Protein 6ZFW (pdb70)

Secondary structure (DSSP, 8-state):
--S-HHHHHHHHHHHHHHHHHHHSHHHHTS-HHHHHHHHHHTT--HHHHHHHHHHTT----HHHHHHHH-/---HHHHHHHHHHHHHHHHHHHSHHHHTS-HHHHHHHHHHTT--HHHHHHHHHHTT----HHHHHHHT-/--TTHHHHHHHHHHHHHHHHHHHSHHHHTS-HHHHHHHHHHTT--HHHHHHHHHHTT----HHHHHHH-/---HHHHHHHHHHHHHHHHHHHSHHHHTS-HHHHHHHHHHTT--HHHHHHHHHHTT----HHHHHHHH-/--HHHHHHHHHHHHHHHHHHH-HHHHTS-HHHHHHHHHHTT--HHHHHHHHHHTT----HHHHHHHH-

Solvent-accessible surface area: 19763 Å² total; per-residue (Å²): 109,119,52,70,44,23,94,26,21,43,63,92,105,74,5,27,58,1,4,72,43,0,12,18,38,158,18,24,87,32,63,8,53,79,7,0,81,90,5,75,85,128,51,10,63,24,98,2,0,17,62,0,2,65,117,7,42,16,26,13,32,67,83,45,0,105,151,45,17,158,155,103,57,212,94,92,49,71,113,44,131,89,68,4,10,19,0,21,82,5,0,8,41,86,156,4,66,151,58,54,34,4,24,15,0,19,13,0,61,53,53,47,5,64,23,94,16,0,26,59,0,2,70,39,0,24,40,84,28,69,62,88,69,0,107,138,36,14,108,119,48,180,33,162,93,112,93,66,112,90,183,152,86,6,52,68,2,22,118,48,0,111,45,86,182,24,23,70,45,50,16,50,100,6,0,89,92,4,97,88,127,53,11,68,23,100,4,0,14,53,0,2,88,132,14,40,10,55,20,36,68,81,21,0,122,149,49,48,166,87,60,210,92,96,48,47,101,54,143,113,71,4,63,69,2,25,135,49,0,92,39,84,184,23,58,61,53,44,21,50,77,10,2,116,87,3,101,83,123,48,11,46,5,58,2,0,7,55,0,2,62,130,9,46,15,43,5,25,0,29,82,0,33,143,71,15,116,155,62,207,96,98,76,65,114,57,105,91,62,8,6,49,2,22,61,48,0,10,40,80,182,24,92,151,56,82,37,39,80,20,0,114,87,3,86,84,124,50,8,62,41,122,3,0,21,50,0,5,41,43,0,30,44,126,67,30,79,109,81,0,117,66,43,27,149

InterPro domains:
  IPR006785 Peroxisome membrane anchor protein Pex14p, N-terminal [PF04695] (27-69)
  IPR025655 Peroxisomal membrane protein 14 [PTHR23058] (18-305)
  IPR036388 Winged helix-like DNA-binding domain superfamily [G3DSA:1.10.10.10] (17-85)

Organism: Trypanosoma cruzi (strain CL Brener) (NCBI:txid353153)

B-factor: mean 29.64, std 11.57, range [13.21, 96.48]

Nearest PDB structures (foldseek):
  6zfw-assembly1_A  TM=9.048E-01  e=4.783E-09  Trypanosoma cruzi
  6s6r-assembly1_A  TM=9.047E-01  e=5.022E-06  Trypanosoma brucei brucei
  5oml-assembly1_A  TM=9.289E-01  e=1.345E-05  Trypanosoma brucei brucei
  5l8a-assembly1_A  TM=9.239E-01  e=1.264E-05  Trypanosoma brucei brucei
  5mmc-assembly1_A  TM=8.974E-01  e=1.430E-05  Trypanosoma brucei brucei

Structure (mmCIF, N/CA/C/O backbone):
data_6ZFW
#
_entry.id   6ZFW
#
_cell.length_a   35.688
_cell.length_b   117.382
_cell.length_c   51.301
_cell.angle_alpha   90.000
_cell.angle_beta   109.235
_cell.angle_gamma   90.000
#
_symmetry.space_group_name_H-M   'P 1 21 1'
#
loop_
_entity.id
_entity.type
_entity.pdbx_description
1 polymer Peroxin-14
2 non-polymer BETA-MERCAPTOETHANOL
3 non-polymer GLYCEROL
4 non-polymer 'ACETATE ION'
5 water water
#
loop_
_atom_site.group_PDB
_atom_site.id
_atom_site.type_symbol
_atom_site.label_atom_id
_atom_site.label_alt_id
_atom_site.label_comp_id
_atom_site.label_asym_id
_atom_site.label_entity_id
_atom_site.label_seq_id
_atom_site.pdbx_PDB_ins_code
_atom_site.Cartn_x
_atom_site.Cartn_y
_atom_site.Cartn_z
_atom_site.occupancy
_atom_site.B_iso_or_equiv
_atom_site.auth_seq_id
_atom_site.auth_comp_id
_atom_site.auth_asym_id
_atom_site.auth_atom_id
_atom_site.pdbx_PDB_model_num
ATOM 1 N N . GLY A 1 1 ? -26.69669 9.64004 33.57588 1.000 63.30584 -3 GLY A N 1
ATOM 2 C CA . GLY A 1 1 ? -27.53886 8.47556 33.36364 1.000 65.89208 -3 GLY A CA 1
ATOM 3 C C . GLY A 1 1 ? -28.60177 8.30995 34.43478 1.000 70.72507 -3 GLY A C 1
ATOM 4 O O . GLY A 1 1 ? -29.00808 9.28069 35.06378 1.000 64.05443 -3 GLY A O 1
ATOM 5 N N . ALA A 1 2 ? -29.05273 7.07059 34.64480 1.000 80.77987 -2 ALA A N 1
ATOM 6 C CA . ALA A 1 2 ? -30.04787 6.77409 35.67049 1.000 68.70238 -2 ALA A CA 1
ATOM 7 C C . ALA A 1 2 ? -29.44577 6.54318 37.05191 1.000 72.06662 -2 ALA A C 1
ATOM 8 O O . ALA A 1 2 ? -30.15768 6.68689 38.05437 1.000 67.29246 -2 ALA A O 1
ATOM 10 N N . MET A 1 3 ? -28.16861 6.17850 37.13848 1.000 65.02376 -1 MET A N 1
ATOM 11 C CA . MET A 1 3 ? -27.55106 5.89346 38.42387 1.000 52.13180 -1 MET A CA 1
ATOM 12 C C . MET A 1 3 ? -26.47532 6.92964 38.73141 1.000 46.84855 -1 MET A C 1
ATOM 13 O O . MET A 1 3 ? -26.00717 7.66758 37.85577 1.000 45.87999 -1 MET A O 1
ATOM 18 N N . ALA A 1 4 ? -26.07695 6.96858 40.00027 1.000 31.10424 0 ALA A N 1
ATOM 19 C CA . ALA A 1 4 ? -25.00753 7.86707 40.41925 1.000 28.34800 0 ALA A CA 1
ATOM 20 C C . ALA A 1 4 ? -23.66925 7.30908 39.93997 1.000 25.85182 0 ALA A C 1
ATOM 21 O O . ALA A 1 4 ? -23.56307 6.14055 39.56461 1.000 25.98601 0 ALA A O 1
ATOM 23 N N . TRP A 1 5 ? -22.65321 8.17569 39.92416 1.000 25.06970 1 TRP A N 1
ATOM 24 C CA . TRP A 1 5 ? -21.37781 7.78921 39.32260 1.000 21.39445 1 TRP A CA 1
ATOM 25 C C . TRP A 1 5 ? -20.69260 6.61676 40.02581 1.000 24.55375 1 TRP A C 1
ATOM 26 O O . TRP A 1 5 ? -20.09957 5.76739 39.32381 1.000 21.44977 1 TRP A O 1
ATOM 37 N N . PRO A 1 6 ? -20.68072 6.51131 41.35612 1.000 24.28892 2 PRO A N 1
ATOM 38 C CA . PRO A 1 6 ? -20.03280 5.32495 41.96486 1.000 24.42051 2 PRO A CA 1
ATOM 39 C C . PRO A 1 6 ? -20.62886 4.01727 41.46837 1.000 24.12070 2 PRO A C 1
ATOM 40 O O . PRO A 1 6 ? -19.90836 3.11683 41.02268 1.000 22.52297 2 PRO A O 1
ATOM 44 N N . GLU A 1 7 ? -21.95545 3.91637 41.46398 1.000 24.39534 3 GLU A N 1
ATOM 45 C CA . GLU A 1 7 ? -22.58487 2.68762 41.00442 1.000 23.18748 3 GLU A CA 1
ATOM 46 C C . GLU A 1 7 ? -22.38326 2.49583 39.50252 1.000 23.01854 3 GLU A C 1
ATOM 47 O O . GLU A 1 7 ? -22.17988 1.36402 39.03805 1.000 24.04467 3 GLU A O 1
ATOM 53 N N . GLU A 1 8 ? -22.43521 3.58548 38.73182 1.000 23.49464 4 GLU A N 1
ATOM 54 C CA . GLU A 1 8 ? -22.20003 3.48494 37.29118 1.000 21.16725 4 GLU A CA 1
ATOM 55 C C . GLU A 1 8 ? -20.80609 2.95743 37.00574 1.000 22.32333 4 GLU A C 1
ATOM 56 O O . GLU A 1 8 ? -20.62727 2.09157 36.13437 1.000 23.04424 4 GLU A O 1
ATOM 62 N N . SER A 1 9 ? -19.80113 3.49551 37.70315 1.000 21.02588 5 SER A N 1
ATOM 63 C CA . SER A 1 9 ? -18.42420 3.06959 37.46437 1.000 20.17995 5 SER A CA 1
ATOM 64 C C . SER A 1 9 ? -18.24561 1.57786 37.74188 1.000 24.33817 5 SER A C 1
ATOM 65 O O . SER A 1 9 ? -17.49395 0.89049 37.03239 1.000 22.59453 5 SER A O 1
ATOM 68 N N . GLU A 1 10 ? -18.90828 1.06043 38.77878 1.000 20.33224 6 GLU A N 1
ATOM 69 C CA A GLU A 1 10 ? -18.78868 -0.36121 39.08183 0.350 19.93915 6 GLU A CA 1
ATOM 70 C CA B GLU A 1 10 ? -18.79401 -0.36164 39.08508 0.650 19.76665 6 GLU A CA 1
ATOM 71 C C . GLU A 1 10 ? -19.47008 -1.20619 38.01477 1.000 23.73072 6 GLU A C 1
ATOM 72 O O . GLU A 1 10 ? -18.92972 -2.23042 37.57792 1.000 22.08830 6 GLU A O 1
ATOM 83 N N . LYS A 1 11 ? -20.66597 -0.80447 37.59479 1.000 19.74013 7 LYS A N 1
ATOM 84 C CA . LYS A 1 11 ? -21.34066 -1.54951 36.55139 1.000 20.26605 7 LYS A CA 1
ATOM 85 C C . LYS A 1 11 ? -20.52012 -1.53422 35.27482 1.000 22.66519 7 LYS A C 1
ATOM 86 O O . LYS A 1 11 ? -20.33592 -2.57632 34.61522 1.000 20.79451 7 LYS A O 1
ATOM 92 N N . ARG A 1 12 ? -20.03656 -0.34383 34.88680 1.000 23.17315 8 ARG A N 1
ATOM 93 C CA A ARG A 1 12 ? -19.28714 -0.25102 33.64072 0.564 25.55750 8 ARG A CA 1
ATOM 94 C CA B ARG A 1 12 ? -19.26301 -0.22616 33.65194 0.436 25.57085 8 ARG A CA 1
ATOM 95 C C . ARG A 1 12 ? -18.05176 -1.14849 33.67234 1.000 25.80481 8 ARG A C 1
ATOM 96 O O . ARG A 1 12 ? -17.72023 -1.78726 32.66227 1.000 23.24167 8 ARG A O 1
ATOM 111 N N . LYS A 1 13 ? -17.38070 -1.24441 34.82108 1.000 21.49652 9 LYS A N 1
ATOM 112 C CA . LYS A 1 13 ? -16.21708 -2.12283 34.93025 1.000 2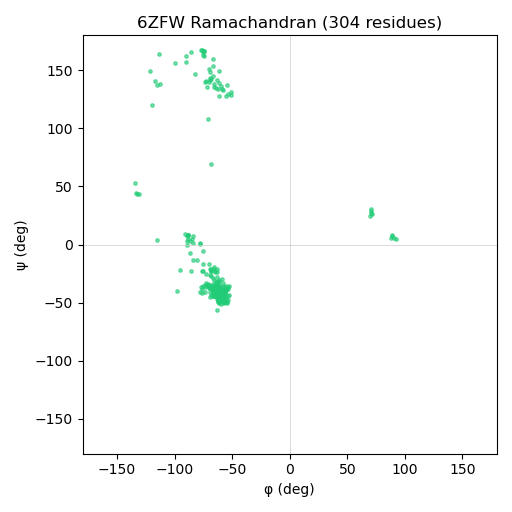0.54707 9 LYS A CA 1
ATOM 113 C C . LYS A 1 13 ? -16.60592 -3.59892 34.80898 1.000 21.72891 9 LYS A C 1
ATOM 114 O O . LYS A 1 13 ? -15.89914 -4.37949 34.15496 1.000 21.44642 9 LYS A O 1
ATOM 120 N N . ARG A 1 14 ? -17.73439 -4.01156 35.42347 1.000 19.65118 10 ARG A N 1
ATOM 121 C CA . ARG A 1 14 ? -18.16598 -5.39687 35.29718 1.000 19.22377 10 ARG A CA 1
ATOM 122 C C . ARG A 1 14 ? -18.44148 -5.71388 33.84430 1.000 18.88589 10 ARG A C 1
ATOM 123 O O . ARG A 1 14 ? -17.99107 -6.73615 33.32283 1.000 17.83293 10 ARG A O 1
ATOM 131 N N . VAL A 1 15 ? -19.23375 -4.85270 33.18212 1.000 16.79447 11 VAL A N 1
ATOM 132 C CA . VAL A 1 15 ? -19.59389 -5.08997 31.78684 1.000 17.76621 11 VAL A CA 1
ATOM 133 C C . VAL A 1 15 ? -18.34593 -5.12067 30.90429 1.000 17.66980 11 VAL A C 1
ATOM 134 O O . VAL A 1 15 ? -18.17705 -6.03333 30.08201 1.000 16.93668 11 VAL A O 1
ATOM 138 N N . SER A 1 16 ? -17.43540 -4.13673 31.07094 1.000 17.94264 12 SER A N 1
ATOM 139 C CA A SER A 1 16 ? -16.23689 -4.11355 30.22995 0.649 18.49876 12 SER A CA 1
ATOM 140 C CA B SER A 1 16 ? -16.24065 -4.11228 30.22784 0.351 18.51892 12 SER A CA 1
ATOM 141 C C . SER A 1 16 ? -15.35562 -5.33621 30.47389 1.000 16.88879 12 SER A C 1
ATOM 142 O O . SER A 1 16 ? -14.81039 -5.91764 29.52301 1.000 16.43761 12 SER A O 1
ATOM 147 N N . SER A 1 17 ? -15.21615 -5.76568 31.73123 1.000 16.46759 13 SER A N 1
ATOM 148 C CA . SER A 1 17 ? -14.46593 -7.00168 32.00228 1.000 16.18975 13 SER A CA 1
ATOM 149 C C . SER A 1 17 ? -15.09536 -8.18356 31.27305 1.000 14.62087 13 SER A C 1
ATOM 150 O O . SER A 1 17 ? -14.40512 -9.06784 30.77176 1.000 15.92115 13 SER A O 1
ATOM 153 N N . ALA A 1 18 ? -16.43948 -8.23331 31.25986 1.000 13.50766 14 ALA A N 1
ATOM 154 C CA . ALA A 1 18 ? -17.13503 -9.32929 30.58764 1.000 16.96720 14 ALA A CA 1
ATOM 155 C C . ALA A 1 18 ? -16.95699 -9.26530 29.06259 1.000 14.40550 14 ALA A C 1
ATOM 156 O O . ALA A 1 18 ? -16.81398 -10.30004 28.41493 1.000 15.07322 14 ALA A O 1
ATOM 158 N N . VAL A 1 19 ? -16.94143 -8.06595 28.49051 1.000 14.19723 15 VAL A N 1
ATOM 159 C CA . VAL A 1 19 ? -16.70217 -7.92716 27.05777 1.000 15.81908 15 VAL A CA 1
ATOM 160 C C . VAL A 1 19 ? -15.32948 -8.46261 26.70781 1.000 14.96670 15 VAL A C 1
ATOM 161 O O . VAL A 1 19 ? -15.15653 -9.20936 25.73275 1.000 15.64222 15 VAL A O 1
ATOM 165 N N . GLN A 1 20 ? -14.31921 -8.04420 27.47846 1.000 14.49572 16 GLN A N 1
ATOM 166 C CA A GLN A 1 20 ? -12.96704 -8.52430 27.23746 0.624 16.85967 16 GLN A CA 1
ATOM 167 C CA B GLN A 1 20 ? -12.96089 -8.51992 27.24925 0.376 16.85055 16 GLN A CA 1
ATOM 168 C C . GLN A 1 20 ? -12.90266 -10.04750 27.29953 1.000 18.45780 16 GLN A C 1
ATOM 169 O O . GLN A 1 20 ? -12.27329 -10.68645 26.45067 1.000 17.13885 16 GLN A O 1
ATOM 180 N N . PHE A 1 21 ? -13.59205 -10.63583 28.27154 1.000 14.25717 17 PHE A N 1
ATOM 181 C CA . PHE A 1 21 ? -13.67097 -12.06190 28.42811 1.000 15.43167 17 PHE A CA 1
ATOM 182 C C . PHE A 1 21 ? -14.26593 -12.70830 27.19628 1.000 16.07593 17 PHE A C 1
ATOM 183 O O . PHE A 1 21 ? -13.71623 -13.66173 26.65093 1.000 15.55135 17 PHE A O 1
ATOM 191 N N . LEU A 1 22 ? -15.41716 -12.20083 26.74933 1.000 13.95974 18 LEU A N 1
ATOM 192 C CA . LEU A 1 22 ? -16.11739 -12.86608 25.67120 1.000 16.85452 18 LEU A CA 1
ATOM 193 C C . LEU A 1 22 ? -15.38456 -12.79016 24.34549 1.000 15.98124 18 LEU A C 1
ATOM 194 O O . LEU A 1 22 ? -15.61405 -13.63779 23.46890 1.000 15.79437 18 LEU A O 1
ATOM 199 N N . HIS A 1 23 ? -14.49828 -11.80642 24.17654 1.000 15.34227 19 HIS A N 1
ATOM 200 C CA . HIS A 1 23 ? -13.73669 -11.70962 22.92718 1.000 15.26134 19 HIS A CA 1
ATOM 201 C C . HIS A 1 23 ? -12.60714 -12.75282 22.81737 1.000 16.56099 19 HIS A C 1
ATOM 202 O O . HIS A 1 23 ? -12.19464 -13.05489 21.69265 1.000 17.42998 19 HIS A O 1
ATOM 209 N N . ASP A 1 24 ? -12.13132 -13.28916 23.93773 1.000 15.34075 20 ASP A N 1
ATOM 210 C CA . ASP A 1 24 ? -10.89494 -14.07942 23.94463 1.000 16.95949 20 ASP A CA 1
ATOM 211 C C . ASP A 1 24 ? -11.14618 -15.43142 23.27583 1.000 21.08505 20 ASP A C 1
ATOM 212 O O . ASP A 1 24 ? -12.15223 -16.08926 23.53322 1.000 19.49644 20 ASP A O 1
ATOM 217 N N . SER A 1 25 ? -10.22726 -15.86323 22.41911 1.000 18.51182 21 SER A N 1
ATOM 218 C CA . SER A 1 25 ? -10.45489 -17.09828 21.67830 1.000 20.59169 21 SER A CA 1
ATOM 219 C C . SER A 1 25 ? -10.69161 -18.28742 22.61023 1.000 21.94919 21 SER A C 1
ATOM 220 O O . SER A 1 25 ? -11.44126 -19.20810 22.24961 1.000 22.28494 21 SER A O 1
ATOM 223 N N . ARG A 1 26 ? -10.05764 -18.30585 23.79050 1.000 19.37299 22 ARG A N 1
ATOM 224 C CA . ARG A 1 26 ? -10.24169 -19.41591 24.72305 1.000 20.55218 22 ARG A CA 1
ATOM 225 C C . ARG A 1 26 ? -11.65689 -19.48101 25.26443 1.000 23.38181 22 ARG A C 1
ATOM 226 O O . ARG A 1 26 ? -12.05933 -20.53219 25.79372 1.000 27.88236 22 ARG A O 1
ATOM 234 N N . VAL A 1 27 ? -12.37670 -18.36629 25.20340 1.000 18.38553 23 VAL A N 1
ATOM 235 C CA . VAL A 1 27 ? -13.72889 -18.26534 25.71310 1.000 18.51677 23 VAL A CA 1
ATOM 236 C C . VAL A 1 27 ? -14.73040 -18.43969 24.59164 1.000 19.29956 23 VAL A C 1
ATOM 237 O O . VAL A 1 27 ? -15.68880 -19.19817 24.74187 1.000 20.51646 23 VAL A O 1
ATOM 241 N N . LYS A 1 28 ? -14.41041 -17.85100 23.43196 1.000 19.17646 24 LYS A N 1
ATOM 242 C CA . LYS A 1 28 ? -15.30129 -17.91045 22.27602 1.000 19.43941 24 LYS A CA 1
ATOM 243 C C . LYS A 1 28 ? -15.63194 -19.35306 21.88761 1.000 23.44749 24 LYS A C 1
ATOM 244 O O . LYS A 1 28 ? -16.76229 -19.64922 21.47041 1.000 24.47207 24 LYS A O 1
ATOM 250 N N . ILE A 1 29 ? -14.67458 -20.26783 22.01222 1.000 23.06587 25 ILE A N 1
ATOM 251 C CA . ILE A 1 29 ? -14.90951 -21.64461 21.59064 1.000 22.40670 25 ILE A CA 1
ATOM 252 C C . ILE A 1 29 ? -15.77461 -22.41999 22.56342 1.000 23.85640 25 ILE A C 1
ATOM 253 O O . ILE A 1 29 ? -16.11341 -23.57837 22.27719 1.000 29.66700 25 ILE A O 1
ATOM 258 N N . THR A 1 30 ? -16.12042 -21.85593 23.69029 1.000 20.59870 26 THR A N 1
ATOM 259 C CA . THR A 1 30 ? -16.90924 -22.62418 24.63143 1.000 19.44937 26 THR A CA 1
ATOM 260 C C . THR A 1 30 ? -18.37161 -22.21444 24.51079 1.000 23.12515 26 THR A C 1
ATOM 261 O O . THR A 1 30 ? -18.67822 -21.10932 24.05422 1.000 20.61633 26 THR A O 1
ATOM 265 N N . PRO A 1 31 ? -19.29838 -23.09176 24.89941 1.000 23.67221 27 PRO A N 1
ATOM 266 C CA . PRO A 1 31 ? -20.72957 -22.77058 24.78459 1.000 23.20630 27 PRO A CA 1
ATOM 267 C C . PRO A 1 31 ? -21.17901 -21.64356 25.70839 1.000 21.28757 27 PRO A C 1
ATOM 268 O O . PRO A 1 31 ? -20.58658 -21.35849 26.74757 1.000 20.17670 27 PRO A O 1
ATOM 272 N N . ALA A 1 32 ? -22.32041 -21.05486 25.34610 1.000 20.30261 28 ALA A N 1
ATOM 273 C CA . ALA A 1 32 ? -22.85992 -19.94561 26.12809 1.000 18.71179 28 ALA A CA 1
ATOM 274 C C . ALA A 1 32 ? -23.04939 -20.32476 27.59103 1.000 14.84421 28 ALA A C 1
ATOM 275 O O . ALA A 1 32 ? -22.83950 -19.49699 28.48045 1.000 18.66478 28 ALA A O 1
ATOM 277 N N . ALA A 1 33 ? -23.48763 -21.55623 27.87814 1.000 22.20200 29 ALA A N 1
ATOM 278 C CA . ALA A 1 33 ? -23.72668 -21.90415 29.27681 1.000 22.30461 29 ALA A CA 1
ATOM 279 C C . ALA A 1 33 ? -22.47148 -21.73199 30.12487 1.000 20.71750 29 ALA A C 1
ATOM 280 O O . ALA A 1 33 ? -22.55251 -21.23084 31.24105 1.000 24.69885 29 ALA A O 1
ATOM 282 N N . ASN A 1 34 ? -21.32521 -22.18278 29.62286 1.000 22.75019 30 ASN A N 1
ATOM 283 C CA A ASN A 1 34 ? -20.05633 -22.06954 30.34523 0.569 23.31206 30 ASN A CA 1
ATOM 284 C CA B ASN A 1 34 ? -20.11787 -22.07329 30.42195 0.431 23.32627 30 ASN A CA 1
ATOM 285 C C . ASN A 1 34 ? -19.73809 -20.61180 30.62591 1.000 22.42481 30 ASN A C 1
ATOM 286 O O . ASN A 1 34 ? -19.41020 -20.21161 31.75467 1.000 21.82043 30 ASN A O 1
ATOM 295 N N . LYS A 1 35 ? -19.83435 -19.78959 29.59551 1.000 20.40853 31 LYS A N 1
ATOM 296 C CA A LYS A 1 35 ? -19.38179 -18.43170 29.83574 0.549 19.92472 31 LYS A CA 1
ATOM 297 C CA B LYS A 1 35 ? -19.44916 -18.38446 29.73143 0.451 19.94719 31 LYS A CA 1
ATOM 298 C C . LYS A 1 35 ? -20.39214 -17.63394 30.64782 1.000 18.74204 31 LYS A C 1
ATOM 299 O O . LYS A 1 35 ? -19.98222 -16.76040 31.41841 1.000 19.96310 31 LYS A O 1
ATOM 310 N N . ILE A 1 36 ? -21.70325 -17.90616 30.50929 1.000 17.20477 32 ILE A N 1
ATOM 311 C CA . ILE A 1 36 ? -22.68242 -17.20896 31.31143 1.000 18.73134 32 ILE A CA 1
ATOM 312 C C . ILE A 1 36 ? -22.57234 -17.62310 32.76783 1.000 20.97718 32 ILE A C 1
ATOM 313 O O . ILE A 1 36 ? -22.65440 -16.78560 33.66182 1.000 19.72348 32 ILE A O 1
ATOM 318 N N . GLN A 1 37 ? -22.41581 -18.91626 33.03902 1.000 22.25669 33 GLN A N 1
ATOM 319 C CA . GLN A 1 37 ? -22.21354 -19.31291 34.42958 1.000 23.29423 33 GLN A CA 1
ATOM 320 C C . GLN A 1 37 ? -20.94750 -18.67225 35.00122 1.000 21.59366 33 GLN A C 1
ATOM 321 O O . GLN A 1 37 ? -20.92245 -18.26334 36.17482 1.000 22.94423 33 GLN A O 1
ATOM 327 N N . PHE A 1 38 ? -19.88808 -18.57645 34.19796 1.000 20.82795 34 PHE A N 1
ATOM 328 C CA . PHE A 1 38 ? -18.69975 -17.89450 34.70151 1.000 21.10016 34 PHE A CA 1
ATOM 329 C C . PHE A 1 38 ? -19.01623 -16.44684 35.05559 1.000 21.82989 34 PHE A C 1
ATOM 330 O O . PHE A 1 38 ? -18.67088 -15.96917 36.14481 1.000 21.90999 34 PHE A O 1
ATOM 338 N N . LEU A 1 39 ? -19.68645 -15.72144 34.14388 1.000 17.33125 35 LEU A N 1
ATOM 339 C CA . LEU A 1 39 ? -19.94962 -14.31330 34.42901 1.000 18.79289 35 LEU A CA 1
ATOM 340 C C . LEU A 1 39 ? -20.87755 -14.15411 35.63237 1.000 20.16349 35 LEU A C 1
ATOM 341 O O . LEU A 1 39 ? -20.73800 -13.20134 36.41679 1.000 20.71493 35 LEU A O 1
ATOM 346 N N . LYS A 1 40 ? -21.83721 -15.07403 35.77993 1.000 21.08748 36 LYS A N 1
ATOM 347 C CA . LYS A 1 40 ? -22.68791 -15.08160 36.96653 1.000 20.19881 36 LYS A CA 1
ATOM 348 C C . LYS A 1 40 ? -21.84490 -15.22355 38.22817 1.000 24.47663 36 LYS A C 1
ATOM 349 O O . LYS A 1 40 ? -22.08397 -14.52706 39.22195 1.000 23.22739 36 LYS A O 1
ATOM 355 N N . SER A 1 41 ? -20.81730 -16.07222 38.18379 1.000 22.70261 37 SER A N 1
ATOM 356 C CA . SER A 1 41 ? -19.93968 -16.23330 39.34748 1.000 27.22271 37 SER A CA 1
ATOM 357 C C . SER A 1 41 ? -19.15582 -14.96073 39.67602 1.000 27.71201 37 SER A C 1
ATOM 358 O O . SER A 1 41 ? -18.69103 -14.79791 40.80758 1.000 27.87020 37 SER A O 1
ATOM 361 N N . LYS A 1 42 ? -18.95641 -14.07356 38.71546 1.000 20.86409 38 LYS A N 1
ATOM 362 C CA . LYS A 1 42 ? -18.28305 -12.81208 38.93872 1.000 21.71765 38 LYS A CA 1
ATOM 363 C C . LYS A 1 42 ? -19.22686 -11.70435 39.36939 1.000 23.68589 38 LYS A C 1
ATOM 364 O O . LYS A 1 42 ? -18.81193 -10.53424 39.39231 1.000 25.39898 38 LYS A O 1
ATOM 370 N N . GLY A 1 43 ? -20.49225 -12.03394 39.64657 1.000 25.71474 39 GLY A N 1
ATOM 371 C CA . GLY A 1 43 ? -21.41696 -11.05634 40.16852 1.000 26.15342 39 GLY A CA 1
ATOM 372 C C . GLY A 1 43 ? -22.22024 -10.28768 39.14035 1.000 28.49675 39 GLY A C 1
ATOM 373 O O . GLY A 1 43 ? -22.96108 -9.38655 39.52288 1.000 29.10264 39 GLY A O 1
ATOM 374 N N . LEU A 1 44 ? -22.12447 -10.62798 37.85991 1.000 20.30206 40 LEU A N 1
ATOM 375 C CA . LEU A 1 44 ? -22.91132 -9.90781 36.86568 1.000 23.19220 40 LEU A CA 1
ATOM 376 C C . LEU A 1 44 ? -24.37058 -10.29748 36.95938 1.000 21.34188 40 LEU A C 1
ATOM 377 O O . LEU A 1 44 ? -24.69532 -11.46023 37.20091 1.000 23.44267 40 LEU A O 1
ATOM 382 N N . THR A 1 45 ? -25.24115 -9.30349 36.79079 1.000 20.61874 41 THR A N 1
ATOM 383 C CA . THR A 1 45 ? -26.66446 -9.57676 36.65462 1.000 21.26779 41 THR A CA 1
ATOM 384 C C . THR A 1 45 ? -26.98631 -10.09962 35.27374 1.000 22.98449 41 THR A C 1
ATOM 385 O O . THR A 1 45 ? -26.23266 -9.93465 34.33406 1.000 20.16172 41 THR A O 1
ATOM 389 N N . THR A 1 46 ? -28.20157 -10.63095 35.12369 1.000 20.60554 42 THR A N 1
ATOM 390 C CA . THR A 1 46 ? -28.59754 -11.14407 33.82222 1.000 17.39064 42 THR A CA 1
ATOM 391 C C . THR A 1 46 ? -28.51378 -10.04837 32.76367 1.000 18.46703 42 THR A C 1
ATOM 392 O O . THR A 1 46 ? -28.13962 -10.30500 31.61384 1.000 18.85590 42 THR A O 1
ATOM 396 N N . GLU A 1 47 ? -28.91926 -8.82326 33.12387 1.000 20.06477 43 GLU A N 1
ATOM 397 C CA . GLU A 1 47 ? -28.91594 -7.71692 32.17256 1.000 18.75287 43 GLU A CA 1
ATOM 398 C C . GLU A 1 47 ? -27.48859 -7.26929 31.85805 1.000 18.01913 43 GLU A C 1
ATOM 399 O O . GLU A 1 47 ? -27.21434 -6.85901 30.73177 1.000 20.18778 43 GLU A O 1
ATOM 405 N N . GLU A 1 48 ? -26.58614 -7.30834 32.84473 1.000 20.50088 44 GLU A N 1
ATOM 406 C CA . GLU A 1 48 ? -25.18647 -7.00071 32.56738 1.000 18.56835 44 GLU A CA 1
ATOM 407 C C . GLU A 1 48 ? -24.55907 -8.03987 31.63682 1.000 17.19233 44 GLU A C 1
ATOM 408 O O . GLU A 1 48 ? -23.79365 -7.67895 30.72096 1.000 16.01109 44 GLU A O 1
ATOM 414 N N . VAL A 1 49 ? -24.87077 -9.31454 31.86367 1.000 16.45184 45 VAL A N 1
ATOM 415 C CA . VAL A 1 49 ? -24.42202 -10.36577 30.94560 1.000 14.15483 45 VAL A CA 1
ATOM 416 C C . VAL A 1 49 ? -24.91895 -10.06968 29.55216 1.000 13.93284 45 VAL A C 1
ATOM 417 O O . VAL A 1 49 ? -24.19521 -10.18595 28.56057 1.000 16.86988 45 VAL A O 1
ATOM 421 N N . CYS A 1 50 ? -26.22728 -9.79620 29.42171 1.000 14.15346 46 CYS A N 1
ATOM 422 C CA . CYS A 1 50 ? -26.73988 -9.54004 28.09393 1.000 19.25668 46 CYS A CA 1
ATOM 423 C C . CYS A 1 50 ? -26.01313 -8.37360 27.42465 1.000 15.50413 46 CYS A C 1
ATOM 424 O O . CYS A 1 50 ? -25.67673 -8.43582 26.23124 1.000 15.67087 46 CYS A O 1
ATOM 427 N N . GLU A 1 51 ? -25.80030 -7.28267 28.16021 1.000 14.03661 47 GLU A N 1
ATOM 428 C CA . GLU A 1 51 ? -25.14174 -6.10504 27.60578 1.000 14.76053 47 GLU A CA 1
ATOM 429 C C . GLU A 1 51 ? -23.71905 -6.45696 27.15510 1.000 13.53244 47 GLU A C 1
ATOM 430 O O . GLU A 1 51 ? -23.24957 -6.00377 26.09125 1.000 16.24173 47 GLU A O 1
ATOM 436 N N . ALA A 1 52 ? -23.07024 -7.31516 27.92488 1.000 16.71886 48 ALA A N 1
ATOM 437 C CA . ALA A 1 52 ? -21.73144 -7.71584 27.51919 1.000 14.78956 48 ALA A CA 1
ATOM 438 C C . ALA A 1 52 ? -21.75278 -8.48839 26.21207 1.000 16.54075 48 ALA A C 1
ATOM 439 O O . ALA A 1 52 ? -20.90584 -8.23611 25.33200 1.000 16.35906 48 ALA A O 1
ATOM 441 N N . PHE A 1 53 ? -22.71320 -9.41585 26.03754 1.000 16.00404 49 PHE A N 1
ATOM 442 C CA . PHE A 1 53 ? -22.76547 -10.12101 24.76415 1.000 14.15344 49 PHE A CA 1
ATOM 443 C C . PHE A 1 53 ? -23.06659 -9.14993 23.62025 1.000 14.17662 49 PHE A C 1
ATOM 444 O O . PHE A 1 53 ? -22.54964 -9.30380 22.49518 1.000 18.53379 49 PHE A O 1
ATOM 452 N N . GLU A 1 54 ? -23.97031 -8.16926 23.84892 1.000 16.65393 50 GLU A N 1
ATOM 453 C CA . GLU A 1 54 ? -24.22389 -7.17272 22.81245 1.000 17.36049 50 GLU A CA 1
ATOM 454 C C . GLU A 1 54 ? -22.95584 -6.42240 22.44281 1.000 19.94860 50 GLU A C 1
ATOM 455 O O . GLU A 1 54 ? -22.61799 -6.28782 21.25485 1.000 19.93914 50 GLU A O 1
ATOM 461 N N . LYS A 1 55 ? -22.22998 -5.94582 23.45345 1.000 18.82582 51 LYS A N 1
ATOM 462 C CA . LYS A 1 55 ? -21.09488 -5.06427 23.17159 1.000 16.86261 51 LYS A CA 1
ATOM 463 C C . LYS A 1 55 ? -19.94042 -5.84533 22.56631 1.000 21.57281 51 LYS A C 1
ATOM 464 O O . LYS A 1 55 ? -19.10449 -5.26766 21.84560 1.000 21.97893 51 LYS A O 1
ATOM 470 N N . ALA A 1 56 ? -19.87531 -7.14866 22.85653 1.000 15.75822 52 ALA A N 1
ATOM 471 C CA . ALA A 1 56 ? -18.89991 -8.02387 22.23273 1.000 16.73165 52 ALA A CA 1
ATOM 472 C C . ALA A 1 56 ? -19.28899 -8.42174 20.81480 1.000 17.30813 52 ALA A C 1
ATOM 473 O O . ALA A 1 56 ? -18.58679 -9.20787 20.18890 1.000 21.57698 52 ALA A O 1
ATOM 475 N N . GLY A 1 57 ? -20.42745 -7.93990 20.29652 1.000 17.35885 53 GLY A N 1
ATOM 476 C CA . GLY A 1 57 ? -20.83364 -8.36511 18.96847 1.000 19.67828 53 GLY A CA 1
ATOM 477 C C . GLY A 1 57 ? -21.31116 -9.79930 18.89848 1.000 19.11312 53 GLY A C 1
ATOM 478 O O . GLY A 1 57 ? -21.23069 -10.42913 17.83042 1.000 20.43387 53 GLY A O 1
ATOM 479 N N . GLN A 1 58 ? -21.81992 -10.33521 20.01390 1.000 16.60580 54 GLN A N 1
ATOM 480 C CA . GLN A 1 58 ? -22.19801 -11.73667 20.13403 1.000 18.17983 54 GLN A CA 1
ATOM 481 C C . GLN A 1 58 ? -23.58126 -11.85342 20.76167 1.000 17.87609 54 GLN A C 1
ATOM 482 O O . GLN A 1 58 ? -23.84790 -12.75966 21.54652 1.000 19.76164 54 GLN A O 1
ATOM 488 N N . THR A 1 59 ? -24.50614 -10.99461 20.30471 1.000 18.33757 55 THR A N 1
ATOM 489 C CA . THR A 1 59 ? -25.82742 -10.87569 20.92878 1.000 17.82787 55 THR A CA 1
ATOM 490 C C . THR A 1 59 ? -26.53754 -12.20604 21.10810 1.000 18.52674 55 THR A C 1
ATOM 491 O O . THR A 1 59 ? -26.63149 -13.02989 20.18056 1.000 18.86148 55 THR A O 1
ATOM 495 N N . ILE A 1 60 ? -26.99254 -12.43877 22.33058 1.000 17.53233 56 ILE A N 1
ATOM 496 C CA . ILE A 1 60 ? -27.87584 -13.54699 22.68863 1.000 17.44084 56 ILE A CA 1
ATOM 497 C C . ILE A 1 60 ? -29.20366 -12.94299 23.14545 1.000 14.11857 56 ILE A C 1
ATOM 498 O O . ILE A 1 60 ? -29.20895 -11.92497 23.83185 1.000 16.63459 56 ILE A O 1
ATOM 503 N N . PRO A 1 61 ? -30.34672 -13.48264 22.74425 1.000 17.54863 57 PRO A N 1
ATOM 504 C CA . PRO A 1 61 ? -31.59544 -12.93646 23.25489 1.000 20.54948 57 PRO A CA 1
ATOM 505 C C . PRO A 1 61 ? -31.67765 -13.02356 24.77133 1.000 17.07341 57 PRO A C 1
ATOM 506 O O . PRO A 1 61 ? -31.28211 -14.02712 25.37568 1.000 18.77197 57 PRO A O 1
ATOM 510 N N . LEU A 1 62 ? -32.15017 -11.93374 25.37903 1.000 14.14133 58 LEU A N 1
ATOM 511 C CA . LEU A 1 62 ? -32.25702 -11.84281 26.82797 1.000 14.74016 58 LEU A CA 1
ATOM 512 C C . LEU A 1 62 ? -33.03727 -13.00579 27.41761 1.000 21.57998 58 LEU A C 1
ATOM 513 O O . LEU A 1 62 ? -32.66237 -13.53930 28.46497 1.000 21.17281 58 LEU A O 1
ATOM 518 N N . ASP A 1 63 ? -34.10373 -13.47195 26.74442 1.000 21.04078 59 ASP A N 1
ATOM 519 C CA . ASP A 1 63 ? -34.83622 -14.58481 27.35252 1.000 19.67202 59 ASP A CA 1
ATOM 520 C C . ASP A 1 63 ? -33.98917 -15.83620 27.45766 1.000 24.11391 59 ASP A C 1
ATOM 521 O O . ASP A 1 63 ? -34.13765 -16.59830 28.41689 1.000 22.21976 59 ASP A O 1
ATOM 526 N N . GLU A 1 64 ? -33.07344 -16.04317 26.50832 1.000 21.98278 60 GLU A N 1
ATOM 527 C CA . GLU A 1 64 ? -32.19658 -17.20345 26.52413 1.000 21.23097 60 GLU A CA 1
ATOM 528 C C . GLU A 1 64 ? -31.11033 -17.04363 27.56662 1.000 21.66741 60 GLU A C 1
ATOM 529 O O . GLU A 1 64 ? -30.80088 -17.99800 28.28474 1.000 24.36895 60 GLU A O 1
ATOM 535 N N . ILE A 1 65 ? -30.61747 -15.82282 27.76196 1.000 20.92421 61 ILE A N 1
ATOM 536 C CA . ILE A 1 65 ? -29.64485 -15.60215 28.83928 1.000 21.96856 61 ILE A CA 1
ATOM 537 C C . ILE A 1 65 ? -30.29570 -15.85368 30.19398 1.000 26.20206 61 ILE A C 1
ATOM 538 O O . ILE A 1 65 ? -29.72026 -16.52316 31.07101 1.000 25.66503 61 ILE A O 1
ATOM 543 N N . LYS A 1 66 ? -31.52916 -15.33586 30.40030 1.000 23.17898 62 LYS A N 1
ATOM 544 C CA A LYS A 1 66 ? -32.23135 -15.56768 31.64304 0.142 24.62973 62 LYS A CA 1
ATOM 545 C CA B LYS A 1 66 ? -32.22616 -15.56538 31.64639 0.542 24.57933 62 LYS A CA 1
ATOM 546 C CA C LYS A 1 66 ? -32.22767 -15.56727 31.64611 0.316 24.60788 62 LYS A CA 1
ATOM 547 C C . LYS A 1 66 ? -32.36815 -17.05641 31.94653 1.000 25.72207 62 LYS A C 1
ATOM 548 O O . LYS A 1 66 ? -32.22596 -17.48994 33.07583 1.000 29.06328 62 LYS A O 1
ATOM 564 N N . LYS A 1 67 ? -32.67602 -17.85801 30.88848 1.000 24.47372 63 LYS A N 1
ATOM 565 C CA . LYS A 1 67 ? -32.89663 -19.26869 31.19188 1.000 25.85642 63 LYS A CA 1
ATOM 566 C C . LYS A 1 67 ? -31.59280 -19.94265 31.59530 1.000 28.56017 63 LYS A C 1
ATOM 567 O O . LYS A 1 67 ? -31.59292 -20.72235 32.54754 1.000 32.49524 63 LYS A O 1
ATOM 573 N N . ILE A 1 68 ? -30.47139 -19.58729 30.96117 1.000 27.33181 64 ILE A N 1
ATOM 574 C CA . ILE A 1 68 ? -29.17729 -20.18903 31.31397 1.000 24.54756 64 ILE A CA 1
ATOM 575 C C . ILE A 1 68 ? -28.66363 -19.66668 32.64704 1.000 33.04293 64 ILE A C 1
ATOM 576 O O . ILE A 1 68 ? -27.92449 -20.36736 33.35579 1.000 35.38519 64 ILE A O 1
ATOM 581 N N . MET A 1 69 ? -28.94828 -18.39768 32.96959 1.000 28.72419 65 MET A N 1
ATOM 582 C CA . MET A 1 69 ? -28.52720 -17.87614 34.26224 1.000 28.83542 65 MET A CA 1
ATOM 583 C C . MET A 1 69 ? -29.05010 -18.75100 35.38941 1.000 45.84926 65 MET A C 1
ATOM 584 O O . MET A 1 69 ? -28.37764 -18.89646 36.41763 1.000 39.71175 65 MET A O 1
ATOM 589 N N A ASN A 1 70 ? -30.28016 -19.25659 35.24010 0.431 40.46600 66 ASN A N 1
ATOM 590 N N B ASN A 1 70 ? -30.16765 -19.44018 35.18812 0.569 41.04034 66 ASN A N 1
ATOM 591 C CA A ASN A 1 70 ? -30.99323 -20.01820 36.26513 0.431 40.80953 66 ASN A CA 1
ATOM 592 C CA B ASN A 1 70 ? -30.55499 -20.43714 36.18567 0.569 40.51931 66 ASN A CA 1
ATOM 593 C C A ASN A 1 70 ? -32.47140 -20.14361 35.89208 0.431 46.05553 66 ASN A C 1
ATOM 594 C C B ASN A 1 70 ? -30.69853 -21.83420 35.60750 0.569 38.62323 66 ASN A C 1
ATOM 595 O O A ASN A 1 70 ? -32.86627 -21.02513 35.12688 0.431 44.95160 66 ASN A O 1
ATOM 596 O O B ASN A 1 70 ? -30.64609 -22.82448 36.34166 0.569 47.92421 66 ASN A O 1
ATOM 605 N N . ALA B 1 2 ? -12.63052 34.98056 28.43899 1.000 67.56673 -2 ALA B N 1
ATOM 606 C CA . ALA B 1 2 ? -12.66301 33.87240 29.39131 1.000 72.72726 -2 ALA B CA 1
ATOM 607 C C . ALA B 1 2 ? -13.86689 32.96072 29.12141 1.000 53.99624 -2 ALA B C 1
ATOM 608 O O . ALA B 1 2 ? -14.70679 33.27364 28.28295 1.000 67.40947 -2 ALA B O 1
ATOM 610 N N . MET B 1 3 ? -13.93746 31.83262 29.82728 1.000 59.31217 -1 MET B N 1
ATOM 611 C CA . MET B 1 3 ? -15.05063 30.90336 29.65755 1.000 48.05576 -1 MET B CA 1
ATOM 612 C C . MET B 1 3 ? -16.38985 31.60775 29.85011 1.000 35.90858 -1 MET B C 1
ATOM 613 O O . MET B 1 3 ? -16.57580 32.37687 30.79967 1.000 38.26919 -1 MET B O 1
ATOM 618 N N . ALA B 1 4 ? -17.34346 31.30154 28.97750 1.000 33.34938 0 ALA B N 1
ATOM 619 C CA . ALA B 1 4 ? -18.65400 31.90292 29.11565 1.000 34.25022 0 ALA B CA 1
ATOM 620 C C . ALA B 1 4 ? -19.34590 31.31854 30.34192 1.000 30.76418 0 ALA B C 1
ATOM 621 O O . ALA B 1 4 ? -19.09430 30.17374 30.73296 1.000 31.16020 0 ALA B O 1
ATOM 623 N N . TRP B 1 5 ? -20.22618 32.11618 30.95049 1.000 25.81221 1 TRP B N 1
ATOM 624 C CA . TRP B 1 5 ? -20.82896 31.70370 32.21705 1.000 22.54519 1 TRP B CA 1
ATOM 625 C C . TRP B 1 5 ? -21.65462 30.42602 32.13163 1.000 27.53957 1 TRP B C 1
ATOM 626 O O . TRP B 1 5 ? -21.59220 29.62192 33.07806 1.000 22.21627 1 TRP B O 1
ATOM 637 N N . PRO B 1 6 ? -22.47216 30.18409 31.10524 1.000 24.11985 2 PRO B N 1
ATOM 638 C CA . PRO B 1 6 ? -23.17285 28.89438 31.06250 1.000 23.95226 2 PRO B CA 1
ATOM 639 C C . PRO B 1 6 ? -22.21276 27.73027 31.08645 1.000 33.56176 2 PRO B C 1
ATOM 640 O O . PRO B 1 6 ? -22.45685 26.76506 31.81844 1.000 29.21174 2 PRO B O 1
ATOM 644 N N . GLU B 1 7 ? -21.12422 27.80329 30.30295 1.000 26.41049 3 GLU B N 1
ATOM 645 C CA . GLU B 1 7 ? -20.13969 26.73179 30.28277 1.000 27.38914 3 GLU B CA 1
ATOM 646 C C . GLU B 1 7 ? -19.45785 26.60544 31.63150 1.000 31.62728 3 GLU B C 1
ATOM 647 O O . GLU B 1 7 ? -19.18837 25.49378 32.08709 1.000 27.49344 3 GLU B O 1
ATOM 653 N N . GLU B 1 8 ? -19.16632 27.73137 32.28107 1.000 26.23820 4 GLU B N 1
ATOM 654 C CA . GLU B 1 8 ? -18.50976 27.66471 33.58038 1.000 23.79764 4 GLU B CA 1
ATOM 655 C C . GLU B 1 8 ? -19.43051 27.01287 34.58441 1.000 28.10093 4 GLU B C 1
ATOM 656 O O . GLU B 1 8 ? -18.98707 26.22498 35.43374 1.000 27.09049 4 GLU B O 1
ATOM 662 N N . SER B 1 9 ? -20.72705 27.32019 34.51356 1.000 25.80029 5 SER B N 1
ATOM 663 C CA A SER B 1 9 ? -21.65668 26.66310 35.42190 0.515 26.99126 5 SER B CA 1
ATOM 664 C CA B SER B 1 9 ? -21.64251 26.66431 35.43368 0.485 26.99072 5 SER B CA 1
ATOM 665 C C . SER B 1 9 ? -21.64359 25.15673 35.20693 1.000 28.07372 5 SER B C 1
ATOM 666 O O . SER B 1 9 ? -21.69923 24.38587 36.16496 1.000 28.57964 5 SER B O 1
ATOM 671 N N . GLU B 1 10 ? -21.56460 24.72140 33.94834 1.000 28.40200 6 GLU B N 1
ATOM 672 C CA . GLU B 1 10 ? -21.47246 23.29200 33.66336 1.000 29.65998 6 GLU B CA 1
ATOM 673 C C . GLU B 1 10 ? -20.17236 22.70203 34.18032 1.000 32.03610 6 GLU B C 1
ATOM 674 O O . GLU B 1 10 ? -20.16190 21.58152 34.70263 1.000 33.67562 6 GLU B O 1
ATOM 680 N N . LYS B 1 11 ? -19.07037 23.43210 34.03611 1.000 28.04280 7 LYS B N 1
ATOM 681 C CA A LYS B 1 11 ? -17.80406 22.96028 34.59122 0.463 25.35185 7 LYS B CA 1
ATOM 682 C CA B LYS B 1 11 ? -17.80062 22.96596 34.59253 0.537 25.29572 7 LYS B CA 1
ATOM 683 C C . LYS B 1 11 ? -17.92038 22.74834 36.09457 1.000 31.30306 7 LYS B C 1
ATOM 684 O O . LYS B 1 11 ? -17.47394 21.72220 36.62958 1.000 27.24014 7 LYS B O 1
ATOM 695 N N . ARG B 1 12 ? -18.51543 23.71101 36.79594 1.000 24.96707 8 ARG B N 1
ATOM 696 C CA . ARG B 1 12 ? -18.67598 23.55692 38.23020 1.000 23.51334 8 ARG B CA 1
ATOM 697 C C . ARG B 1 12 ? -19.49232 22.31543 38.55775 1.000 27.90209 8 ARG B C 1
ATOM 698 O O . ARG B 1 12 ? -19.22027 21.64798 39.56243 1.000 27.50767 8 ARG B O 1
ATOM 706 N N . LYS B 1 13 ? -20.54117 22.02535 37.76303 1.000 25.91068 9 LYS B N 1
ATOM 707 C CA . LYS B 1 13 ? -21.32813 20.81918 38.00887 1.000 29.03641 9 LYS B CA 1
ATOM 708 C C . LYS B 1 13 ? -20.49258 19.54901 37.82262 1.000 24.63040 9 LYS B C 1
ATOM 709 O O . LYS B 1 13 ? -20.60268 18.61339 38.62911 1.000 28.81155 9 LYS B O 1
ATOM 715 N N . ARG B 1 14 ? -19.68125 19.48967 36.76444 1.000 29.42077 10 ARG B N 1
ATOM 716 C CA . ARG B 1 14 ? -18.78550 18.34778 36.53942 1.000 31.17648 10 ARG B CA 1
ATOM 717 C C . ARG B 1 14 ? -17.89545 18.09904 37.74825 1.000 27.30352 10 ARG B C 1
ATOM 718 O O . ARG B 1 14 ? -17.75656 16.95667 38.21829 1.000 24.79543 10 ARG B O 1
ATOM 726 N N . VAL B 1 15 ? -17.25405 19.16201 38.23678 1.000 22.93448 11 VAL B N 1
ATOM 727 C CA . VAL B 1 15 ? -16.28861 19.03115 39.32377 1.000 21.84212 11 VAL B CA 1
ATOM 728 C C . VAL B 1 15 ? -16.99723 18.61286 40.59840 1.000 24.48789 11 VAL B C 1
ATOM 729 O O . VAL B 1 15 ? -16.52518 17.72774 41.31870 1.000 23.55357 11 VAL B O 1
ATOM 733 N N A SER B 1 16 ? -18.17081 19.20107 40.87982 0.546 23.02884 12 SER B N 1
ATOM 734 N N B SER B 1 16 ? -18.17104 19.19172 40.87900 0.454 23.07438 12 SER B N 1
ATOM 735 C CA A SER B 1 16 ? -18.89334 18.79282 42.07966 0.546 22.95758 12 SER B CA 1
ATOM 736 C C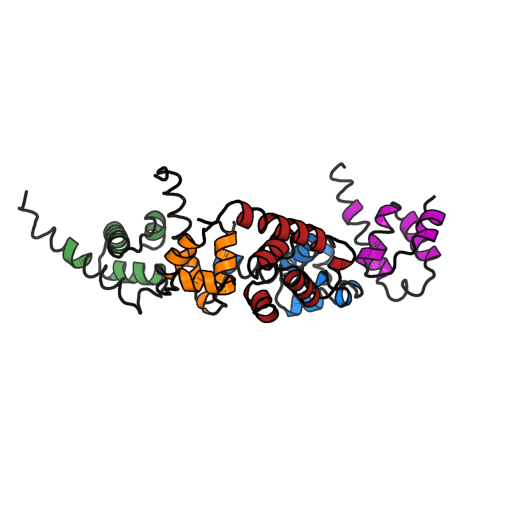A B SER B 1 16 ? -18.87135 18.78779 42.09325 0.454 22.97501 12 SER B CA 1
ATOM 737 C C A SER B 1 16 ? -19.33976 17.33496 41.99745 0.546 21.36125 12 SER B C 1
ATOM 738 C C B SER B 1 16 ? -19.36446 17.34085 42.00735 0.454 21.42754 12 SER B C 1
ATOM 739 O O A SER B 1 16 ? -19.27736 16.61284 42.99444 0.546 23.92354 12 SER B O 1
ATOM 740 O O B SER B 1 16 ? -19.33796 16.62205 43.00906 0.454 23.98106 12 SER B O 1
ATOM 745 N N . SER B 1 17 ? -19.82249 16.89273 40.83502 1.000 22.22556 13 SER B N 1
ATOM 746 C CA . SER B 1 17 ? -20.17302 15.47584 40.69303 1.000 22.25116 13 SER B CA 1
ATOM 747 C C . SER B 1 17 ? -18.96019 14.58213 40.91504 1.000 18.41435 13 SER B C 1
ATOM 748 O O . SER B 1 17 ? -19.07196 13.51038 41.52252 1.000 20.49375 13 SER B O 1
ATOM 751 N N . ALA B 1 18 ? -17.80646 15.00273 40.41248 1.000 19.57471 14 ALA B N 1
ATOM 752 C CA . ALA B 1 18 ? -16.58211 14.22410 40.58093 1.000 19.63545 14 ALA B CA 1
ATOM 753 C C . ALA B 1 18 ? -16.17412 14.13292 42.04499 1.000 21.57504 14 ALA B C 1
ATOM 754 O O . ALA B 1 18 ? -15.69749 13.07627 42.50177 1.000 17.98734 14 ALA B O 1
ATOM 756 N N . VAL B 1 19 ? -16.34322 15.23096 42.79167 1.000 18.60998 15 VAL B N 1
ATOM 757 C CA . VAL B 1 19 ? -16.04931 15.20333 44.21760 1.000 20.42337 15 VAL B CA 1
ATOM 758 C C . VAL B 1 19 ? -16.93810 14.20110 44.91937 1.000 18.45855 15 VAL B C 1
ATOM 759 O O . VAL B 1 19 ? -16.47053 13.42400 45.74353 1.000 21.62512 15 VAL B O 1
ATOM 763 N N . GLN B 1 20 ? -18.24406 14.22158 44.62418 1.000 19.43638 16 GLN B N 1
ATOM 76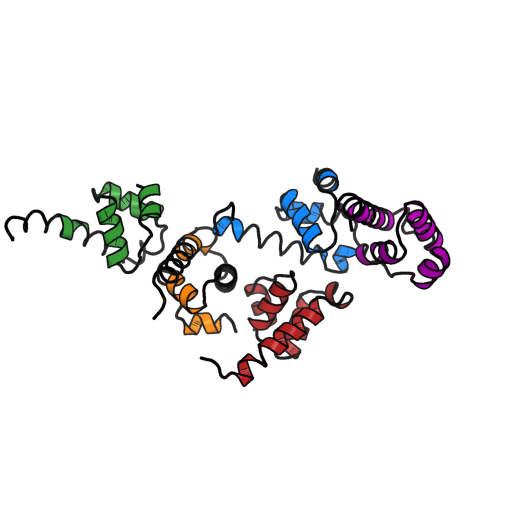4 C CA . GLN B 1 20 ? -19.11907 13.22062 45.22490 1.000 21.95540 16 GLN B CA 1
ATOM 765 C C . GLN B 1 20 ? -18.63417 11.80633 44.91044 1.000 23.47073 16 GLN B C 1
ATOM 766 O O . GLN B 1 20 ? -18.65818 10.92208 45.77284 1.000 23.20427 16 GLN B O 1
ATOM 772 N N . PHE B 1 21 ? -18.19380 11.58366 43.66840 1.000 18.73851 17 PHE B N 1
ATOM 773 C CA . PHE B 1 21 ? -17.70259 10.27445 43.25210 1.000 20.28565 17 PHE B CA 1
ATOM 774 C C . PHE B 1 21 ? -16.49852 9.86404 44.08043 1.000 18.31877 17 PHE B C 1
ATOM 775 O O . PHE B 1 21 ? -16.44064 8.74990 44.61673 1.000 22.11104 17 PHE B O 1
ATOM 783 N N . LEU B 1 22 ? -15.54468 10.75918 44.21533 1.000 20.59643 18 LEU B N 1
ATOM 784 C CA . LEU B 1 22 ? -14.32955 10.43429 44.93353 1.000 20.82585 18 LEU B CA 1
ATOM 785 C C . LEU B 1 22 ? -14.53938 10.25163 46.43314 1.000 23.21660 18 LEU B C 1
ATOM 786 O O . LEU B 1 22 ? -13.67642 9.64523 47.07784 1.000 21.41743 18 LEU B O 1
ATOM 791 N N . HIS B 1 23 ? -15.61499 10.79382 47.00312 1.000 20.86356 19 HIS B N 1
ATOM 792 C CA . HIS B 1 23 ? -15.94532 10.62601 48.41201 1.000 21.88556 19 HIS B CA 1
ATOM 793 C C . HIS B 1 23 ? -16.62647 9.29226 48.70488 1.000 23.56487 19 HIS B C 1
ATOM 794 O O . HIS B 1 23 ? -16.73892 8.91773 49.87684 1.000 28.66299 19 HIS B O 1
ATOM 801 N N . ASP B 1 24 ? -17.08606 8.57168 47.68935 1.000 21.14440 20 ASP B N 1
ATOM 802 C CA . ASP B 1 24 ? -17.78268 7.31004 47.94277 1.000 26.97843 20 ASP B CA 1
ATOM 803 C C . ASP B 1 24 ? -16.84140 6.26474 48.55187 1.000 27.72907 20 ASP B C 1
ATOM 804 O O . ASP B 1 24 ? -15.70410 6.09124 48.10828 1.000 25.80469 20 ASP B O 1
ATOM 809 N N . SER B 1 25 ? -17.32437 5.55573 49.58654 1.000 28.98021 21 SER B N 1
ATOM 810 C CA . SER B 1 25 ? -16.45111 4.63868 50.32602 1.000 27.06873 21 SER B CA 1
ATOM 811 C C . SER B 1 25 ? -15.89592 3.51146 49.45079 1.000 26.61337 21 SER B C 1
ATOM 812 O O . SER B 1 25 ? -14.76405 3.06574 49.65466 1.000 29.49243 21 SER B O 1
ATOM 815 N N . ARG B 1 26 ? -16.68104 3.02226 48.49503 1.000 30.17754 22 ARG B N 1
ATOM 816 C CA A ARG B 1 26 ? -16.19365 1.96919 47.60834 0.569 28.42040 22 ARG B CA 1
ATOM 817 C CA B ARG B 1 26 ? -16.19901 1.96950 47.60381 0.431 28.46738 22 ARG B CA 1
ATOM 818 C C . ARG B 1 26 ? -15.20887 2.51700 46.58432 1.000 24.77515 22 ARG B C 1
ATOM 819 O O . ARG B 1 26 ? -14.15455 1.90612 46.33273 1.000 28.79449 22 ARG B O 1
ATOM 834 N N . VAL B 1 27 ? -15.51478 3.68153 46.00796 1.000 24.11226 23 VAL B N 1
ATOM 835 C CA . VAL B 1 27 ? -14.59416 4.32405 45.06618 1.000 22.29094 23 VAL B CA 1
ATOM 836 C C . VAL B 1 27 ? -13.24516 4.59221 45.71250 1.000 23.93178 23 VAL B C 1
ATOM 837 O O . VAL B 1 27 ? -12.19272 4.43035 45.08272 1.000 23.29586 23 VAL B O 1
ATOM 841 N N . LYS B 1 28 ? -13.23752 5.01148 46.98055 1.000 22.54395 24 LYS B N 1
ATOM 842 C CA . LYS B 1 28 ? -11.97876 5.42319 47.60356 1.000 22.15427 24 LYS B CA 1
ATOM 843 C C . LYS B 1 28 ? -10.89983 4.35307 47.50012 1.000 27.42757 24 LYS B C 1
ATOM 844 O O . LYS B 1 28 ? -9.71214 4.66924 47.35343 1.000 28.24562 24 LYS B O 1
ATOM 850 N N . ILE B 1 29 ? -11.28534 3.07637 47.60064 1.000 28.20052 25 ILE B N 1
ATOM 851 C CA . ILE B 1 29 ? -10.27729 2.01768 47.64155 1.000 31.40418 25 ILE B CA 1
ATOM 852 C C . ILE B 1 29 ? -9.84659 1.54059 46.25992 1.000 29.65224 25 ILE B C 1
ATOM 853 O O . ILE B 1 29 ? -8.89355 0.74970 46.16084 1.000 31.35400 25 ILE B O 1
ATOM 858 N N . THR B 1 30 ? -10.49608 1.99352 45.18724 1.000 25.60992 26 THR B N 1
ATOM 859 C CA . THR B 1 30 ? -10.03318 1.60789 43.86767 1.000 23.58379 26 THR B CA 1
ATOM 860 C C . THR B 1 30 ? -8.76163 2.36319 43.46244 1.000 25.77366 26 THR B C 1
ATOM 861 O O . THR B 1 30 ? -8.38609 3.37112 44.07119 1.000 26.80359 26 THR B O 1
ATOM 865 N N . PRO B 1 31 ? -8.05520 1.86304 42.44906 1.000 25.13343 27 PRO B N 1
ATOM 866 C CA . PRO B 1 31 ? -6.81423 2.50863 42.01567 1.000 21.49327 27 PRO B CA 1
ATOM 867 C C . PRO B 1 31 ? -7.05468 3.91783 41.49555 1.000 22.88188 27 PRO B C 1
ATOM 868 O O . PRO B 1 31 ? -8.02983 4.18591 40.79175 1.000 21.45071 27 PRO B O 1
ATOM 872 N N . ALA B 1 32 ? -6.12533 4.81499 41.81542 1.000 25.53069 28 ALA B N 1
ATOM 873 C CA . ALA B 1 32 ? -6.26595 6.19611 41.37054 1.000 24.60432 28 ALA B CA 1
ATOM 874 C C . ALA B 1 32 ? -6.36296 6.26238 39.85379 1.000 21.46201 28 ALA B C 1
ATOM 875 O O . ALA B 1 32 ? -7.12782 7.06816 39.31579 1.000 22.47166 28 ALA B O 1
ATOM 877 N N . ALA B 1 33 ? -5.59131 5.42323 39.14376 1.000 21.23468 29 ALA B N 1
ATOM 878 C CA . ALA B 1 33 ? -5.63880 5.44645 37.68537 1.000 18.01842 29 ALA B CA 1
ATOM 879 C C . ALA B 1 33 ? -7.06070 5.19776 37.17298 1.000 18.85303 29 ALA B C 1
ATOM 880 O O . ALA B 1 33 ? -7.45350 5.76763 36.15822 1.000 19.15875 29 ALA B O 1
ATOM 882 N N . ASN B 1 34 ? -7.78566 4.25266 37.78969 1.000 18.75881 30 ASN B N 1
ATOM 883 C CA . ASN B 1 34 ? -9.13543 3.93682 37.32147 1.000 19.33869 30 ASN B CA 1
ATOM 884 C C . ASN B 1 34 ? -10.10799 5.05226 37.64347 1.000 19.76317 30 ASN B C 1
ATOM 885 O O . ASN B 1 34 ? -11.05231 5.26932 36.87938 1.000 20.00542 30 ASN B O 1
ATOM 890 N N . LYS B 1 35 ? -9.92217 5.73992 38.77739 1.000 18.90985 31 LYS B N 1
ATOM 891 C CA . LYS B 1 35 ? -10.74654 6.91853 39.07419 1.000 21.13325 31 LYS B CA 1
ATOM 892 C C . LYS B 1 35 ? -10.57873 8.00447 38.01580 1.000 18.56706 31 LYS B C 1
ATOM 893 O O . LYS B 1 35 ? -11.56161 8.59475 37.53579 1.000 21.18211 31 LYS B O 1
ATOM 899 N N . ILE B 1 36 ? -9.32679 8.28575 37.65046 1.000 18.03787 32 ILE B N 1
ATOM 900 C CA . ILE B 1 36 ? -8.98960 9.28661 36.64072 1.000 18.39260 32 ILE B CA 1
ATOM 901 C C . ILE B 1 36 ? -9.60315 8.90417 35.29978 1.000 22.48254 32 ILE B C 1
ATOM 902 O O . ILE B 1 36 ? -10.27513 9.70417 34.64476 1.000 21.22026 32 ILE B O 1
ATOM 907 N N . GLN B 1 37 ? -9.45667 7.64089 34.91827 1.000 19.27962 33 GLN B N 1
ATOM 908 C CA . GLN B 1 37 ? -10.04217 7.17514 33.66883 1.000 17.73276 33 GLN B CA 1
ATOM 909 C C . GLN B 1 37 ? -11.55510 7.39186 33.63605 1.000 17.75395 33 GLN B C 1
ATOM 910 O O . GLN B 1 37 ? -12.08857 7.90570 32.64098 1.000 20.01704 33 GLN B O 1
ATOM 916 N N . PHE B 1 38 ? -12.25050 7.03200 34.72808 1.000 18.44832 34 PHE B N 1
ATOM 917 C CA . PHE B 1 38 ? -13.70051 7.21008 34.78476 1.000 18.45971 34 PHE B CA 1
ATOM 918 C C . PHE B 1 38 ? -14.05877 8.67512 34.66939 1.000 18.86811 34 PHE B C 1
ATOM 919 O O . PHE B 1 38 ? -14.94741 9.04194 33.89399 1.000 18.88884 34 PHE B O 1
ATOM 927 N N . LEU B 1 39 ? -13.39609 9.53961 35.45504 1.000 20.07071 35 LEU B N 1
ATOM 928 C CA . LEU B 1 39 ? -13.77799 10.95073 35.43220 1.000 21.80408 35 LEU B CA 1
ATOM 929 C C . LEU B 1 39 ? -13.50952 11.59274 34.07048 1.000 20.20405 35 LEU B C 1
ATOM 930 O O . LEU B 1 39 ? -14.32011 12.39436 33.58343 1.000 22.33135 35 LEU B O 1
ATOM 935 N N . LYS B 1 40 ? -12.40783 11.22500 33.41623 1.000 22.89895 36 LYS B N 1
ATOM 936 C CA . LYS B 1 40 ? -12.18568 11.71514 32.06039 1.000 19.81106 36 LYS B CA 1
ATOM 937 C C . LYS B 1 40 ? -13.29957 11.25565 31.12372 1.000 25.02465 36 LYS B C 1
ATOM 938 O O . LYS B 1 40 ? -13.67366 11.98579 30.21160 1.000 25.05588 36 LYS B O 1
ATOM 944 N N . SER B 1 41 ? -13.78823 10.02429 31.29675 1.000 21.96119 37 SER B N 1
ATOM 945 C CA . SER B 1 41 ? -14.88490 9.54296 30.46637 1.000 25.13728 37 SER B CA 1
ATOM 946 C C . SER B 1 41 ? -16.14593 10.35992 30.66141 1.000 26.49908 37 SER B C 1
ATOM 947 O O . SER B 1 41 ? -16.99576 10.35091 29.77326 1.000 26.77832 37 SER B O 1
ATOM 950 N N . LYS B 1 42 ? -16.28793 11.02702 31.80132 1.000 23.30851 38 LYS B N 1
ATOM 951 C CA . LYS B 1 42 ? -17.43013 11.90430 32.07876 1.000 27.08170 38 LYS B CA 1
ATOM 952 C C . LYS B 1 42 ? -17.18237 13.32407 31.60333 1.000 26.45731 38 LYS B C 1
ATOM 953 O O . LYS B 1 42 ? -17.96456 14.22595 31.92352 1.000 29.58057 38 LYS B O 1
ATOM 959 N N . GLY B 1 43 ? -16.10467 13.55719 30.87962 1.000 26.72593 39 GLY B N 1
ATOM 960 C CA . GLY B 1 43 ? -15.83854 14.86324 30.30316 1.000 30.06813 39 GLY B CA 1
ATOM 961 C C . GLY B 1 43 ? -14.99379 15.80927 31.12319 1.000 29.48591 39 GLY B C 1
ATOM 962 O O . GLY B 1 43 ? -14.79374 16.95542 30.70105 1.000 28.95364 39 GLY B O 1
ATOM 963 N N . LEU B 1 44 ? -14.45917 15.37745 32.26671 1.000 22.89848 40 LEU B N 1
ATOM 964 C CA . LEU B 1 44 ? -13.54297 16.25184 32.98409 1.000 27.07139 40 LEU B CA 1
ATOM 965 C C . LEU B 1 44 ? -12.23039 16.29191 32.23745 1.000 26.84485 40 LEU B C 1
ATOM 966 O O . LEU B 1 44 ? -11.76118 15.27417 31.72754 1.000 29.00354 40 LEU B O 1
ATOM 971 N N . THR B 1 45 ? -11.63519 17.47553 32.16780 1.000 28.84349 41 THR B N 1
ATOM 972 C CA . THR B 1 45 ? -10.25768 17.55634 31.71545 1.000 28.18855 41 THR B CA 1
ATOM 973 C C . THR B 1 45 ? -9.34801 17.05688 32.81784 1.000 29.76251 41 THR B C 1
ATOM 974 O O . THR B 1 45 ? -9.75388 16.90646 33.98567 1.000 27.90688 41 THR B O 1
ATOM 978 N N . THR B 1 46 ? -8.09165 16.80862 32.45330 1.000 30.60254 42 THR B N 1
ATOM 979 C CA . THR B 1 46 ? -7.12180 16.39625 33.45610 1.000 27.69785 42 THR B CA 1
ATOM 980 C C . THR B 1 46 ? -7.02627 17.41697 34.58845 1.000 29.87834 42 THR B C 1
ATOM 981 O O . THR B 1 46 ? -6.96111 17.04279 35.76002 1.000 29.58849 42 THR B O 1
ATOM 985 N N . GLU B 1 47 ? -7.05217 18.71408 34.25806 1.000 27.04129 43 GLU B N 1
ATOM 986 C CA . GLU B 1 47 ? -7.01150 19.75841 35.27855 1.000 30.03466 43 GLU B CA 1
ATOM 987 C C . GLU B 1 47 ? -8.23105 19.71943 36.19440 1.000 27.78863 43 GLU B C 1
ATOM 988 O O . GLU B 1 47 ? -8.10915 19.93966 37.41191 1.000 26.05624 43 GLU B O 1
ATOM 994 N N . GLU B 1 48 ? -9.40940 19.44004 35.62686 1.000 26.91232 44 GLU B N 1
ATOM 995 C CA . GLU B 1 48 ? -10.62799 19.33671 36.42649 1.000 24.71564 44 GLU B CA 1
ATOM 996 C C . GLU B 1 48 ? -10.57714 18.12600 37.34589 1.000 23.30970 44 GLU B C 1
ATOM 997 O O . GLU B 1 48 ? -11.03993 18.19918 38.48907 1.000 23.66668 44 GLU B O 1
ATOM 1003 N N . VAL B 1 49 ? -10.02335 17.00059 36.86499 1.000 24.29927 45 VAL B N 1
ATOM 1004 C CA . VAL B 1 49 ? -9.79315 15.84726 37.74120 1.000 24.99878 45 VAL B CA 1
ATOM 1005 C C . VAL B 1 49 ? -8.89402 16.23855 38.91392 1.000 24.37110 45 VAL B C 1
ATOM 1006 O O . VAL B 1 49 ? -9.15995 15.90471 40.07639 1.000 23.34696 45 VAL B O 1
ATOM 1010 N N . CYS B 1 50 ? -7.81163 16.95781 38.63816 1.000 22.73650 46 CYS B N 1
ATOM 1011 C CA . CYS B 1 50 ? -6.94237 17.38244 39.72128 1.000 27.78680 46 CYS B CA 1
ATOM 1012 C C . CYS B 1 50 ? -7.71446 18.21934 40.73997 1.000 22.33230 46 CYS B C 1
ATOM 1013 O O . CYS B 1 50 ? -7.61996 18.00199 41.96157 1.000 25.32961 46 CYS B O 1
ATOM 1016 N N . GLU B 1 51 ? -8.53564 19.14379 40.24962 1.000 24.00779 47 GLU B N 1
ATOM 1017 C CA . GLU B 1 51 ? -9.31062 19.99794 41.14996 1.000 25.25653 47 GLU B CA 1
ATOM 1018 C C . GLU B 1 51 ? -10.26013 19.15817 41.99686 1.000 25.39596 47 GLU B C 1
ATOM 1019 O O . GLU B 1 51 ? -10.44714 19.41734 43.19620 1.000 23.73333 47 GLU B O 1
ATOM 1025 N N . ALA B 1 52 ? -10.83332 18.11659 41.39183 1.000 21.79603 48 ALA B N 1
ATOM 1026 C CA . ALA B 1 52 ? -11.76613 17.26630 42.12300 1.000 22.27066 48 ALA B CA 1
ATOM 1027 C C . ALA B 1 52 ? -11.06534 16.50763 43.23219 1.000 20.02116 48 ALA B C 1
ATOM 1028 O O . ALA B 1 52 ? -11.61146 16.36176 44.33242 1.000 23.24473 48 ALA B O 1
ATOM 1030 N N . PHE B 1 53 ? -9.85058 15.98796 42.96686 1.000 22.53525 49 PHE B N 1
ATOM 1031 C CA . PHE B 1 53 ? -9.13260 15.27019 44.01407 1.000 25.06406 49 PHE B CA 1
ATOM 1032 C C . PHE B 1 53 ? -8.83160 16.19480 45.19274 1.000 22.61124 49 PHE B C 1
ATOM 1033 O O . PHE B 1 53 ? -8.99120 15.80231 46.35315 1.000 22.87923 49 PHE B O 1
ATOM 1041 N N . GLU B 1 54 ? -8.41556 17.42871 44.89712 1.000 24.29127 50 GLU B N 1
ATOM 1042 C CA . GLU B 1 54 ? -8.11468 18.40980 45.94149 1.000 24.03159 50 GLU B CA 1
ATOM 1043 C C . GLU B 1 54 ? -9.34730 18.71273 46.78539 1.000 25.45056 50 GLU B C 1
ATOM 1044 O O . GLU B 1 54 ? -9.29201 18.68804 48.02084 1.000 28.99195 50 GLU B O 1
ATOM 1050 N N . LYS B 1 55 ? -10.48034 18.97014 46.12617 1.000 23.84788 51 LYS B N 1
ATOM 1051 C CA A LYS B 1 55 ? -11.71011 19.28817 46.84414 0.264 22.13537 51 LYS B CA 1
ATOM 1052 C CA B LYS B 1 55 ? -11.70516 19.28307 46.85604 0.736 21.93482 51 LYS B CA 1
ATOM 1053 C C . LYS B 1 55 ? -12.24005 18.09757 47.62613 1.000 27.05788 51 LYS B C 1
ATOM 1054 O O . LYS B 1 55 ? -12.95460 18.28541 48.61421 1.000 26.47112 51 LYS B O 1
ATOM 1065 N N . ALA B 1 56 ? -11.92312 16.88329 47.19961 1.000 24.86662 52 ALA B N 1
ATOM 1066 C CA . ALA B 1 56 ? -12.34988 15.68316 47.91130 1.000 23.58480 52 ALA B CA 1
ATOM 1067 C C . ALA B 1 56 ? -11.41471 15.32740 49.05388 1.000 24.27331 52 ALA B C 1
ATOM 1068 O O . ALA B 1 56 ? -11.52208 14.23797 49.62187 1.000 23.99213 52 ALA B O 1
ATOM 1070 N N . GLY B 1 57 ? -10.46283 16.20828 49.34725 1.000 25.06671 53 GLY B N 1
ATOM 1071 C CA . GLY B 1 57 ? -9.49509 15.99631 50.41407 1.000 28.42191 53 GLY B CA 1
ATOM 1072 C C . GLY B 1 57 ? -8.50481 14.90212 50.12164 1.000 34.47713 53 GLY B C 1
ATOM 1073 O O . GLY B 1 57 ? -7.95526 14.30821 51.04180 1.000 30.32956 53 GLY B O 1
ATOM 1074 N N . GLN B 1 58 ? -8.27061 14.60962 48.85172 1.000 26.91680 54 GLN B N 1
ATOM 1075 C CA . GLN B 1 58 ? -7.41824 13.51384 48.44595 1.000 26.22639 54 GLN B CA 1
ATOM 1076 C C . GLN B 1 58 ? -6.50428 14.01470 47.35130 1.000 28.65900 54 GLN B C 1
ATOM 1077 O O . GLN B 1 58 ? -6.33842 13.39377 46.30202 1.000 27.35382 54 GLN B O 1
ATOM 1083 N N . THR B 1 59 ? -5.82311 15.11298 47.66342 1.000 29.90573 55 THR B N 1
ATOM 1084 C CA . THR B 1 59 ? -5.01871 15.83232 46.68612 1.000 28.64253 55 THR B CA 1
ATOM 1085 C C . THR B 1 59 ? -3.98628 14.94907 46.00545 1.000 27.22223 55 THR B C 1
ATOM 1086 O O . THR B 1 59 ? -3.25359 14.21958 46.67430 1.000 31.14288 55 THR B O 1
ATOM 1090 N N . ILE B 1 60 ? -3.99068 14.96422 44.67380 1.000 28.13675 56 ILE B N 1
ATOM 1091 C CA . ILE B 1 60 ? -2.90078 14.43797 43.85985 1.000 31.02814 56 ILE B CA 1
ATOM 1092 C C . ILE B 1 60 ? -2.39417 15.61915 43.04037 1.000 27.34404 56 ILE B C 1
ATOM 1093 O O . ILE B 1 60 ? -3.12490 16.14180 42.19692 1.000 28.60976 56 ILE B O 1
ATOM 1098 N N . PRO B 1 61 ? -1.12734 16.01818 43.16071 1.000 32.74372 57 PRO B N 1
ATOM 1099 C CA . PRO B 1 61 ? -0.64807 17.15700 42.37485 1.000 31.80533 57 PRO B CA 1
ATOM 1100 C C . PRO B 1 61 ? -0.74868 16.90038 40.88656 1.000 28.90086 57 PRO B C 1
ATOM 1101 O O . PRO B 1 61 ? -0.62765 15.76707 40.42194 1.000 29.94983 57 PRO B O 1
ATOM 1105 N N . LEU B 1 62 ? -0.95488 17.98303 40.13549 1.000 31.07968 58 LEU B N 1
ATOM 1106 C CA . LEU B 1 62 ? -1.18696 17.85404 38.70515 1.000 26.64887 58 LEU B CA 1
ATOM 1107 C C . LEU B 1 62 ? -0.07039 17.08512 38.01358 1.000 34.98452 58 LEU B C 1
ATOM 1108 O O . LEU B 1 62 ? -0.33239 16.28708 37.10351 1.000 31.37886 58 LEU B O 1
ATOM 1113 N N . ASP B 1 63 ? 1.18560 17.31738 38.41435 1.000 30.48790 59 ASP B N 1
ATOM 1114 C CA . ASP B 1 63 ? 2.26896 16.59831 37.75462 1.000 40.43011 59 ASP B CA 1
ATOM 1115 C C . ASP B 1 63 ? 2.20737 15.10067 38.04992 1.000 35.01437 59 ASP B C 1
ATOM 1116 O O . ASP B 1 63 ? 2.54078 14.28292 37.18082 1.000 37.65312 59 ASP B O 1
ATOM 1121 N N . GLU B 1 64 ? 1.76658 14.72461 39.24904 1.000 33.96785 60 GLU B N 1
ATOM 1122 C CA . GLU B 1 64 ? 1.62290 13.31075 39.57058 1.000 30.50900 60 GLU B CA 1
ATOM 1123 C C . GLU B 1 64 ? 0.44762 12.67857 38.83198 1.000 37.75224 60 GLU B C 1
ATOM 1124 O O . GLU B 1 64 ? 0.51535 11.50625 38.44516 1.000 36.10343 60 GLU B O 1
ATOM 1130 N N . ILE B 1 65 ? -0.63300 13.42628 38.61604 1.000 30.92599 61 ILE B N 1
ATOM 1131 C CA . ILE B 1 65 ? -1.71878 12.88125 37.80540 1.000 27.53783 61 ILE B CA 1
ATOM 1132 C C . ILE B 1 65 ? -1.22463 12.60588 36.39911 1.000 37.13555 61 ILE B C 1
ATOM 1133 O O . ILE B 1 65 ? -1.49969 11.55276 35.81164 1.000 31.87274 61 ILE B O 1
ATOM 1138 N N . LYS B 1 66 ? -0.45390 13.54151 35.84525 1.000 31.26537 62 LYS B N 1
ATOM 1139 C CA . LYS B 1 66 ? 0.12665 13.30484 34.53808 1.000 29.79942 62 LYS B CA 1
ATOM 1140 C C . LYS B 1 66 ? 1.08586 12.12478 34.55965 1.000 40.12994 62 LYS B C 1
ATOM 1141 O O . LYS B 1 66 ? 1.15554 11.37586 33.57665 1.000 45.35310 62 LYS B O 1
ATOM 1147 N N . LYS B 1 67 ? 1.77602 11.90430 35.67533 1.000 37.86308 63 LYS B N 1
ATOM 1148 C CA . LYS B 1 67 ? 2.67928 10.76742 35.73340 1.000 44.76366 63 LYS B CA 1
ATOM 1149 C C . LYS B 1 67 ? 1.89334 9.46780 35.73926 1.000 48.60275 63 LYS B C 1
ATOM 1150 O O . LYS B 1 67 ? 2.34999 8.46185 35.20219 1.000 42.30742 63 LYS B O 1
ATOM 1156 N N . ILE B 1 68 ? 0.72222 9.46013 36.37831 1.000 41.55286 64 ILE B N 1
ATOM 1157 C CA . ILE B 1 68 ? -0.09569 8.24971 36.43860 1.000 44.23054 64 ILE B CA 1
ATOM 1158 C C . ILE B 1 68 ? -0.57153 7.88941 35.03883 1.000 37.99324 64 ILE B C 1
ATOM 1159 O O . ILE B 1 68 ? -0.62190 6.70987 34.68237 1.000 41.36015 64 ILE B O 1
ATOM 1164 N N . MET B 1 69 ? -0.87347 8.87964 34.19834 1.000 37.45613 65 MET B N 1
ATOM 1165 C CA A MET B 1 69 ? -1.27897 8.66916 32.81123 0.429 40.05432 65 MET B CA 1
ATOM 1166 C CA B MET B 1 69 ? -1.28791 8.64461 32.82220 0.257 40.04453 65 MET B CA 1
ATOM 1167 C CA C MET B 1 69 ? -1.29098 8.59509 32.82930 0.314 40.04691 65 MET B CA 1
ATOM 1168 C C . MET B 1 69 ? -0.12310 8.28329 31.90477 1.000 43.83343 65 MET B C 1
ATOM 1169 O O . MET B 1 69 ? -0.30942 8.20909 30.67718 1.000 43.62770 65 MET B O 1
ATOM 1182 N N . ASN B 1 70 ? 1.06766 8.06263 32.46232 1.000 50.85793 66 ASN B N 1
ATOM 1183 C CA . ASN B 1 70 ? 2.19783 7.56668 31.68581 1.000 54.43237 66 ASN B CA 1
ATOM 1184 C C . ASN B 1 70 ? 2.56559 6.12293 32.07869 1.000 51.36931 66 ASN B C 1
ATOM 1185 O O . ASN B 1 70 ? 1.88879 5.45048 32.87601 1.000 34.46361 66 ASN B O 1
ATOM 1191 N N . GLY C 1 1 ? -25.15834 52.19829 58.99254 1.000 43.19998 -3 GLY C N 1
ATOM 1192 C CA . GLY C 1 1 ? -25.53069 50.81503 58.77429 1.000 50.34260 -3 GLY C CA 1
ATOM 1193 C C . GLY C 1 1 ? -24.75058 49.81648 59.60806 1.000 48.85304 -3 GLY C C 1
ATOM 1194 O O . GLY C 1 1 ? -24.45280 48.72288 59.13112 1.000 49.24234 -3 GLY C O 1
ATOM 1195 N N . ALA C 1 2 ? -24.42415 50.18656 60.84982 1.000 33.82162 -2 ALA C N 1
ATOM 1196 C CA . ALA C 1 2 ? -23.69236 49.30928 61.75040 1.000 39.44846 -2 ALA C CA 1
ATOM 1197 C C . ALA C 1 2 ? -24.49821 48.89275 62.97028 1.000 34.31153 -2 ALA C C 1
ATOM 1198 O O . ALA C 1 2 ? -23.97934 48.18051 63.82517 1.000 28.50268 -2 ALA C O 1
ATOM 1200 N N . MET C 1 3 ? -25.77401 49.28725 63.06243 1.000 28.96362 -1 MET C N 1
ATOM 1201 C CA . MET C 1 3 ? -26.58475 48.82092 64.17660 1.000 21.69685 -1 MET C CA 1
ATOM 1202 C C . MET C 1 3 ? -26.66686 47.30573 64.20820 1.000 21.52167 -1 MET C C 1
ATOM 1203 O O . MET C 1 3 ? -26.90474 46.71753 65.26710 1.000 24.02402 -1 MET C O 1
ATOM 1208 N N . ALA C 1 4 ? -26.58310 46.66934 63.03526 1.000 21.06035 0 ALA C N 1
ATOM 1209 C CA . ALA C 1 4 ? -26.68916 45.23308 62.90191 1.000 24.55343 0 ALA C CA 1
ATOM 1210 C C . ALA C 1 4 ? -25.37654 44.49703 63.07829 1.000 19.49903 0 ALA C C 1
ATOM 1211 O O . ALA C 1 4 ? -25.35513 43.28323 62.86170 1.000 22.22414 0 ALA C O 1
ATOM 1213 N N . TRP C 1 5 ? -24.27338 45.18321 63.39900 1.000 19.91782 1 TRP C N 1
ATOM 1214 C CA . TRP C 1 5 ? -23.01525 44.44150 63.44818 1.000 22.73271 1 TRP C CA 1
ATOM 1215 C C . TRP C 1 5 ? -23.04763 43.31777 64.47881 1.000 18.06639 1 TRP C C 1
ATOM 1216 O O . TRP C 1 5 ? -22.49746 42.24227 64.19409 1.000 19.08895 1 TRP C O 1
ATOM 1227 N N . PRO C 1 6 ? -23.62170 43.49515 65.68079 1.000 15.27590 2 PRO C N 1
ATOM 1228 C CA . PRO C 1 6 ? -23.64669 42.35380 66.60781 1.000 17.32741 2 PRO C CA 1
ATOM 1229 C C . PRO C 1 6 ? -24.32458 41.12877 66.02211 1.0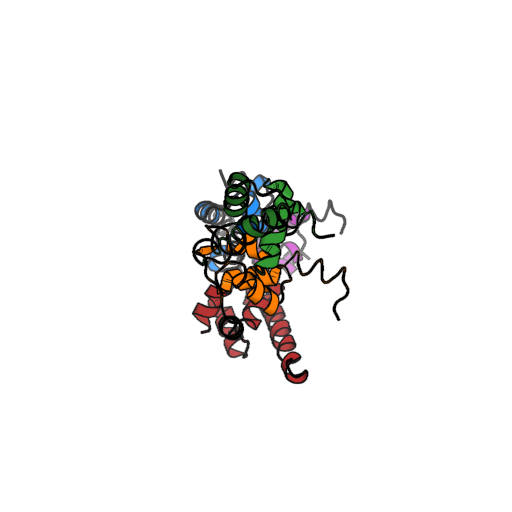00 21.45972 2 PRO C C 1
ATOM 1230 O O . PRO C 1 6 ? -23.76334 40.03177 66.07944 1.000 22.68797 2 PRO C O 1
ATOM 1234 N N . GLU C 1 7 ? -25.52685 41.27717 65.44976 1.000 22.57909 3 GLU C N 1
ATOM 1235 C CA A GLU C 1 7 ? -26.19569 40.13462 64.84922 0.254 24.10780 3 GLU C CA 1
ATOM 1236 C CA B GLU C 1 7 ? -26.20159 40.14433 64.84144 0.284 24.11091 3 GLU C CA 1
ATOM 1237 C CA C GLU C 1 7 ? -26.19483 40.13834 64.84753 0.462 24.09425 3 GLU C CA 1
ATOM 1238 C C . GLU C 1 7 ? -25.42031 39.56087 63.68886 1.000 19.98157 3 GLU C C 1
ATOM 1239 O O . GLU C 1 7 ? -25.27361 38.35848 63.52876 1.000 25.87084 3 GLU C O 1
ATOM 1255 N N . GLU C 1 8 ? -24.88789 40.45359 62.79948 1.000 22.64574 4 GLU C N 1
ATOM 1256 C CA . GLU C 1 8 ? -24.06478 39.98367 61.69022 1.000 21.51436 4 GLU C CA 1
ATOM 1257 C C . GLU C 1 8 ? -22.88913 39.16787 62.18202 1.000 27.48747 4 GLU C C 1
ATOM 1258 O O . GLU C 1 8 ? -22.50847 38.16747 61.55937 1.000 25.91186 4 GLU C O 1
ATOM 1264 N N . SER C 1 9 ? -22.25473 39.62097 63.26843 1.000 22.88614 5 SER C N 1
ATOM 1265 C CA A SER C 1 9 ? -21.06782 38.92927 63.76156 0.923 22.80176 5 SER C CA 1
ATOM 1266 C CA B SER C 1 9 ? -21.07262 38.92726 63.76850 0.077 22.79226 5 SER C CA 1
ATOM 1267 C C . SER C 1 9 ? -21.40619 37.52205 64.25528 1.000 21.84759 5 SER C C 1
ATOM 1268 O O . SER C 1 9 ? -20.56216 36.61604 64.17683 1.000 25.34746 5 SER C O 1
ATOM 1273 N N . GLU C 1 10 ? -22.61819 37.31709 64.77546 1.000 21.55809 6 GLU C N 1
ATOM 1274 C CA . GLU C 1 10 ? -23.03018 35.96915 65.16023 1.000 21.67056 6 GLU C CA 1
ATOM 1275 C C . GLU C 1 10 ? -23.10300 35.05992 63.93308 1.000 26.45910 6 GLU C C 1
ATOM 1276 O O . GLU C 1 10 ? -22.68155 33.89990 63.98388 1.000 24.00864 6 GLU C O 1
ATOM 1282 N N . LYS C 1 11 ? -23.69009 35.55725 62.83815 1.000 27.71160 7 LYS C N 1
ATOM 1283 C CA . LYS C 1 11 ? -23.69775 34.78943 61.59687 1.000 24.23743 7 LYS C CA 1
ATOM 1284 C C . LYS C 1 11 ? -22.28704 34.49710 61.12740 1.000 25.54269 7 LYS C C 1
ATOM 1285 O O . LYS C 1 11 ? -21.97463 33.35574 60.76022 1.000 25.13495 7 LYS C O 1
ATOM 1291 N N . ARG C 1 12 ? -21.41045 35.51460 61.11737 1.000 20.76145 8 ARG C N 1
ATOM 1292 C CA . ARG C 1 12 ? -20.04863 35.30042 60.63774 1.000 25.70510 8 ARG C CA 1
ATOM 1293 C C . ARG C 1 12 ? -19.30778 34.28358 61.49062 1.000 26.57215 8 ARG C C 1
ATOM 1294 O O . ARG C 1 12 ? -18.51125 33.49572 60.97618 1.000 25.10019 8 ARG C O 1
ATOM 1302 N N . LYS C 1 13 ? -19.52418 34.30900 62.80166 1.000 23.36069 9 LYS C N 1
ATOM 1303 C CA . LYS C 1 13 ? -18.89038 33.31866 63.67323 1.000 24.72851 9 LYS C CA 1
ATOM 1304 C C . LYS C 1 13 ? -19.32101 31.89679 63.33172 1.000 19.20171 9 LYS C C 1
ATOM 1305 O O . LYS C 1 13 ? -18.49491 30.97848 63.29902 1.000 22.93043 9 LYS C O 1
ATOM 1311 N N . ARG C 1 14 ? -20.60948 31.69418 63.05887 1.000 20.27901 10 ARG C N 1
ATOM 1312 C CA . ARG C 1 14 ? -21.07850 30.37183 62.66200 1.000 23.75480 10 ARG C CA 1
ATOM 1313 C C . ARG C 1 14 ? -20.43515 29.93735 61.35602 1.000 24.38000 10 ARG C C 1
ATOM 1314 O O . ARG C 1 14 ? -19.98971 28.79120 61.22280 1.000 22.61256 10 ARG C O 1
ATOM 1322 N N . VAL C 1 15 ? -20.47543 30.81673 60.34563 1.000 20.69957 11 VAL C N 1
ATOM 1323 C CA . VAL C 1 15 ? -19.89387 30.48824 59.04791 1.000 26.98313 11 VAL C CA 1
ATOM 1324 C C . VAL C 1 15 ? -18.40275 30.23932 59.16614 1.000 24.65674 11 VAL C C 1
ATOM 1325 O O . VAL C 1 15 ? -17.86921 29.31521 58.54225 1.000 23.31712 11 VAL C O 1
ATOM 1329 N N . SER C 1 16 ? -17.69780 31.03215 59.98581 1.000 20.46607 12 SER C N 1
ATOM 1330 C CA A SER C 1 16 ? -16.26008 30.82977 60.10178 0.470 20.84907 12 SER C CA 1
ATOM 1331 C CA B SER C 1 16 ? -16.25838 30.839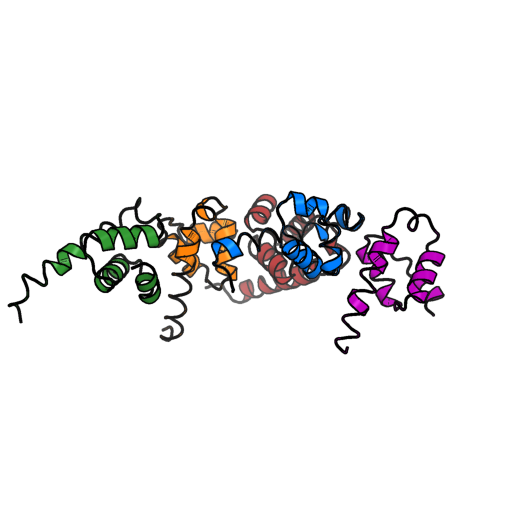68 60.12437 0.530 20.83917 12 SER C CA 1
ATOM 1332 C C . SER C 1 16 ? -15.93627 29.50966 60.79706 1.000 22.81829 12 SER C C 1
ATOM 1333 O O . SER C 1 16 ? -14.97871 28.83209 60.41831 1.000 26.95897 12 SER C O 1
ATOM 1338 N N . SER C 1 17 ? -16.71624 29.13735 61.80944 1.000 22.76592 13 SER C N 1
ATOM 1339 C CA . SER C 1 17 ? -16.49277 27.83393 62.42377 1.000 21.84230 13 SER C CA 1
ATOM 1340 C C . SER C 1 17 ? -16.73877 26.73341 61.40529 1.000 19.97978 13 SER C C 1
ATOM 1341 O O . SER C 1 17 ? -16.04504 25.70941 61.40038 1.000 23.50460 13 SER C O 1
ATOM 1344 N N . ALA C 1 18 ? -17.75404 26.91817 60.57018 1.000 20.34751 14 ALA C N 1
ATOM 1345 C CA . ALA C 1 18 ? -18.05950 25.91561 59.55013 1.000 20.93913 14 ALA C CA 1
ATOM 1346 C C . ALA C 1 18 ? -16.92913 25.81019 58.53343 1.000 24.84678 14 ALA C C 1
ATOM 1347 O O . ALA C 1 18 ? -16.53924 24.70674 58.13832 1.000 21.22925 14 ALA C O 1
ATOM 1349 N N . VAL C 1 19 ? -16.33899 26.94661 58.13714 1.000 24.85732 15 VAL C N 1
ATOM 1350 C CA . VAL C 1 19 ? -15.22706 26.91364 57.19699 1.000 20.39796 15 VAL C CA 1
ATOM 1351 C C . VAL C 1 19 ? -14.03983 26.17172 57.79045 1.000 25.23674 15 VAL C C 1
ATOM 1352 O O . VAL C 1 19 ? -13.38494 25.35510 57.12827 1.000 25.32704 15 VAL C O 1
ATOM 1356 N N . GLN C 1 20 ? -13.74202 26.43850 59.04684 1.000 22.62859 16 GLN C N 1
ATOM 1357 C CA A GLN C 1 20 ? -12.60198 25.74350 59.62230 0.546 25.64929 16 GLN C CA 1
ATOM 1358 C CA B GLN C 1 20 ? -12.63524 25.74802 59.71715 0.454 25.69332 16 GLN C CA 1
ATOM 1359 C C . GLN C 1 20 ? -12.89063 24.25060 59.77624 1.000 23.93254 16 GLN C C 1
ATOM 1360 O O . GLN C 1 20 ? -11.98399 23.43178 59.59644 1.000 28.22887 16 GLN C O 1
ATOM 1371 N N . PHE C 1 21 ? -14.12522 23.88872 60.07942 1.000 22.88003 17 PHE C N 1
ATOM 1372 C CA . PHE C 1 21 ? -14.53207 22.49268 60.11552 1.000 20.98289 17 PHE C CA 1
ATOM 1373 C C . PHE C 1 21 ? -14.30358 21.84757 58.76160 1.000 24.24826 17 PHE C C 1
ATOM 1374 O O . PHE C 1 21 ? -13.71906 20.76375 58.65158 1.000 21.61169 17 PHE C O 1
ATOM 1382 N N . LEU C 1 22 ? -14.76365 22.51103 57.70676 1.000 21.66908 18 LEU C N 1
ATOM 1383 C CA . LEU C 1 22 ? -14.66275 21.90979 56.38455 1.000 19.35208 18 LEU C CA 1
ATOM 1384 C C . LEU C 1 22 ? -13.23204 21.81887 55.89125 1.000 25.11103 18 LEU C C 1
ATOM 1385 O O . LEU C 1 22 ? -12.95348 20.97542 55.03141 1.000 24.73074 18 LEU C O 1
ATOM 1390 N N . HIS C 1 23 ? -12.33565 22.70267 56.37695 1.000 24.39594 19 HIS C N 1
ATOM 1391 C CA A HIS C 1 23 ? -10.93497 22.64306 55.98179 0.451 26.66527 19 HIS C CA 1
ATOM 1392 C CA B HIS C 1 23 ? -10.92060 22.66251 56.00765 0.549 26.66987 19 HIS C CA 1
ATOM 1393 C C . HIS C 1 23 ? -10.18643 21.49675 56.65423 1.000 25.35954 19 HIS C C 1
ATOM 1394 O O . HIS C 1 23 ? -9.16366 21.04289 56.13357 1.000 31.78420 19 HIS C O 1
ATOM 1407 N N . ASP C 1 24 ? -10.65569 21.02906 57.79723 1.000 24.73339 20 ASP C N 1
ATOM 1408 C CA . ASP C 1 24 ? -9.92462 20.00289 58.51557 1.000 24.72767 20 ASP C CA 1
ATOM 1409 C C . ASP C 1 24 ? -9.74141 18.75724 57.64548 1.000 25.05174 20 ASP C C 1
ATOM 1410 O O . ASP C 1 24 ? -10.68114 18.27510 57.02013 1.000 26.35952 20 ASP C O 1
ATOM 1415 N N . SER C 1 25 ? -8.52041 18.22326 57.62043 1.000 26.72014 21 SER C N 1
ATOM 1416 C CA . SER C 1 25 ? -8.25080 17.12921 56.68901 1.000 26.50662 21 SER C CA 1
ATOM 1417 C C . SER C 1 25 ? -9.12216 15.89442 56.95105 1.000 33.48348 21 SER C C 1
ATOM 1418 O O . SER C 1 25 ? -9.46186 15.15684 56.00735 1.000 29.66403 21 SER C O 1
ATOM 1421 N N . ARG C 1 26 ? -9.49360 15.63457 58.21185 1.000 28.98129 22 ARG C N 1
ATOM 1422 C CA . ARG C 1 26 ? -10.35757 14.48874 58.50615 1.000 35.69471 22 ARG C CA 1
ATOM 1423 C C . ARG C 1 26 ? -11.77152 14.71618 57.99974 1.000 29.92155 22 ARG C C 1
ATOM 1424 O O . ARG C 1 26 ? -12.47138 13.77139 57.60419 1.000 35.52440 22 ARG C O 1
ATOM 1432 N N . VAL C 1 27 ? -12.23586 15.95794 58.08564 1.000 24.53761 23 VAL C N 1
ATOM 1433 C CA . VAL C 1 27 ? -13.55649 16.29681 57.61772 1.000 21.42714 23 VAL C CA 1
ATOM 1434 C C . VAL C 1 27 ? -13.58844 16.32527 56.09611 1.000 23.13534 23 VAL C C 1
ATOM 1435 O O . VAL C 1 27 ? -14.55403 15.85658 55.46590 1.000 25.36739 23 VAL C O 1
ATOM 1439 N N . LYS C 1 28 ? -12.54399 16.87696 55.49280 1.000 21.17666 24 LYS C N 1
ATOM 1440 C CA . LYS C 1 28 ? -12.56241 17.16260 54.06299 1.000 19.18324 24 LYS C CA 1
ATOM 1441 C C . LYS C 1 28 ? -12.69636 15.88434 53.24957 1.000 26.79793 24 LYS C C 1
ATOM 1442 O O . LYS C 1 28 ? -13.27337 15.90053 52.16124 1.000 24.42934 24 LYS C O 1
ATOM 1448 N N . ILE C 1 29 ? -12.21412 14.75915 53.78682 1.000 25.24484 25 ILE C N 1
ATOM 1449 C CA A ILE C 1 29 ? -12.29086 13.50010 53.04967 0.526 28.42852 25 ILE C CA 1
ATOM 1450 C CA B ILE C 1 29 ? -12.27689 13.47633 53.08692 0.474 28.42814 25 ILE C CA 1
ATOM 1451 C C . ILE C 1 29 ? -13.61719 12.77628 53.25189 1.000 27.89151 25 ILE C C 1
ATOM 1452 O O . ILE C 1 29 ? -13.87313 11.77574 52.56495 1.000 28.03076 25 ILE C O 1
ATOM 1461 N N . THR C 1 30 ? -14.51316 13.28279 54.13378 1.000 23.67359 26 THR C N 1
ATOM 1462 C CA . THR C 1 30 ? -15.82361 12.65372 54.30307 1.000 26.54050 26 THR C CA 1
ATOM 1463 C C . THR C 1 30 ? -16.85851 13.24480 53.34837 1.000 24.27732 26 THR C C 1
ATOM 1464 O O . THR C 1 30 ? -16.75327 14.39891 52.90638 1.000 23.47819 26 THR C O 1
ATOM 1468 N N . PRO C 1 31 ? -17.92443 12.49118 53.04266 1.000 24.81692 27 PRO C N 1
ATOM 1469 C CA . PRO C 1 31 ? -18.91419 12.95400 52.06875 1.000 22.63683 27 PRO C CA 1
ATOM 1470 C C . PRO C 1 31 ? -19.69848 14.16702 52.53205 1.000 24.58386 27 PRO C C 1
ATOM 1471 O O . PRO C 1 31 ? -19.89413 14.39259 53.72746 1.000 22.47691 27 PRO C O 1
ATOM 1475 N N . ALA C 1 32 ? -20.18225 14.93155 51.54904 1.000 23.48140 28 ALA C N 1
ATOM 1476 C CA . ALA C 1 32 ? -20.95493 16.14003 51.82972 1.000 26.53889 28 ALA C CA 1
ATOM 1477 C C . ALA C 1 32 ? -22.17099 15.88182 52.72381 1.000 27.17027 28 ALA C C 1
ATOM 1478 O O . ALA C 1 32 ? -22.48247 16.70862 53.59340 1.000 23.98940 28 ALA C O 1
ATOM 1480 N N . ALA C 1 33 ? -22.87727 14.75666 52.53406 1.000 24.72383 29 ALA C N 1
ATOM 1481 C CA . ALA C 1 33 ? -24.09523 14.51847 53.31257 1.000 30.17631 29 ALA C CA 1
ATOM 1482 C C . ALA C 1 33 ? -23.82815 14.61112 54.80297 1.000 26.11585 29 ALA C C 1
ATOM 1483 O O . ALA C 1 33 ? -24.53093 15.32831 55.53289 1.000 29.49596 29 ALA C O 1
ATOM 1485 N N . ASN C 1 34 ? -22.80539 13.89359 55.26454 1.000 27.46816 30 ASN C N 1
ATOM 1486 C CA . ASN C 1 34 ? -22.48380 13.86809 56.68847 1.000 27.59682 30 ASN C CA 1
ATOM 1487 C C . ASN C 1 34 ? -22.08773 15.24772 57.18415 1.000 29.99569 30 ASN C C 1
ATOM 1488 O O . ASN C 1 34 ? -22.50412 15.66431 58.26615 1.000 28.25950 30 ASN C O 1
ATOM 1493 N N . LYS C 1 35 ? -21.28660 15.97336 56.40381 1.000 23.54388 31 LYS C N 1
ATOM 1494 C CA . LYS C 1 35 ? -20.86152 17.30673 56.83424 1.000 23.93671 31 LYS C CA 1
ATOM 1495 C C . LYS C 1 35 ? -22.02481 18.28691 56.88507 1.000 21.91996 31 LYS C C 1
ATOM 1496 O O . LYS C 1 35 ? -22.12380 19.08984 57.81558 1.000 24.56983 31 LYS C O 1
ATOM 1502 N N . ILE C 1 36 ? -22.87912 18.27872 55.86564 1.000 23.84581 32 ILE C N 1
ATOM 1503 C CA . ILE C 1 36 ? -24.02948 19.17665 55.83095 1.000 23.04273 32 ILE C CA 1
ATOM 1504 C C . ILE C 1 36 ? -24.94707 18.92082 57.02393 1.000 25.75411 32 ILE C C 1
ATOM 1505 O O . ILE C 1 36 ? -25.41510 19.85783 57.68679 1.000 26.13521 32 ILE C O 1
ATOM 1510 N N . GLN C 1 37 ? -25.24768 17.64661 57.29695 1.000 25.68232 33 GLN C N 1
ATOM 1511 C CA . GLN C 1 37 ? -26.05714 17.39300 58.48467 1.000 29.30924 33 GLN C CA 1
ATOM 1512 C C . GLN C 1 37 ? -25.37088 17.78300 59.77442 1.000 25.79852 33 GLN C C 1
ATOM 1513 O O . GLN C 1 37 ? -26.04424 18.24435 60.70701 1.000 29.32529 33 GLN C O 1
ATOM 1519 N N . PHE C 1 38 ? -24.06617 17.58500 59.88266 1.000 23.11462 34 PHE C N 1
ATOM 1520 C CA . PHE C 1 38 ? -23.40947 18.08394 61.07518 1.000 20.09699 34 PHE C CA 1
ATOM 1521 C C . PHE C 1 38 ? -23.65954 19.58118 61.21174 1.000 26.27301 34 PHE C C 1
ATOM 1522 O O . PHE C 1 38 ? -24.09174 20.06395 62.26407 1.000 25.45026 34 PHE C O 1
ATOM 1530 N N . LEU C 1 39 ? -23.42521 20.33379 60.13903 1.000 25.06273 35 LEU C N 1
ATOM 1531 C CA . LEU C 1 39 ? -23.59578 21.78601 60.22641 1.000 25.06216 35 LEU C CA 1
ATOM 1532 C C . LEU C 1 39 ? -25.04877 22.17695 60.49315 1.000 25.83123 35 LEU C C 1
ATOM 1533 O O . LEU C 1 39 ? -25.30645 23.17024 61.17983 1.000 26.91157 35 LEU C O 1
ATOM 1538 N N . LYS C 1 40 ? -26.00995 21.44393 59.92808 1.000 23.01226 36 LYS C N 1
ATOM 1539 C CA . LYS C 1 40 ? -27.41409 21.73110 60.24306 1.000 29.25800 36 LYS C CA 1
ATOM 1540 C C . LYS C 1 40 ? -27.66085 21.59809 61.73534 1.000 34.31633 36 LYS C C 1
ATOM 1541 O O . LYS C 1 40 ? -28.36373 22.41375 62.34706 1.000 31.27645 36 LYS C O 1
ATOM 1547 N N . SER C 1 41 ? -27.08442 20.56649 62.33593 1.000 31.19069 37 SER C N 1
ATOM 1548 C CA . SER C 1 41 ? -27.22112 20.33519 63.76629 1.000 29.57940 37 SER C CA 1
ATOM 1549 C C . SER C 1 41 ? -26.60651 21.45335 64.59978 1.000 33.10895 37 SER C C 1
ATOM 1550 O O . SER C 1 41 ? -26.95824 21.58620 65.77945 1.000 33.48686 37 SER C O 1
ATOM 1553 N N . LYS C 1 42 ? -25.68319 22.23420 64.03602 1.000 27.06823 38 LYS C N 1
ATOM 1554 C CA . LYS C 1 42 ? -25.10986 23.38227 64.72752 1.000 27.05804 38 LYS C CA 1
ATOM 1555 C C . LYS C 1 42 ? -25.90790 24.66458 64.48590 1.000 32.18493 38 LYS C C 1
ATOM 1556 O O . LYS C 1 42 ? -25.45025 25.74773 64.86713 1.000 37.50714 38 LYS C O 1
ATOM 1562 N N . GLY C 1 43 ? -27.05960 24.57091 63.83483 1.000 28.73737 39 GLY C N 1
ATOM 1563 C CA . GLY C 1 43 ? -27.90918 25.72221 63.65605 1.000 37.01135 39 GLY C CA 1
ATOM 1564 C C . GLY C 1 43 ? -27.64032 26.54394 62.41834 1.000 36.90129 39 GLY C C 1
ATOM 1565 O O . GLY C 1 43 ? -28.20351 27.63984 62.29548 1.000 41.76599 39 GLY C O 1
ATOM 1566 N N . LEU C 1 44 ? -26.76750 26.08772 61.51879 1.000 29.13064 40 LEU C N 1
ATOM 1567 C CA . LEU C 1 44 ? -26.58822 26.81314 60.26643 1.000 31.32859 40 LEU C CA 1
ATOM 1568 C C . LEU C 1 44 ? -27.81845 26.65993 59.37550 1.000 26.57812 40 LEU C C 1
ATOM 1569 O O . LEU C 1 44 ? -28.40755 25.58008 59.27065 1.000 31.64632 40 LEU C O 1
ATOM 1574 N N . THR C 1 45 ? -28.21736 27.75557 58.70976 1.000 29.00006 41 THR C N 1
ATOM 1575 C CA . THR C 1 45 ? -29.22871 27.65711 57.66149 1.000 30.55123 41 THR C CA 1
ATOM 1576 C C . THR C 1 45 ? -28.61686 27.04968 56.40072 1.000 30.56196 41 THR C C 1
ATOM 1577 O O . THR C 1 45 ? -27.40082 26.94279 56.26399 1.000 29.92196 41 THR C O 1
ATOM 1581 N N . THR C 1 46 ? -29.48251 26.62715 55.47973 1.000 28.58880 42 THR C N 1
ATOM 1582 C CA . THR C 1 46 ? -29.00692 26.09838 54.20419 1.000 28.28099 42 THR C CA 1
ATOM 1583 C C . THR C 1 46 ? -28.05943 27.07881 53.52852 1.000 30.69467 42 THR C C 1
ATOM 1584 O O . THR C 1 46 ? -27.00654 26.68285 53.00519 1.000 29.96886 42 THR C O 1
ATOM 1588 N N . GLU C 1 47 ? -28.41021 28.36699 53.54321 1.000 35.75303 43 GLU C N 1
ATOM 1589 C CA . GLU C 1 47 ? -27.58291 29.37478 52.87923 1.000 33.86515 43 GLU C CA 1
ATOM 1590 C C . GLU C 1 47 ? -26.24983 29.56909 53.58663 1.000 33.50230 43 GLU C C 1
ATOM 1591 O O . GLU C 1 47 ? -25.23279 29.80776 52.92845 1.000 26.47957 43 GLU C O 1
ATOM 1597 N N . GLU C 1 48 ? -26.23119 29.50622 54.92585 1.000 25.43645 44 GLU C N 1
ATOM 1598 C CA . GLU C 1 48 ? -24.96281 29.58062 55.64845 1.000 27.36904 44 GLU C CA 1
ATOM 1599 C C . GLU C 1 48 ? -24.09306 28.36181 55.35259 1.000 22.82796 44 GLU C C 1
ATOM 1600 O O . GLU C 1 48 ? -22.86854 28.48355 55.21573 1.000 22.15828 44 GLU C O 1
ATOM 1606 N N . VAL C 1 49 ? -24.69750 27.17688 55.28341 1.000 25.70240 45 VAL C N 1
ATOM 1607 C CA . VAL C 1 49 ? -23.92564 26.00090 54.88997 1.000 22.98531 45 VAL C CA 1
ATOM 1608 C C . VAL C 1 49 ? -23.33112 26.21225 53.50318 1.000 25.35697 45 VAL C C 1
ATOM 1609 O O . VAL C 1 49 ? -22.15609 25.92894 53.26577 1.000 21.97828 45 VAL C O 1
ATOM 1613 N N . CYS C 1 50 ? -24.15574 26.67414 52.55811 1.000 25.51057 46 CYS C N 1
ATOM 1614 C CA . CYS C 1 50 ? -23.67223 26.92830 51.19977 1.000 24.08896 46 CYS C CA 1
ATOM 1615 C C . CYS C 1 50 ? -22.51823 27.92370 51.21626 1.000 22.56265 46 CYS C C 1
ATOM 1616 O O . CYS C 1 50 ? -21.48312 27.72234 50.56236 1.000 21.88742 46 CYS C O 1
ATOM 1619 N N . GLU C 1 51 ? -22.65315 28.99311 51.98694 1.000 24.06038 47 GLU C N 1
ATOM 1620 C CA . GLU C 1 51 ? -21.59132 29.98244 52.05936 1.000 21.38917 47 GLU C CA 1
ATOM 1621 C C . GLU C 1 51 ? -20.32586 29.38970 52.63631 1.000 22.42686 47 GLU C C 1
ATOM 1622 O O . GLU C 1 51 ? -19.23215 29.73607 52.19901 1.000 21.77305 47 GLU C O 1
ATOM 1628 N N . ALA C 1 52 ? -20.45457 28.49796 53.62634 1.000 18.44422 48 ALA C N 1
ATOM 1629 C CA . ALA C 1 52 ? -19.25962 27.90996 54.22389 1.000 21.46302 48 ALA C CA 1
ATOM 1630 C C . ALA C 1 52 ? -18.50102 27.06625 53.20904 1.000 16.56351 48 ALA C C 1
ATOM 1631 O O . ALA C 1 52 ? -17.25678 27.12070 53.14836 1.000 20.19242 48 ALA C O 1
ATOM 1633 N N . PHE C 1 53 ? -19.21484 26.26766 52.42275 1.000 20.16109 49 PHE C N 1
ATOM 1634 C CA . PHE C 1 53 ? -18.54413 25.46198 51.41008 1.000 20.01924 49 PHE C CA 1
ATOM 1635 C C . PHE C 1 53 ? -17.85000 26.35810 50.39286 1.000 20.10706 49 PHE C C 1
ATOM 1636 O O . PHE C 1 53 ? -16.72082 26.07085 49.97090 1.000 20.91183 49 PHE C O 1
ATOM 1644 N N . GLU C 1 54 ? -18.49897 27.46175 50.00024 1.000 19.19934 50 GLU C N 1
ATOM 1645 C CA . GLU C 1 54 ? -17.86403 28.40981 49.07491 1.000 18.75150 50 GLU C CA 1
ATOM 1646 C C . GLU C 1 54 ? -16.58406 28.99747 49.67309 1.000 22.42683 50 GLU C C 1
ATOM 1647 O O . GLU C 1 54 ? -15.54475 29.05312 49.01052 1.000 27.38618 50 GLU C O 1
ATOM 1653 N N . LYS C 1 55 ? -16.65504 29.49445 50.91354 1.000 21.19710 51 LYS C N 1
ATOM 1654 C CA . LYS C 1 55 ? -15.51569 30.16710 51.51566 1.000 21.41864 51 LYS C CA 1
ATOM 1655 C C . LYS C 1 55 ? -14.38578 29.20528 51.79017 1.000 23.40262 51 LYS C C 1
ATOM 1656 O O . LYS C 1 55 ? -13.23176 29.63759 51.88937 1.000 24.50200 51 LYS C O 1
ATOM 1662 N N . ALA C 1 56 ? -14.68061 27.91470 51.90986 1.000 22.39861 52 ALA C N 1
ATOM 1663 C CA . ALA C 1 56 ? -13.63095 26.90601 52.08118 1.000 20.77495 52 ALA C CA 1
ATOM 1664 C C . ALA C 1 56 ? -13.04589 26.45753 50.75249 1.000 25.61493 52 ALA C C 1
ATOM 1665 O O . ALA C 1 56 ? -12.25621 25.51213 50.72404 1.000 25.34149 52 ALA C O 1
ATOM 1667 N N . GLY C 1 57 ? -13.46351 27.06447 49.64357 1.000 23.76349 53 GLY C N 1
ATOM 1668 C CA . GLY C 1 57 ? -12.97440 26.61430 48.35426 1.000 24.03379 53 GLY C CA 1
ATOM 1669 C C . GLY C 1 57 ? -13.50749 25.26307 47.95034 1.000 25.59155 53 GLY C C 1
ATOM 1670 O O . GLY C 1 57 ? -12.83673 24.51253 47.23001 1.000 26.98423 53 GLY C O 1
ATOM 1671 N N . GLN C 1 58 ? -14.69746 24.91834 48.41789 1.000 21.42243 54 GLN C N 1
ATOM 1672 C CA . GLN C 1 58 ? -15.29349 23.61919 48.19628 1.000 21.41914 54 GLN C CA 1
ATOM 1673 C C . GLN C 1 58 ? -16.74497 23.76589 47.76248 1.000 25.95631 54 GLN C C 1
ATOM 1674 O O . GLN C 1 58 ? -17.62081 23.02807 48.21116 1.000 23.97339 54 GLN C O 1
ATOM 1680 N N . THR C 1 59 ? -17.00295 24.70559 46.84399 1.000 21.18342 55 THR C N 1
ATOM 1681 C CA . THR C 1 59 ? -18.37873 25.04887 46.46501 1.000 21.57414 55 THR C CA 1
ATOM 1682 C C . THR C 1 59 ? -19.17986 23.82829 46.03286 1.000 27.08745 55 THR C C 1
ATOM 1683 O O . THR C 1 59 ? -18.70788 23.01041 45.24369 1.000 27.29050 55 THR C O 1
ATOM 1687 N N . ILE C 1 60 ? -20.36596 23.68010 46.61543 1.000 18.96162 56 ILE C N 1
ATOM 1688 C CA . ILE C 1 60 ? -21.40944 22.73026 46.24307 1.000 23.63527 56 ILE C CA 1
ATOM 1689 C C . ILE C 1 60 ? -22.61326 23.48984 45.69680 1.000 23.77828 56 ILE C C 1
ATOM 1690 O O . ILE C 1 60 ? -22.99771 24.52237 46.24999 1.000 24.72137 56 ILE C O 1
ATOM 1695 N N . PRO C 1 61 ? -23.22712 23.00866 44.62518 1.000 22.25218 57 PRO C N 1
ATOM 1696 C CA . PRO C 1 61 ? -24.44714 23.64608 44.11932 1.000 25.55324 57 PRO C CA 1
ATOM 1697 C C . PRO C 1 61 ? -25.52325 23.66656 45.19916 1.000 29.23419 57 PRO C C 1
ATOM 1698 O O . PRO C 1 61 ? -25.72897 22.68410 45.92836 1.000 29.11929 57 PRO C O 1
ATOM 1702 N N . LEU C 1 62 ? -26.15190 24.83355 45.35784 1.000 22.92526 58 LEU C N 1
ATOM 1703 C CA . LEU C 1 62 ? -27.12524 25.01148 46.42792 1.000 25.58200 58 LEU C CA 1
ATOM 1704 C C . LEU C 1 62 ? -28.23701 23.95782 46.36048 1.000 27.93698 58 LEU C C 1
ATOM 1705 O O . LEU C 1 62 ? -28.73116 23.50344 47.40047 1.000 25.33599 58 LEU C O 1
ATOM 1710 N N . ASP C 1 63 ? -28.64712 23.54838 45.15143 1.000 26.62293 59 ASP C N 1
ATOM 1711 C CA . ASP C 1 63 ? -29.74134 22.58060 45.07335 1.000 28.66077 59 ASP C CA 1
ATOM 1712 C C . ASP C 1 63 ? -29.32419 21.23895 45.67415 1.000 36.74071 59 ASP C C 1
ATOM 1713 O O . ASP C 1 63 ? -30.15936 20.51966 46.23817 1.000 33.42334 59 ASP C O 1
ATOM 1718 N N . GLU C 1 64 ? -28.03565 20.89467 45.59386 1.000 27.49568 60 GLU C N 1
ATOM 1719 C CA . GLU C 1 64 ? -27.57481 19.67433 46.23957 1.000 29.32840 60 GLU C CA 1
ATOM 1720 C C . GLU C 1 64 ? -27.59420 19.81770 47.75500 1.000 33.13876 60 GLU C C 1
ATOM 1721 O O . GLU C 1 64 ? -27.86769 18.84375 48.46815 1.000 33.67739 60 GLU C O 1
ATOM 1727 N N . ILE C 1 65 ? -27.26501 21.00334 48.27724 1.000 25.93507 61 ILE C N 1
ATOM 1728 C CA . ILE C 1 65 ? -27.35785 21.22625 49.72385 1.000 23.54611 61 ILE C CA 1
ATOM 1729 C C . ILE C 1 65 ? -28.81088 21.16472 50.17433 1.000 41.23929 61 ILE C C 1
ATOM 1730 O O . ILE C 1 65 ? -29.13649 20.58236 51.21739 1.000 39.97975 61 ILE C O 1
ATOM 1735 N N . LYS C 1 66 ? -29.70331 21.78479 49.40537 1.000 32.51378 62 LYS C N 1
ATOM 1736 C CA . LYS C 1 66 ? -31.11526 21.76758 49.76656 1.000 34.85321 62 LYS C CA 1
ATOM 1737 C C . LYS C 1 66 ? -31.63952 20.34638 49.87031 1.000 31.08944 62 LYS C C 1
ATOM 1738 O O . LYS C 1 66 ? -32.48002 20.05757 50.72925 1.000 42.77316 62 LYS C O 1
ATOM 1744 N N . LYS C 1 67 ? -31.15440 19.43544 49.01744 1.000 34.88469 63 LYS C N 1
ATOM 1745 C CA . LYS C 1 67 ? -31.60251 18.04483 49.10320 1.000 41.68446 63 LYS C CA 1
ATOM 1746 C C . LYS C 1 67 ? -31.30065 17.45700 50.47471 1.000 44.13246 63 LYS C C 1
ATOM 1747 O O . LYS C 1 67 ? -32.13928 16.78247 51.08212 1.000 47.99086 63 LYS C O 1
ATOM 1753 N N . ILE C 1 68 ? -30.09677 17.70119 50.97938 1.000 38.02248 64 ILE C N 1
ATOM 1754 C CA . ILE C 1 68 ? -29.68659 17.08158 52.22769 1.000 32.27716 64 ILE C CA 1
ATOM 1755 C C . ILE C 1 68 ? -30.34067 17.75538 53.42767 1.000 45.47805 64 ILE C C 1
ATOM 1756 O O . ILE C 1 68 ? -30.72771 17.08726 54.39953 1.000 43.47011 64 ILE C O 1
ATOM 1761 N N . MET C 1 69 ? -30.48245 19.07364 53.38714 1.000 36.22511 65 MET C N 1
ATOM 1762 C CA . MET C 1 69 ? -31.03853 19.79268 54.51604 1.000 38.91487 65 MET C CA 1
ATOM 1763 C C . MET C 1 69 ? -32.51950 19.48502 54.62926 1.000 47.51846 65 MET C C 1
ATOM 1764 O O . MET C 1 69 ? -33.19552 20.00881 55.51323 1.000 55.62318 65 MET C O 1
ATOM 1769 N N . ALA D 1 2 ? -0.44247 24.51792 25.03640 1.000 77.07077 -2 ALA D N 1
ATOM 1770 C CA . ALA D 1 2 ? -0.05953 23.23958 25.61638 1.000 74.05641 -2 ALA D CA 1
ATOM 1771 C C . ALA D 1 2 ? 0.93847 22.52371 24.70984 1.000 75.93196 -2 ALA D C 1
ATOM 1772 O O . ALA D 1 2 ? 2.05902 22.99817 24.50790 1.000 72.03471 -2 ALA D O 1
ATOM 1774 N N . MET D 1 3 ? 0.51442 21.39273 24.15029 1.000 71.41276 -1 MET D N 1
ATOM 1775 C CA . MET D 1 3 ? 1.39873 20.53780 23.36634 1.000 73.08059 -1 MET D CA 1
ATOM 1776 C C . MET D 1 3 ? 1.52609 21.03872 21.92549 1.000 61.70264 -1 MET D C 1
ATOM 1777 O O . MET D 1 3 ? 0.56106 21.53046 21.32735 1.000 54.31471 -1 MET D O 1
ATOM 1782 N N . ALA D 1 4 ? 2.71073 20.83794 21.34323 1.000 40.02929 0 ALA D N 1
ATOM 1783 C CA . ALA D 1 4 ? 2.94464 21.29632 19.98196 1.000 35.02243 0 ALA D CA 1
ATOM 1784 C C . ALA D 1 4 ? 2.09747 20.47912 19.01647 1.000 35.94212 0 ALA D C 1
ATOM 1785 O O . ALA D 1 4 ? 1.88257 19.27678 19.20673 1.000 31.85523 0 ALA D O 1
ATOM 1787 N N . TRP D 1 5 ? 1.58065 21.15298 17.99494 1.000 26.96510 1 TRP D N 1
ATOM 1788 C CA . TRP D 1 5 ? 0.63092 20.49489 17.10611 1.000 24.04748 1 TRP D CA 1
ATOM 1789 C C . TRP D 1 5 ? 1.20600 19.28023 16.37930 1.000 23.06766 1 TRP D C 1
ATOM 1790 O O . TRP D 1 5 ? 0.48219 18.27525 16.26473 1.000 24.22713 1 TRP D O 1
ATOM 1801 N N . PRO D 1 6 ? 2.44260 19.28477 15.86427 1.000 24.77436 2 PRO D N 1
ATOM 1802 C CA . PRO D 1 6 ? 2.92778 18.05674 15.20365 1.000 25.82397 2 PRO D CA 1
ATOM 1803 C C . PRO D 1 6 ? 2.89640 16.85825 16.12872 1.000 30.11114 2 PRO D C 1
ATOM 1804 O O . PRO D 1 6 ? 2.39603 15.79489 15.74194 1.000 25.61377 2 PRO D O 1
ATOM 1808 N N . GLU D 1 7 ? 3.39636 17.02007 17.36364 1.000 28.03195 3 GLU D N 1
ATOM 1809 C CA . GLU D 1 7 ? 3.37479 15.91666 18.32612 1.000 27.80262 3 GLU D CA 1
ATOM 1810 C C . GLU D 1 7 ? 1.95377 15.46060 18.63934 1.000 27.24478 3 GLU D C 1
ATOM 1811 O O . GLU D 1 7 ? 1.70104 14.25603 18.77665 1.000 25.93551 3 GLU D O 1
ATOM 1817 N N . GLU D 1 8 ? 1.01472 16.39416 18.77123 1.000 24.11934 4 GLU D N 1
ATOM 1818 C CA . GLU D 1 8 ? -0.35777 16.00949 19.05747 1.000 26.50594 4 GLU D CA 1
ATOM 1819 C C . GLU D 1 8 ? -0.96564 15.24711 17.88655 1.000 27.46409 4 GLU D C 1
ATOM 1820 O O . GLU D 1 8 ? -1.71681 14.27469 18.07159 1.000 26.26448 4 GLU D O 1
ATOM 1826 N N . SER D 1 9 ? -0.66269 15.66957 16.66254 1.000 25.69421 5 SER D N 1
ATOM 1827 C CA . SER D 1 9 ? -1.19953 14.93951 15.52300 1.000 21.43387 5 SER D CA 1
ATOM 1828 C C . SER D 1 9 ? -0.65596 13.51780 15.48699 1.000 21.99941 5 SER D C 1
ATOM 1829 O O . SER D 1 9 ? -1.36286 12.57456 15.09850 1.000 24.67064 5 SER D O 1
ATOM 1832 N N . GLU D 1 10 ? 0.60476 13.33625 15.88132 1.000 21.25085 6 GLU D N 1
ATOM 1833 C CA A GLU D 1 10 ? 1.15957 11.98920 15.86759 0.455 23.87479 6 GLU D CA 1
ATOM 1834 C CA B GLU D 1 10 ? 1.16572 11.99211 15.86803 0.545 23.84514 6 GLU D CA 1
ATOM 1835 C C . GLU D 1 10 ? 0.52894 11.12590 16.94758 1.000 25.53220 6 GLU D C 1
ATOM 1836 O O . GLU D 1 10 ? 0.28972 9.93503 16.72338 1.000 25.56006 6 GLU D O 1
ATOM 1847 N N . LYS D 1 11 ? 0.22928 11.71973 18.11260 1.000 21.06171 7 LYS D N 1
ATOM 1848 C CA . LYS D 1 11 ? -0.56320 11.02075 19.12670 1.000 24.24724 7 LYS D CA 1
ATOM 1849 C C . LYS D 1 11 ? -1.88560 10.55018 18.54076 1.000 23.64265 7 LYS D C 1
ATOM 1850 O O . LYS D 1 11 ? -2.26940 9.38121 18.68485 1.000 21.63912 7 LYS D O 1
ATOM 1856 N N . ARG D 1 12 ? -2.58671 11.43518 17.84045 1.000 22.42608 8 ARG D N 1
ATOM 1857 C CA . ARG D 1 12 ? -3.88453 11.04263 17.30400 1.000 19.61983 8 ARG D CA 1
ATOM 1858 C C . ARG D 1 12 ? -3.76298 9.96056 16.24185 1.000 20.90871 8 ARG D C 1
ATOM 1859 O O . ARG D 1 12 ? -4.62873 9.07622 16.15622 1.000 22.96016 8 ARG D O 1
ATOM 1867 N N . LYS D 1 13 ? -2.71061 10.00942 15.41532 1.000 22.87360 9 LYS D N 1
ATOM 1868 C CA . LYS D 1 13 ? -2.54004 8.93737 14.42734 1.000 22.92657 9 LYS D CA 1
ATOM 1869 C C . LYS D 1 13 ? -2.28753 7.60340 15.09485 1.000 20.58114 9 LYS D C 1
ATOM 1870 O O . LYS D 1 13 ? -2.78277 6.56727 14.62726 1.000 23.14457 9 LYS D O 1
ATOM 1876 N N . ARG D 1 14 ? -1.46139 7.60087 16.14798 1.000 21.57664 10 ARG D N 1
ATOM 1877 C CA . ARG D 1 14 ? -1.21179 6.34434 16.84976 1.000 20.28877 10 ARG D CA 1
ATOM 1878 C C . ARG D 1 14 ? -2.50406 5.76075 17.39207 1.000 18.43709 10 ARG D C 1
ATOM 1879 O O . ARG D 1 14 ? -2.74822 4.54811 17.26992 1.000 19.93726 10 ARG D O 1
ATOM 1887 N N . VAL D 1 15 ? -3.34253 6.60623 18.01830 1.000 21.74241 11 VAL D N 1
ATOM 1888 C CA . VAL D 1 15 ? -4.60527 6.10553 18.55504 1.000 20.56396 11 VAL D CA 1
ATOM 1889 C C . VAL D 1 15 ? -5.49380 5.60060 17.42955 1.000 21.21300 11 VAL D C 1
ATOM 1890 O O . VAL D 1 15 ? -6.11015 4.53832 17.55062 1.000 20.02256 11 VAL D O 1
ATOM 1894 N N . SER D 1 16 ? -5.59849 6.35608 16.32214 1.000 18.92654 12 SER D N 1
ATOM 1895 C CA . SER D 1 16 ? -6.46317 5.89030 15.22655 1.000 22.08317 12 SER D CA 1
ATOM 1896 C C . SER D 1 16 ? -5.97974 4.56696 14.65086 1.000 22.53282 12 SER D C 1
ATOM 1897 O O . SER D 1 16 ? -6.78825 3.69238 14.32501 1.000 22.15714 12 SER D O 1
ATOM 1900 N N . SER D 1 17 ? -4.66975 4.42111 14.47017 1.000 18.32959 13 SER D N 1
ATOM 1901 C CA . SER D 1 17 ? -4.12901 3.15382 13.98417 1.000 19.17530 13 SER D CA 1
ATOM 1902 C C . SER D 1 17 ? -4.39666 2.04009 14.98183 1.000 19.48573 13 SER D C 1
ATOM 1903 O O . SER D 1 17 ? -4.69801 0.90375 14.61059 1.000 19.53407 13 SER D O 1
ATOM 1906 N N . ALA D 1 18 ? -4.28761 2.35695 16.27098 1.000 18.16015 14 ALA D N 1
ATOM 1907 C CA . ALA D 1 18 ? -4.53687 1.33095 17.27342 1.000 18.36473 14 ALA D CA 1
ATOM 1908 C C . ALA D 1 18 ? -5.98681 0.86684 17.24598 1.000 16.51966 14 ALA D C 1
ATOM 1909 O O . ALA D 1 18 ? -6.25548 -0.31931 17.44675 1.000 18.01887 14 ALA D O 1
ATOM 1911 N N . VAL D 1 19 ? -6.92419 1.79541 17.07307 1.000 18.93939 15 VAL D N 1
ATOM 1912 C CA . VAL D 1 19 ? -8.34302 1.41790 17.01942 1.000 17.74999 15 VAL D CA 1
ATOM 1913 C C . VAL D 1 19 ? -8.60107 0.49564 15.84227 1.000 18.86587 15 VAL D C 1
ATOM 1914 O O . VAL D 1 19 ? -9.31397 -0.50905 15.96813 1.000 19.28635 15 VAL D O 1
ATOM 1918 N N . GLN D 1 20 ? -8.04754 0.81929 14.67312 1.000 18.51652 16 GLN D N 1
ATOM 1919 C CA . GLN D 1 20 ? -8.21597 -0.05472 13.52077 1.000 18.82678 16 GLN D CA 1
ATOM 1920 C C . GLN D 1 20 ? -7.63605 -1.43339 13.78545 1.000 21.32976 16 GLN D C 1
ATOM 1921 O O . GLN D 1 20 ? -8.20347 -2.46030 13.38467 1.000 24.32259 16 GLN D O 1
ATOM 1927 N N . PHE D 1 21 ? -6.48358 -1.47329 14.43874 1.000 19.47581 17 PHE D N 1
ATOM 1928 C CA . PHE D 1 21 ? -5.86803 -2.73992 14.80660 1.000 19.95543 17 PHE D CA 1
ATOM 1929 C C . PHE D 1 21 ? -6.80713 -3.55645 15.67946 1.000 19.21686 17 PHE D C 1
ATOM 1930 O O . PHE D 1 21 ? -7.00553 -4.75824 15.45088 1.000 17.53955 17 PHE D O 1
ATOM 1938 N N . LEU D 1 22 ? -7.37091 -2.91340 16.71392 1.000 20.25598 18 LEU D N 1
ATOM 1939 C CA . LEU D 1 22 ? -8.21005 -3.62237 17.67399 1.000 17.74559 18 LEU D CA 1
ATOM 1940 C C . LEU D 1 22 ? -9.53172 -4.08688 17.05342 1.000 17.41795 18 LEU D C 1
ATOM 1941 O O . LEU D 1 22 ? -10.09592 -5.06319 17.54340 1.000 17.81284 18 LEU D O 1
ATOM 1946 N N . HIS D 1 23 ? -9.94235 -3.47490 15.96258 1.000 20.49716 19 HIS D N 1
ATOM 1947 C CA . HIS D 1 23 ? -11.18351 -3.91184 15.30848 1.000 19.00187 19 HIS D CA 1
ATOM 1948 C C . HIS D 1 23 ? -10.94542 -5.09807 14.38109 1.000 25.59713 19 HIS D C 1
ATOM 1949 O O . HIS D 1 23 ? -11.90916 -5.73210 13.94470 1.000 23.94257 19 HIS D O 1
ATOM 1956 N N . ASP D 1 24 ? -9.68672 -5.41748 14.06405 1.000 21.61117 20 ASP D N 1
ATOM 1957 C CA . ASP D 1 24 ? -9.42004 -6.50354 13.13177 1.000 21.84297 20 ASP D CA 1
ATOM 1958 C C . ASP D 1 24 ? -9.89541 -7.82544 13.69143 1.000 23.53013 20 ASP D C 1
ATOM 1959 O O . ASP D 1 24 ? -9.63054 -8.15538 14.84058 1.000 22.21797 20 ASP D O 1
ATOM 1964 N N . SER D 1 25 ? -10.58111 -8.61483 12.85664 1.000 21.82024 21 SER D N 1
ATOM 1965 C CA . SER D 1 25 ? -11.19352 -9.83461 13.36797 1.000 25.03640 21 SER D CA 1
ATOM 1966 C C . SER D 1 25 ? -10.18445 -10.83248 13.90955 1.000 23.53812 21 SER D C 1
ATOM 1967 O O . SER D 1 25 ? -10.51153 -11.59302 14.83275 1.000 27.47128 21 SER D O 1
ATOM 1970 N N . ARG D 1 26 ? -8.97780 -10.88121 13.34418 1.000 26.39044 22 ARG D N 1
ATOM 1971 C CA . ARG D 1 26 ? -7.97708 -11.80742 13.85077 1.000 25.02806 22 ARG D CA 1
ATOM 1972 C C . ARG D 1 26 ? -7.37371 -11.28156 15.14783 1.000 22.50752 22 ARG D C 1
ATOM 1973 O O . ARG D 1 26 ? -7.18245 -12.04135 16.11507 1.000 23.33494 22 ARG D O 1
ATOM 1981 N N . VAL D 1 27 ? -7.10770 -9.97520 15.18076 1.000 20.28455 23 VAL D N 1
ATOM 1982 C CA . VAL D 1 27 ? -6.55498 -9.37232 16.39591 1.000 19.60558 23 VAL D CA 1
ATOM 1983 C C . VAL D 1 27 ? -7.51051 -9.55910 17.55064 1.000 20.47370 23 VAL D C 1
ATOM 1984 O O . VAL D 1 27 ? -7.11079 -9.80401 18.67583 1.000 21.24257 23 VAL D O 1
ATOM 1988 N N . LYS D 1 28 ? -8.80854 -9.44135 17.27883 1.000 18.02948 24 LYS D N 1
ATOM 1989 C CA . LYS D 1 28 ? -9.78930 -9.28802 18.33963 1.000 18.84141 24 LYS D CA 1
ATOM 1990 C C . LYS D 1 28 ? -9.81875 -10.46908 19.29169 1.000 16.45585 24 LYS D C 1
ATOM 1991 O O . LYS D 1 28 ? -10.12830 -10.29424 20.47505 1.000 17.49564 24 LYS D O 1
ATOM 1997 N N . ILE D 1 29 ? -9.50160 -11.67639 18.80909 1.000 16.10513 25 ILE D N 1
ATOM 1998 C CA . ILE D 1 29 ? -9.59650 -12.88466 19.62968 1.000 18.47476 25 ILE D CA 1
ATOM 1999 C C . ILE D 1 29 ? -8.31646 -13.20576 20.39879 1.000 17.19834 25 ILE D C 1
ATOM 2000 O O . ILE D 1 29 ? -8.29038 -14.20047 21.15454 1.000 18.43176 25 ILE D O 1
ATOM 2005 N N . THR D 1 30 ? -7.25438 -12.39903 20.25881 1.000 17.24657 26 THR D N 1
ATOM 2006 C CA . THR D 1 30 ? -5.98548 -12.75170 20.89790 1.000 18.21623 26 THR D CA 1
ATOM 2007 C C . THR D 1 30 ? -6.00455 -12.24000 22.33732 1.000 18.05436 26 THR D C 1
ATOM 2008 O O . THR D 1 30 ? -6.87537 -11.45734 22.68910 1.000 18.86775 26 THR D O 1
ATOM 2012 N N . PRO D 1 31 ? -5.08144 -12.68905 23.19737 1.000 15.39889 27 PRO D N 1
ATOM 2013 C CA . PRO D 1 31 ? -5.10938 -12.23895 24.59653 1.000 14.07581 27 PRO D CA 1
ATOM 2014 C C . PRO D 1 31 ? -4.91672 -10.72794 24.67712 1.000 20.30942 27 PRO D C 1
ATOM 2015 O O . PRO D 1 31 ? -4.09873 -10.13439 23.96570 1.000 18.29923 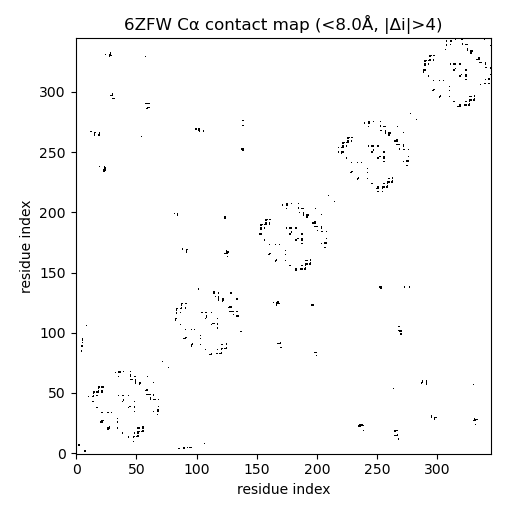27 PRO D O 1
ATOM 2019 N N . ALA D 1 32 ? -5.68300 -10.09140 25.56933 1.000 17.94103 28 ALA D N 1
ATOM 2020 C CA . ALA D 1 32 ? -5.62826 -8.64658 25.69069 1.000 16.05735 28 ALA D CA 1
ATOM 2021 C C . ALA D 1 32 ? -4.21227 -8.17214 26.01293 1.000 14.25946 28 ALA D C 1
ATOM 2022 O O . ALA D 1 32 ? -3.79653 -7.14050 25.48779 1.000 16.94041 28 ALA D O 1
ATOM 2024 N N . ALA D 1 33 ? -3.50094 -8.91051 26.86852 1.000 19.04426 29 ALA D N 1
ATOM 2025 C CA . ALA D 1 33 ? -2.14395 -8.50425 27.23920 1.000 16.89160 29 ALA D CA 1
ATOM 2026 C C . ALA D 1 33 ? -1.23782 -8.43323 26.02378 1.000 18.31304 29 ALA D C 1
ATOM 2027 O O . ALA D 1 33 ? -0.36429 -7.54091 25.93505 1.000 16.03252 29 ALA D O 1
ATOM 2029 N N . ASN D 1 34 ? -1.43016 -9.36129 25.07741 1.000 16.09016 30 ASN D N 1
ATOM 2030 C CA . ASN D 1 34 ? -0.62514 -9.36754 23.85223 1.000 13.94891 30 ASN D CA 1
ATOM 2031 C C . ASN D 1 34 ? -0.95338 -8.15926 22.99479 1.000 17.92647 30 ASN D C 1
ATOM 2032 O O . ASN D 1 34 ? -0.09936 -7.63691 22.29161 1.000 16.27072 30 ASN D O 1
ATOM 2037 N N . LYS D 1 35 ? -2.23903 -7.74887 22.95385 1.000 14.82086 31 LYS D N 1
ATOM 2038 C CA . LYS D 1 35 ? -2.57823 -6.54727 22.20127 1.000 14.09109 31 LYS D CA 1
ATOM 2039 C C . LYS D 1 35 ? -1.88955 -5.31466 22.79163 1.000 15.64669 31 LYS D C 1
ATOM 2040 O O . LYS D 1 35 ? -1.37805 -4.45503 22.06744 1.000 18.65650 31 LYS D O 1
ATOM 2046 N N . ILE D 1 36 ? -1.89631 -5.21123 24.11206 1.000 16.39588 32 ILE D N 1
ATOM 2047 C CA . ILE D 1 36 ? -1.26732 -4.08805 24.79682 1.000 15.00822 32 ILE D CA 1
ATOM 2048 C C . ILE D 1 36 ? 0.22167 -4.08568 24.52991 1.000 14.44137 32 ILE D C 1
ATOM 2049 O O . ILE D 1 36 ? 0.80738 -3.03996 24.23729 1.000 17.06207 32 ILE D O 1
ATOM 2054 N N . GLN D 1 37 ? 0.81730 -5.25780 24.61166 1.000 17.30618 33 GLN D N 1
ATOM 2055 C CA . GLN D 1 37 ? 2.24251 -5.41091 24.30570 1.000 13.21004 33 GLN D CA 1
ATOM 2056 C C . GLN D 1 37 ? 2.54690 -4.92964 22.88149 1.000 16.23928 33 GLN D C 1
ATOM 2057 O O . GLN D 1 37 ? 3.53134 -4.18603 22.64208 1.000 17.43200 33 GLN D O 1
ATOM 2063 N N . PHE D 1 38 ? 1.69763 -5.30970 21.91357 1.000 15.66583 34 PHE D N 1
ATOM 2064 C CA . PHE D 1 38 ? 1.93897 -4.85851 20.55173 1.000 15.25310 34 PHE D CA 1
ATOM 2065 C C . PHE D 1 38 ? 1.85297 -3.33960 20.45679 1.000 20.16940 34 PHE D C 1
ATOM 2066 O O . PHE D 1 38 ? 2.67905 -2.70278 19.79474 1.000 19.62359 34 PHE D O 1
ATOM 2074 N N . LEU D 1 39 ? 0.80057 -2.74471 21.03816 1.000 14.10553 35 LEU D N 1
ATOM 2075 C CA . LEU D 1 39 ? 0.64107 -1.29934 20.94932 1.000 15.13045 35 LEU D CA 1
ATOM 2076 C C . LEU D 1 39 ? 1.81285 -0.56746 21.62685 1.000 17.97975 35 LEU D C 1
ATOM 2077 O O . LEU D 1 39 ? 2.24745 0.48126 21.14435 1.000 18.69162 35 LEU D O 1
ATOM 2082 N N . LYS D 1 40 ? 2.33550 -1.11010 22.73285 1.000 16.83247 36 LYS D N 1
ATOM 2083 C CA . LYS D 1 40 ? 3.51874 -0.49956 23.34406 1.000 20.72494 36 LYS D CA 1
ATOM 2084 C C . LYS D 1 40 ? 4.68103 -0.52148 22.37671 1.000 23.67873 36 LYS D C 1
ATOM 2085 O O . LYS D 1 40 ? 5.47915 0.43618 22.32354 1.000 21.76501 36 LYS D O 1
ATOM 2091 N N . SER D 1 41 ? 4.81982 -1.62091 21.63440 1.000 18.51121 37 SER D N 1
ATOM 2092 C CA . SER D 1 41 ? 5.92958 -1.72791 20.69431 1.000 19.34930 37 SER D CA 1
ATOM 2093 C C . SER D 1 41 ? 5.80813 -0.70371 19.58035 1.000 24.25925 37 SER D C 1
ATOM 2094 O O . SER D 1 41 ? 6.81115 -0.41033 18.93752 1.000 26.05227 37 SER D O 1
ATOM 2097 N N . LYS D 1 42 ? 4.59347 -0.20109 19.28564 1.000 17.53715 38 LYS D N 1
ATOM 2098 C CA . LYS D 1 42 ? 4.44277 0.85252 18.28323 1.000 20.83415 38 LYS D CA 1
ATOM 2099 C C . LYS D 1 42 ? 4.59044 2.25054 18.86248 1.000 22.21637 38 LYS D C 1
ATOM 2100 O O . LYS D 1 42 ? 4.31310 3.22993 18.16217 1.000 28.68056 38 LYS D O 1
ATOM 2106 N N . GLY D 1 43 ? 4.99130 2.37973 20.11818 1.000 22.56135 39 GLY D N 1
ATOM 2107 C CA . GLY D 1 43 ? 5.23606 3.69195 20.69173 1.000 24.95121 39 GLY D CA 1
ATOM 2108 C C . GLY D 1 43 ? 4.05513 4.37931 21.34253 1.000 25.72183 39 GLY D C 1
ATOM 2109 O O . GLY D 1 43 ? 4.14722 5.56251 21.67565 1.000 24.48523 39 GLY D O 1
ATOM 2110 N N . LEU D 1 44 ? 2.92847 3.70038 21.50934 1.000 22.29785 40 LEU D N 1
ATOM 2111 C CA . LEU D 1 44 ? 1.83321 4.34410 22.20500 1.000 20.87988 40 LEU D CA 1
ATOM 2112 C C . LEU D 1 44 ? 2.17158 4.51844 23.67132 1.000 21.22937 40 LEU D C 1
ATOM 2113 O O . LEU D 1 44 ? 2.82405 3.66490 24.28628 1.000 23.61874 40 LEU D O 1
ATOM 2118 N N . THR D 1 45 ? 1.73648 5.64866 24.23074 1.000 19.71744 41 THR D N 1
ATOM 2119 C CA . THR D 1 45 ? 1.75023 5.83162 25.67517 1.000 22.97134 41 THR D CA 1
ATOM 2120 C C . THR D 1 45 ? 0.63475 5.03005 26.34493 1.000 21.25305 41 THR D C 1
ATOM 2121 O O . THR D 1 45 ? -0.30500 4.56655 25.70358 1.000 23.43320 41 THR D O 1
ATOM 2125 N N . THR D 1 46 ? 0.72804 4.89630 27.67310 1.000 22.44382 42 THR D N 1
ATOM 2126 C CA A THR D 1 46 ? -0.32557 4.20718 28.41090 0.742 22.17136 42 THR D CA 1
ATOM 2127 C CA B THR D 1 46 ? -0.31984 4.21723 28.43022 0.258 22.28707 42 THR D CA 1
ATOM 2128 C C . THR D 1 46 ? -1.67560 4.88530 28.21846 1.000 21.43651 42 THR D C 1
ATOM 2129 O O . THR D 1 46 ? -2.70052 4.20768 28.03686 1.000 22.54464 42 THR D O 1
ATOM 2136 N N . GLU D 1 47 ? -1.70922 6.22445 28.22706 1.000 22.31745 43 GLU D N 1
ATOM 2137 C CA . GLU D 1 47 ? -2.98368 6.89515 27.99817 1.000 19.16299 43 GLU D CA 1
ATOM 2138 C C . GLU D 1 47 ? -3.49180 6.65685 26.58773 1.000 21.40631 43 GLU D C 1
ATOM 2139 O O . GLU D 1 47 ? -4.70532 6.47293 26.38974 1.000 21.68559 43 GLU D O 1
ATOM 2145 N N . GLU D 1 48 ? -2.59119 6.62127 25.60302 1.000 20.27989 44 GLU D N 1
ATOM 2146 C CA . GLU D 1 48 ? -3.01525 6.35051 24.22568 1.000 19.60146 44 GLU D CA 1
ATOM 2147 C C . GLU D 1 48 ? -3.57129 4.92124 24.08466 1.000 17.89295 44 GLU D C 1
ATOM 2148 O O . GLU D 1 48 ? -4.60698 4.70810 23.42290 1.000 19.80202 44 GLU D O 1
ATOM 2154 N N . VAL D 1 49 ? -2.91312 3.92473 24.70299 1.000 19.72624 45 VAL D N 1
ATOM 2155 C CA . VAL D 1 49 ? -3.46085 2.56992 24.67105 1.000 18.56483 45 VAL D CA 1
ATOM 2156 C C . VAL D 1 49 ? -4.83264 2.56661 25.30894 1.000 17.43196 45 VAL D C 1
ATOM 2157 O O . VAL D 1 49 ? -5.78573 1.96474 24.79934 1.000 18.14355 45 VAL D O 1
ATOM 2161 N N . CYS D 1 50 ? -4.95755 3.24080 26.44648 1.000 18.09232 46 CYS D N 1
ATOM 2162 C CA . CYS D 1 50 ? -6.24396 3.24708 27.13530 1.000 16.66812 46 CYS D CA 1
ATOM 2163 C C . CYS D 1 50 ? -7.32383 3.86495 26.27541 1.000 20.02226 46 CYS D C 1
ATOM 2164 O O . CYS D 1 50 ? -8.43095 3.32278 26.18317 1.000 18.29565 46 CYS D O 1
ATOM 2167 N N . GLU D 1 51 ? -7.01676 4.99717 25.63946 1.000 18.39548 47 GLU D N 1
ATOM 2168 C CA . GLU D 1 51 ? -7.98125 5.66527 24.77416 1.000 17.35056 47 GLU D CA 1
ATOM 2169 C C . GLU D 1 51 ? -8.36015 4.79517 23.58462 1.000 19.97951 47 GLU D C 1
ATOM 2170 O O . GLU D 1 51 ? -9.53128 4.74080 23.17336 1.000 18.96696 47 GLU D O 1
ATOM 2176 N N . ALA D 1 52 ? -7.38172 4.07828 23.03388 1.000 19.58252 48 ALA D N 1
ATOM 2177 C CA . ALA D 1 52 ? -7.67715 3.23941 21.87783 1.000 18.36131 48 ALA D CA 1
ATOM 2178 C C . ALA D 1 52 ? -8.64735 2.11534 22.24675 1.000 18.39651 48 ALA D C 1
ATOM 2179 O O . ALA D 1 52 ? -9.61551 1.85817 21.51827 1.000 1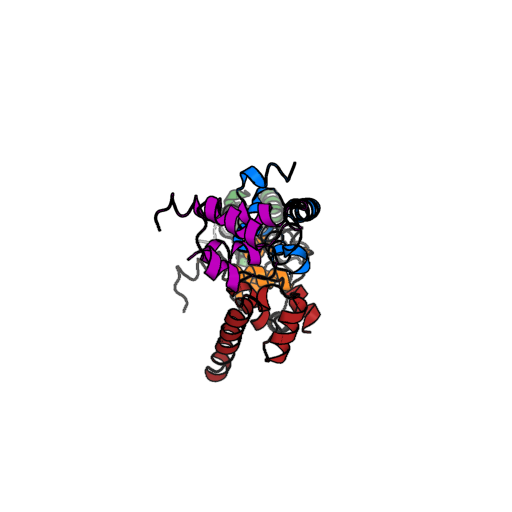9.83512 48 ALA D O 1
ATOM 2181 N N . PHE D 1 53 ? -8.42770 1.44544 23.39188 1.000 17.00052 49 PHE D N 1
ATOM 2182 C CA . PHE D 1 53 ? -9.36014 0.38726 23.79032 1.000 16.75057 49 PHE D CA 1
ATOM 2183 C C . PHE D 1 53 ? -10.73631 0.96133 24.07174 1.000 19.63074 49 PHE D C 1
ATOM 2184 O O . PHE D 1 53 ? -11.75659 0.34210 23.73327 1.000 18.63468 49 PHE D O 1
ATOM 2192 N N . GLU D 1 54 ? -10.79487 2.14147 24.70189 1.000 17.80442 50 GLU D N 1
ATOM 2193 C CA . GLU D 1 54 ? -12.10239 2.77225 24.91133 1.000 19.73872 50 GLU D CA 1
ATOM 2194 C C . GLU D 1 54 ? -12.79035 3.05177 23.57673 1.000 20.00863 50 GLU D C 1
ATOM 2195 O O . GLU D 1 54 ? -13.98427 2.73412 23.38955 1.000 21.04603 50 GLU D O 1
ATOM 2201 N N . LYS D 1 55 ? -12.07165 3.65240 22.62996 1.000 19.84900 51 LYS D N 1
ATOM 2202 C CA . LYS D 1 55 ? -12.69493 4.03797 21.35495 1.000 17.75794 51 LYS D CA 1
ATOM 2203 C C . LYS D 1 55 ? -13.06932 2.83147 20.51934 1.000 21.76694 51 LYS D C 1
ATOM 2204 O O . LYS D 1 55 ? -14.05249 2.87317 19.75951 1.000 24.03487 51 LYS D O 1
ATOM 2210 N N . ALA D 1 56 ? -12.36539 1.71750 20.68346 1.000 18.99554 52 ALA D N 1
ATOM 2211 C CA . ALA D 1 56 ? -12.73244 0.47711 20.00406 1.000 17.83472 52 ALA D CA 1
ATOM 2212 C C . ALA D 1 56 ? -13.91442 -0.26969 20.65249 1.000 17.29909 52 ALA D C 1
ATOM 2213 O O . ALA D 1 56 ? -14.27294 -1.36214 20.18139 1.000 22.86584 52 ALA D O 1
ATOM 2215 N N . GLY D 1 57 ? -14.50179 0.27610 21.72234 1.000 19.59096 53 GLY D N 1
ATOM 2216 C CA . GLY D 1 57 ? -15.53952 -0.39827 22.48577 1.000 21.52858 53 GLY D CA 1
ATOM 2217 C C . GLY D 1 57 ? -15.04515 -1.57065 23.28172 1.000 19.97860 53 GLY D C 1
ATOM 2218 O O . GLY D 1 57 ? -15.78387 -2.53297 23.50432 1.000 23.92945 53 GLY D O 1
ATOM 2219 N N . GLN D 1 58 ? -13.75665 -1.54771 23.66719 1.000 16.57303 54 GLN D N 1
ATOM 2220 C CA . GLN D 1 58 ? -13.07336 -2.65850 24.31998 1.000 22.39393 54 GLN D CA 1
ATOM 2221 C C . GLN D 1 58 ? -12.33028 -2.18057 25.54932 1.000 16.98790 54 GLN D C 1
ATOM 2222 O O . GLN D 1 58 ? -11.23231 -2.64782 25.85253 1.000 18.00436 54 GLN D O 1
ATOM 2228 N N . THR D 1 59 ? -12.97465 -1.32434 26.34219 1.000 18.13655 55 THR D N 1
ATOM 2229 C CA . THR D 1 59 ? -12.32955 -0.65744 27.48923 1.000 19.44631 55 THR D CA 1
ATOM 2230 C C . THR D 1 59 ? -11.62311 -1.63605 28.41491 1.000 20.46667 55 THR D C 1
ATOM 2231 O O . THR D 1 59 ? -12.16271 -2.68461 28.78733 1.000 20.47525 55 THR D O 1
ATOM 2235 N N . ILE D 1 60 ? -10.37648 -1.30914 28.73747 1.000 16.69969 56 ILE D N 1
ATOM 2236 C CA . ILE D 1 60 ? -9.55589 -1.97780 29.74759 1.000 19.50195 56 ILE D CA 1
ATOM 2237 C C . ILE D 1 60 ? -9.24194 -0.97573 30.85242 1.000 17.12313 56 ILE D C 1
ATOM 2238 O O . ILE D 1 60 ? -9.00506 0.20441 30.55431 1.000 19.18802 56 ILE D O 1
ATOM 2243 N N . PRO D 1 61 ? -9.24949 -1.36552 32.13366 1.000 18.02910 57 PRO D N 1
ATOM 2244 C CA . PRO D 1 61 ? -8.91141 -0.39241 33.18361 1.000 15.96095 57 PRO D CA 1
ATOM 2245 C C . PRO D 1 61 ? -7.48335 0.12029 33.04980 1.000 18.33556 57 PRO D C 1
ATOM 2246 O O . PRO D 1 61 ? -6.57672 -0.64154 32.73632 1.000 19.54849 57 PRO D O 1
ATOM 2250 N N . LEU D 1 62 ? -7.34129 1.43002 33.16909 1.000 18.11595 58 LEU D N 1
ATOM 2251 C CA . LEU D 1 62 ? -6.01998 2.03726 33.05282 1.000 17.39108 58 LEU D CA 1
ATOM 2252 C C . LEU D 1 62 ? -5.01948 1.38363 33.99888 1.000 19.22611 58 LEU D C 1
ATOM 2253 O O . LEU D 1 62 ? -3.84132 1.23969 33.63117 1.000 18.36605 58 LEU D O 1
ATOM 2258 N N . ASP D 1 63 ? -5.44846 0.96574 35.20146 1.000 17.82561 59 ASP D N 1
ATOM 2259 C CA . ASP D 1 63 ? -4.49965 0.36764 36.13804 1.000 20.42165 59 ASP D CA 1
ATOM 2260 C C . ASP D 1 63 ? -3.93544 -0.94192 35.59228 1.000 20.06423 59 ASP D C 1
ATOM 2261 O O . ASP D 1 63 ? -2.77249 -1.25609 35.81343 1.000 21.22998 59 ASP D O 1
ATOM 2266 N N . GLU D 1 64 ? -4.73997 -1.70949 34.86462 1.000 20.81825 60 GLU D N 1
ATOM 2267 C CA . GLU D 1 64 ? -4.25041 -2.95123 34.27050 1.000 22.36083 60 GLU D CA 1
ATOM 2268 C C . GLU D 1 64 ? -3.34610 -2.67561 33.08951 1.000 20.40003 60 GLU D C 1
ATOM 2269 O O . GLU D 1 64 ? -2.35088 -3.38201 32.87277 1.000 20.78877 60 GLU D O 1
ATOM 2275 N N . ILE D 1 65 ? -3.66056 -1.64805 32.31574 1.000 17.68858 61 ILE D N 1
ATOM 2276 C CA . ILE D 1 65 ? -2.74909 -1.27106 31.24043 1.000 17.21716 61 ILE D CA 1
ATOM 2277 C C . ILE D 1 65 ? -1.39342 -0.84728 31.81045 1.000 18.41884 61 ILE D C 1
ATOM 2278 O O . ILE D 1 65 ? -0.34254 -1.19250 31.26090 1.000 18.68195 61 ILE D O 1
ATOM 2283 N N . LYS D 1 66 ? -1.40217 -0.08343 32.91199 1.000 18.05487 62 LYS D N 1
ATOM 2284 C CA . LYS D 1 66 ? -0.14840 0.36419 33.53242 1.000 19.42188 62 LYS D CA 1
ATOM 2285 C C . LYS D 1 66 ? 0.67581 -0.81063 34.02496 1.000 22.39450 62 LYS D C 1
ATOM 2286 O O . LYS D 1 66 ? 1.91677 -0.78769 33.94826 1.000 21.67190 62 LYS D O 1
ATOM 2292 N N . LYS D 1 67 ? 0.01601 -1.81859 34.59359 1.000 21.92763 63 LYS D N 1
ATOM 2293 C CA . LYS D 1 67 ? 0.73332 -3.00394 35.06861 1.000 17.51519 63 LYS D CA 1
ATOM 2294 C C . LYS D 1 67 ? 1.54878 -3.62699 33.95099 1.000 27.27637 63 LYS D C 1
ATOM 2295 O O . LYS D 1 67 ? 2.69806 -4.05323 34.17145 1.000 30.27335 63 LYS D O 1
ATOM 2301 N N . ILE D 1 68 ? 0.99574 -3.67400 32.73813 1.000 22.50522 64 ILE D N 1
ATOM 2302 C CA . ILE D 1 68 ? 1.72202 -4.25912 31.61173 1.000 26.58260 64 ILE D CA 1
ATOM 2303 C C . ILE D 1 68 ? 2.77814 -3.31059 31.06035 1.000 24.74655 64 ILE D C 1
ATOM 2304 O O . ILE D 1 68 ? 3.90088 -3.73692 30.73147 1.000 31.06061 64 ILE D O 1
ATOM 2309 N N . MET D 1 69 ? 2.47118 -2.01905 30.94906 1.000 21.02792 65 MET D N 1
ATOM 2310 C CA . MET D 1 69 ? 3.31644 -1.11027 30.19600 1.000 19.66133 65 MET D CA 1
ATOM 2311 C C . MET D 1 69 ? 4.33936 -0.34721 31.03754 1.000 25.07671 65 MET D C 1
ATOM 2312 O O . MET D 1 69 ? 5.32232 0.14156 30.47377 1.000 29.56228 65 MET D O 1
ATOM 2317 N N . ASN D 1 70 ? 4.11488 -0.19963 32.33434 0.940 22.42918 66 ASN D N 1
ATOM 2318 C CA . ASN D 1 70 ? 5.02382 0.60662 33.15672 1.000 30.54549 66 ASN D CA 1
ATOM 2319 C C . ASN D 1 70 ? 6.22259 -0.23405 33.54353 0.553 37.46809 66 ASN D C 1
ATOM 2320 O O . ASN D 1 70 ? 7.23911 0.32391 33.96838 0.811 40.30753 66 ASN D O 1
ATOM 2326 N N . MET E 1 3 ? -31.91641 -1.83431 6.71468 1.000 61.42027 -1 MET E N 1
ATOM 2327 C CA . MET E 1 3 ? -32.73515 -3.02522 6.89963 1.000 43.29558 -1 MET E CA 1
ATOM 2328 C C . MET E 1 3 ? -33.88672 -2.69975 7.85785 1.000 41.04735 -1 MET E C 1
ATOM 2329 O O . MET E 1 3 ? -33.68032 -2.00212 8.85154 1.000 42.87745 -1 MET E O 1
ATOM 2334 N N . ALA E 1 4 ? -35.08646 -3.21748 7.57852 1.000 40.19279 0 ALA E N 1
ATOM 2335 C CA . ALA E 1 4 ? -36.22509 -2.92805 8.43714 1.000 27.80745 0 ALA E CA 1
ATOM 2336 C C . ALA E 1 4 ? -36.03336 -3.61631 9.78385 1.000 25.81619 0 ALA E C 1
ATOM 2337 O O . ALA E 1 4 ? -35.35712 -4.64842 9.90228 1.000 25.33505 0 ALA E O 1
ATOM 2339 N N . TRP E 1 5 ? -36.56014 -2.98785 10.83318 1.000 22.66718 1 TRP E N 1
ATOM 2340 C CA . TRP E 1 5 ? -36.24817 -3.49703 12.16537 1.000 20.40200 1 TRP E CA 1
ATOM 2341 C C . TRP E 1 5 ? -36.75581 -4.90456 12.42516 1.000 21.34095 1 TRP E C 1
ATOM 2342 O O . TRP E 1 5 ? -36.02367 -5.68005 13.06046 1.000 21.93525 1 TRP E O 1
ATOM 2353 N N . PRO E 1 6 ? -37.96560 -5.30670 12.03435 1.000 20.72361 2 PRO E N 1
ATOM 2354 C CA . PRO E 1 6 ? -38.33589 -6.71198 12.26658 1.000 19.16215 2 PRO E CA 1
ATOM 2355 C C . PRO E 1 6 ? -37.34420 -7.69607 11.64283 1.000 21.84546 2 PRO E C 1
ATOM 2356 O O . PRO E 1 6 ? -36.94849 -8.68232 12.27729 1.000 24.21848 2 PRO E O 1
ATOM 2360 N N . GLU E 1 7 ? -36.89595 -7.42052 10.41908 1.000 25.02478 3 GLU E N 1
ATOM 2361 C CA . GLU E 1 7 ? -35.92777 -8.30583 9.78109 1.000 24.90692 3 GLU E CA 1
ATOM 2362 C C . GLU E 1 7 ? -34.60042 -8.29927 10.50831 1.000 25.67209 3 GLU E C 1
ATOM 2363 O O . GLU E 1 7 ? -33.97766 -9.35243 10.67953 1.000 24.09391 3 GLU E O 1
ATOM 2369 N N . GLU E 1 8 ? -34.15144 -7.11826 10.93639 1.000 22.62619 4 GLU E N 1
ATOM 2370 C CA . GLU E 1 8 ? -32.91215 -7.02917 11.69857 1.000 21.59025 4 GLU E CA 1
ATOM 2371 C C . GLU E 1 8 ? -33.01227 -7.84986 12.97983 1.000 21.56414 4 GLU E C 1
ATOM 2372 O O . GLU E 1 8 ? -32.06795 -8.55027 13.38346 1.000 21.58182 4 GLU E O 1
ATOM 2378 N N . SER E 1 9 ? -34.15343 -7.77635 13.64509 1.000 20.19155 5 SER E N 1
ATOM 2379 C CA A SER E 1 9 ? -34.30734 -8.53459 14.87105 0.766 20.69847 5 SER E CA 1
ATOM 2380 C CA B SER E 1 9 ? -34.32487 -8.53636 14.87518 0.234 20.80182 5 SER E CA 1
ATOM 2381 C C . SER E 1 9 ? -34.31065 -10.03045 14.59555 1.000 24.58101 5 SER E C 1
ATOM 2382 O O . SER E 1 9 ? -33.73821 -10.80934 15.37062 1.000 25.60977 5 SER E O 1
ATOM 2387 N N . GLU E 1 10 ? -34.96338 -10.45469 13.50473 1.000 22.22766 6 GLU E N 1
ATOM 2388 C CA . GLU E 1 10 ? -34.92875 -11.86493 13.14511 1.000 27.55877 6 GLU E CA 1
ATOM 2389 C C . GLU E 1 10 ? -33.51597 -12.32767 12.80215 1.000 28.97376 6 GLU E C 1
ATOM 2390 O O . GLU E 1 10 ? -33.16287 -13.47196 13.11505 1.000 26.88940 6 GLU E O 1
ATOM 2396 N N . LYS E 1 11 ? -32.70129 -11.46435 12.17071 1.000 26.16130 7 LYS E N 1
ATOM 2397 C CA . LYS E 1 11 ? -31.29300 -11.79643 11.90642 1.000 26.54388 7 LYS E CA 1
ATOM 2398 C C . LYS E 1 11 ? -30.52105 -12.06499 13.19231 1.000 27.22904 7 LYS E C 1
ATOM 2399 O O . LYS E 1 11 ? -29.78214 -13.05936 13.28787 1.000 23.85931 7 LYS E O 1
ATOM 2405 N N . ARG E 1 12 ? -30.64230 -11.18158 14.19294 1.000 24.13749 8 ARG E N 1
ATOM 2406 C CA . ARG E 1 12 ? -29.95377 -11.41613 15.45679 1.000 22.16721 8 ARG E CA 1
ATOM 2407 C C . ARG E 1 12 ? -30.29274 -12.78960 16.02784 1.000 22.38587 8 ARG E C 1
ATOM 2408 O O . ARG E 1 12 ? -29.41969 -13.50778 16.52302 1.000 24.73019 8 ARG E O 1
ATOM 2416 N N . LYS E 1 13 ? -31.58024 -13.15330 16.00387 1.000 21.91759 9 LYS E N 1
ATOM 2417 C CA . LYS E 1 13 ? -32.00851 -14.44124 16.53190 1.000 21.63695 9 LYS E CA 1
ATOM 2418 C C . LYS E 1 13 ? -31.46085 -15.59318 15.70853 1.000 20.35532 9 LYS E C 1
ATOM 2419 O O . LYS E 1 13 ? -31.02548 -16.60613 16.26570 1.000 25.31505 9 LYS E O 1
ATOM 2425 N N . ARG E 1 14 ? -31.46117 -15.44029 14.38282 1.000 21.23618 10 ARG E N 1
ATOM 2426 C CA A ARG E 1 14 ? -30.93769 -16.46960 13.47845 0.606 22.17484 10 ARG E CA 1
ATOM 2427 C CA B ARG E 1 14 ? -30.94636 -16.47540 13.49535 0.394 22.21547 10 ARG E CA 1
ATOM 2428 C C . ARG E 1 14 ? -29.47471 -16.77080 13.77323 1.000 21.84266 10 ARG E C 1
ATOM 2429 O O . ARG E 1 14 ? -29.07440 -17.93597 13.90428 1.000 21.10627 10 ARG E O 1
ATOM 2444 N N . VAL E 1 15 ? -28.65148 -15.72189 13.84887 1.000 19.38468 11 VAL E N 1
ATOM 2445 C CA . VAL E 1 15 ? -27.21581 -15.92949 14.04037 1.000 19.75804 11 VAL E CA 1
ATOM 2446 C C . VAL E 1 15 ? -26.93393 -16.46769 15.43734 1.000 20.48214 11 VAL E C 1
ATOM 2447 O O . VAL E 1 15 ? -26.11600 -17.37674 15.59791 1.000 20.31179 11 VAL E O 1
ATOM 2451 N N . SER E 1 16 ? -27.62383 -15.95666 16.47252 1.000 20.66355 12 SER E N 1
ATOM 2452 C CA A SER E 1 16 ? -27.40750 -16.49289 17.80957 0.663 21.33494 12 SER E CA 1
ATOM 2453 C CA B SER E 1 16 ? -27.41408 -16.48661 17.81657 0.337 21.33863 12 SER E CA 1
ATOM 2454 C C . SER E 1 16 ? -27.76948 -17.96863 17.89585 1.000 19.32951 12 SER E C 1
ATOM 2455 O O . SER E 1 16 ? -27.06692 -18.74823 18.53973 1.000 23.50315 12 SER E O 1
ATOM 2460 N N . SER E 1 17 ? -28.88553 -18.37445 17.27375 1.000 17.84009 13 SER E N 1
ATOM 2461 C CA . SER E 1 17 ? -29.23668 -19.78554 17.28680 1.000 19.05279 13 SER E CA 1
ATOM 2462 C C . SER E 1 17 ? -28.21676 -20.61851 16.52243 1.000 18.16067 13 SER E C 1
ATOM 2463 O O . SER E 1 17 ? -27.94047 -21.76138 16.89005 1.000 19.58929 13 SER E O 1
ATOM 2466 N N . ALA E 1 18 ? -27.68991 -20.06900 15.43646 1.000 19.76553 14 ALA E N 1
ATOM 2467 C CA . ALA E 1 18 ? -26.69281 -20.77968 14.65359 1.000 19.09776 14 ALA E CA 1
ATOM 2468 C C . ALA E 1 18 ? -25.41381 -20.99206 15.44408 1.000 21.40137 14 ALA E C 1
ATOM 2469 O O . ALA E 1 18 ? -24.79705 -22.06715 15.35053 1.000 19.58401 14 ALA E O 1
ATOM 2471 N N . VAL E 1 19 ? -24.99841 -19.98757 16.22103 1.000 20.45096 15 VAL E N 1
ATOM 2472 C CA . VAL E 1 19 ? -23.81120 -20.17880 17.04498 1.000 19.20085 15 VAL E CA 1
ATOM 2473 C C . VAL E 1 19 ? -24.04588 -21.30118 18.05193 1.000 19.33142 15 VAL E C 1
ATOM 2474 O O . VAL E 1 19 ? -23.18527 -22.17812 18.26184 1.000 21.62003 15 VAL E O 1
ATOM 2478 N N . GLN E 1 20 ? -25.20150 -21.28357 18.70811 1.000 21.36235 16 GLN E N 1
ATOM 2479 C CA . GLN E 1 20 ? -25.48173 -22.32371 19.68313 1.000 25.68429 16 GLN E CA 1
ATOM 2480 C C . GLN E 1 20 ? -25.52360 -23.68981 19.02376 1.000 20.89736 16 GLN E C 1
ATOM 2481 O O . GLN E 1 20 ? -25.07770 -24.67895 19.61057 1.000 23.88895 16 GLN E O 1
ATOM 2487 N N . PHE E 1 21 ? -26.06986 -23.76372 17.80398 1.000 22.50952 17 PHE E N 1
ATOM 2488 C CA . PHE E 1 21 ? -26.07258 -25.02056 17.05425 1.000 21.10848 17 PHE E CA 1
ATOM 2489 C C . PHE E 1 21 ? -24.64788 -25.52793 16.86046 1.000 23.25838 17 PHE E C 1
ATOM 2490 O O . PHE E 1 21 ? -24.33232 -26.68042 17.17626 1.000 21.88914 17 PHE E O 1
ATOM 2498 N N . LEU E 1 22 ? -23.76650 -24.64523 16.40439 1.000 19.40832 18 LEU E N 1
ATOM 2499 C CA . LEU E 1 22 ? -22.38407 -25.03110 16.13581 1.000 23.06976 18 LEU E CA 1
ATOM 2500 C C . LEU E 1 22 ? -21.62343 -25.40969 17.40794 1.000 26.80836 18 LEU E C 1
ATOM 2501 O O . LEU E 1 22 ? -20.70692 -26.24805 17.34197 1.000 23.79596 18 LEU E O 1
ATOM 2506 N N . HIS E 1 23 ? -21.98221 -24.83497 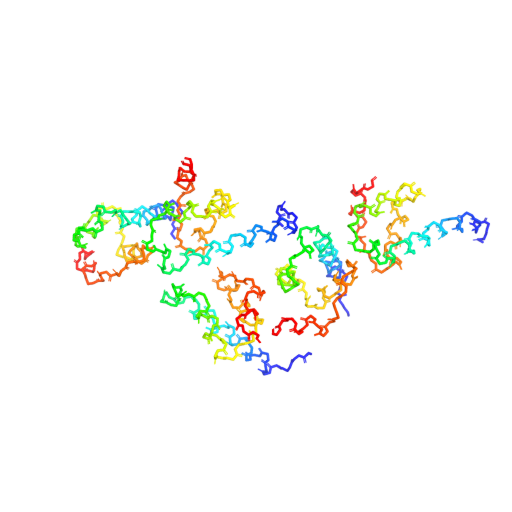18.56328 1.000 21.92618 19 HIS E N 1
ATOM 2507 C CA . HIS E 1 23 ? -21.32516 -25.20954 19.82344 1.000 24.36173 19 HIS E CA 1
ATOM 2508 C C . HIS E 1 23 ? -21.77648 -26.56639 20.35573 1.000 29.09606 19 HIS E C 1
ATOM 2509 O O . HIS E 1 23 ? -21.13877 -27.11688 21.25880 1.000 31.84024 19 HIS E O 1
ATOM 2516 N N . ASP E 1 24 ? -22.89553 -27.09754 19.88506 1.000 23.57536 20 ASP E N 1
ATOM 2517 C CA . ASP E 1 24 ? -23.42506 -28.31579 20.48172 1.000 23.02305 20 ASP E CA 1
ATOM 2518 C C . ASP E 1 24 ? -22.49054 -29.49210 20.24263 1.000 29.34038 20 ASP E C 1
ATOM 2519 O O . ASP E 1 24 ? -21.95423 -29.65897 19.14044 1.000 28.23706 20 ASP E O 1
ATOM 2524 N N . SER E 1 25 ? -22.30639 -30.30878 21.29760 1.000 29.32046 21 SER E N 1
ATOM 2525 C CA . SER E 1 25 ? -21.34408 -31.41530 21.25503 1.000 32.11075 21 SER E CA 1
ATOM 2526 C C . SER E 1 25 ? -21.68481 -32.44075 20.17876 1.000 33.38390 21 SER E C 1
ATOM 2527 O O . SER E 1 25 ? -20.78132 -33.01155 19.55844 1.000 42.05808 21 SER E O 1
ATOM 2530 N N . ARG E 1 26 ? -22.97895 -32.73182 19.98851 1.000 32.30694 22 ARG E N 1
ATOM 2531 C CA . ARG E 1 26 ? -23.39153 -33.65670 18.92999 1.000 31.05756 22 ARG E CA 1
ATOM 2532 C C . ARG E 1 26 ? -23.16093 -33.04544 17.55018 1.000 34.35972 22 ARG E C 1
ATOM 2533 O O . ARG E 1 26 ? -22.63840 -33.70456 16.64507 1.000 36.91227 22 ARG E O 1
ATOM 2541 N N . VAL E 1 27 ? -23.54212 -31.78148 17.37349 1.000 29.93616 23 VAL E N 1
ATOM 2542 C CA . VAL E 1 27 ? -23.38119 -31.13256 16.07880 1.000 26.36074 23 VAL E CA 1
ATOM 2543 C C . VAL E 1 27 ? -21.91231 -31.02408 15.68513 1.000 27.70885 23 VAL E C 1
ATOM 2544 O O . VAL E 1 27 ? -21.55776 -31.19742 14.50994 1.000 29.27479 23 VAL E O 1
ATOM 2548 N N . LYS E 1 28 ? -21.02373 -30.71313 16.64046 1.000 32.85294 24 LYS E N 1
ATOM 2549 C CA A LYS E 1 28 ? -19.67363 -30.32965 16.24234 0.465 31.79633 24 LYS E CA 1
ATOM 2550 C CA B LYS E 1 28 ? -19.65451 -30.34332 16.28147 0.535 31.86031 24 LYS E CA 1
ATOM 2551 C C . LYS E 1 28 ? -18.91327 -31.47689 15.57521 1.000 31.30095 24 LYS E C 1
ATOM 2552 O O . LYS E 1 28 ? -18.01381 -31.22115 14.76906 1.000 35.91826 24 LYS E O 1
ATOM 2563 N N . ILE E 1 29 ? -19.26178 -32.73313 15.87682 1.000 29.65319 25 ILE E N 1
ATOM 2564 C CA . ILE E 1 29 ? -18.58064 -33.86998 15.25392 1.000 34.84703 25 ILE E CA 1
ATOM 2565 C C . ILE E 1 29 ? -19.21635 -34.30594 13.94485 1.000 40.46626 25 ILE E C 1
ATOM 2566 O O . ILE E 1 29 ? -18.78975 -35.31982 13.37554 1.000 43.81990 25 ILE E O 1
ATOM 2571 N N . THR E 1 30 ? -20.22491 -33.58178 13.44574 1.000 38.61938 26 THR E N 1
ATOM 2572 C CA . THR E 1 30 ? -20.80499 -33.91907 12.15630 1.000 32.15883 26 THR E CA 1
ATOM 2573 C C . THR E 1 30 ? -20.06835 -33.18183 11.05170 1.000 29.81671 26 THR E C 1
ATOM 2574 O O . THR E 1 30 ? -19.29502 -32.25943 11.30934 1.000 32.44353 26 THR E O 1
ATOM 2578 N N . PRO E 1 31 ? -20.21096 -33.61600 9.80430 1.000 28.81540 27 PRO E N 1
ATOM 2579 C CA . PRO E 1 31 ? -19.43705 -32.98701 8.74223 1.000 27.98968 27 PRO E CA 1
ATOM 2580 C C . PRO E 1 31 ? -19.86806 -31.54477 8.54127 1.000 37.37020 27 PRO E C 1
ATOM 2581 O O . PRO E 1 31 ? -21.05516 -31.19200 8.64735 1.000 29.18158 27 PRO E O 1
ATOM 2585 N N . ALA E 1 32 ? -18.88194 -30.71508 8.21481 1.000 29.15194 28 ALA E N 1
ATOM 2586 C CA . ALA E 1 32 ? -19.13594 -29.29481 7.99857 1.000 31.07950 28 ALA E CA 1
ATOM 2587 C C . ALA E 1 32 ? -20.20520 -29.09855 6.93740 1.000 29.91874 28 ALA E C 1
ATOM 2588 O O . ALA E 1 32 ? -21.03857 -28.18367 7.03321 1.000 30.69285 28 ALA E O 1
ATOM 2590 N N . ALA E 1 33 ? -20.18012 -29.94126 5.90026 1.000 34.15991 29 ALA E N 1
ATOM 2591 C CA . ALA E 1 33 ? -21.15135 -29.81198 4.82315 1.000 32.55281 29 ALA E CA 1
ATOM 2592 C C . ALA E 1 33 ? -22.56658 -29.89487 5.35934 1.000 26.10372 29 ALA E C 1
ATOM 2593 O O . ALA E 1 33 ? -23.44971 -29.15896 4.90874 1.000 25.97025 29 ALA E O 1
ATOM 2595 N N . ASN E 1 34 ? -22.80468 -30.79801 6.31728 1.000 24.66076 30 ASN E N 1
ATOM 2596 C CA . ASN E 1 34 ? -24.15197 -30.97679 6.85671 1.000 25.18742 30 ASN E CA 1
ATOM 2597 C C . ASN E 1 34 ? -24.51781 -29.80613 7.75708 1.000 26.77864 30 ASN E C 1
ATOM 2598 O O . ASN E 1 34 ? -25.67476 -29.37846 7.79247 1.000 23.16616 30 ASN E O 1
ATOM 2603 N N . LYS E 1 35 ? -23.53158 -29.27514 8.48351 1.000 27.56498 31 LYS E N 1
ATOM 2604 C CA . LYS E 1 35 ? -23.77769 -28.09458 9.30526 1.000 24.72078 31 LYS E CA 1
ATOM 2605 C C . LYS E 1 35 ? -24.21152 -26.93072 8.43871 1.000 21.34598 31 LYS E C 1
ATOM 2606 O O . LYS E 1 35 ? -25.17538 -26.23440 8.75844 1.000 20.72279 31 LYS E O 1
ATOM 2612 N N . ILE E 1 36 ? -23.51549 -26.71939 7.32350 1.000 22.35035 32 ILE E N 1
ATOM 2613 C CA . ILE E 1 36 ? -23.83472 -25.60162 6.44035 1.000 20.90847 32 ILE E CA 1
ATOM 2614 C C . ILE E 1 36 ? -25.20203 -25.83006 5.80569 1.000 18.90478 32 ILE E C 1
ATOM 2615 O O . ILE E 1 36 ? -26.03655 -24.91516 5.73127 1.000 21.87569 32 ILE E O 1
ATOM 2620 N N . GLN E 1 37 ? -25.44735 -27.06019 5.34188 1.000 18.38331 33 GLN E N 1
ATOM 2621 C CA . GLN E 1 37 ? -26.76333 -27.34934 4.76109 1.000 18.54457 33 GLN E CA 1
ATOM 2622 C C . GLN E 1 37 ? -27.87479 -27.02809 5.73648 1.000 20.24859 33 GLN E C 1
ATOM 2623 O O . GLN E 1 37 ? -28.91229 -26.45160 5.35931 1.000 19.14276 33 GLN E O 1
ATOM 2629 N N . PHE E 1 38 ? -27.70782 -27.43292 6.98532 1.000 20.22464 34 PHE E N 1
ATOM 2630 C CA . PHE E 1 38 ? -28.74817 -27.17147 7.97778 1.000 20.80374 34 PHE E CA 1
ATOM 2631 C C . PHE E 1 38 ? -28.96129 -25.67851 8.16880 1.000 18.28668 34 PHE E C 1
ATOM 2632 O O . PHE E 1 38 ? -30.09998 -25.19744 8.18837 1.000 20.02350 34 PHE E O 1
ATOM 2640 N N . LEU E 1 39 ? -27.86981 -24.92467 8.33761 1.000 18.82804 35 LEU E N 1
ATOM 2641 C CA . LEU E 1 39 ? -28.02865 -23.48892 8.53917 1.000 19.52256 35 LEU E CA 1
ATOM 2642 C C . LEU E 1 39 ? -28.66987 -22.81386 7.31980 1.000 20.77069 35 LEU E C 1
ATOM 2643 O O . LEU E 1 39 ? -29.50168 -21.91028 7.46539 1.000 22.95111 35 LEU E O 1
ATOM 2648 N N . LYS E 1 40 ? -28.29987 -23.23897 6.10857 1.000 21.42705 36 LYS E N 1
ATOM 2649 C CA . LYS E 1 40 ? -28.94914 -22.70162 4.92003 1.000 22.08624 36 LYS E CA 1
ATOM 2650 C C . LYS E 1 40 ? -30.44420 -22.96096 4.97267 1.000 21.87008 36 LYS E C 1
ATOM 2651 O O . LYS E 1 40 ? -31.25926 -22.10824 4.56543 1.000 22.35219 36 LYS E O 1
ATOM 2657 N N . SER E 1 41 ? -30.83368 -24.14508 5.44385 1.000 19.44062 37 SER E N 1
ATOM 2658 C CA . SER E 1 41 ? -32.25704 -24.46161 5.52237 1.000 22.96350 37 SER E CA 1
ATOM 2659 C C . SER E 1 41 ? -32.97393 -23.57584 6.52678 1.000 23.14224 37 SER E C 1
ATOM 2660 O O . SER E 1 41 ? -34.21096 -23.53285 6.53062 1.000 22.54552 37 SER E O 1
ATOM 2663 N N . LYS E 1 42 ? -32.23749 -22.96278 7.45284 1.000 22.54764 38 LYS E N 1
ATOM 2664 C CA . LYS E 1 42 ? -32.80401 -22.05762 8.44114 1.000 23.47556 38 LYS E CA 1
ATOM 2665 C C . LYS E 1 42 ? -32.81394 -20.60750 7.98152 1.000 22.05625 38 LYS E C 1
ATOM 2666 O O . LYS E 1 42 ? -33.08513 -19.70765 8.79001 1.000 25.76694 38 LYS E O 1
ATOM 2672 N N . GLY E 1 43 ? -32.50530 -20.34847 6.72515 1.000 22.51222 39 GLY E N 1
ATOM 2673 C CA . GLY E 1 43 ? -32.61508 -19.00819 6.18662 1.000 24.13692 39 GLY E CA 1
ATOM 2674 C C . GLY E 1 43 ? -31.38392 -18.14503 6.35541 1.000 24.47838 39 GLY E C 1
ATOM 2675 O O . GLY E 1 43 ? -31.42937 -16.96128 6.01065 1.000 29.38559 39 GLY E O 1
ATOM 2676 N N . LEU E 1 44 ? -30.27937 -18.68393 6.85676 1.000 22.33959 40 LEU E N 1
ATOM 2677 C CA . LEU E 1 44 ? -29.07674 -17.86362 6.96027 1.000 23.68389 40 LEU E CA 1
ATOM 2678 C C . LEU E 1 44 ? -28.51088 -17.54032 5.58328 1.000 30.51822 40 LEU E C 1
ATOM 2679 O O . LEU E 1 44 ? -28.50323 -18.37786 4.68122 1.000 27.10866 40 LEU E O 1
ATOM 2684 N N . THR E 1 45 ? -28.01968 -16.31497 5.43239 1.000 29.08339 41 THR E N 1
ATOM 2685 C CA . THR E 1 45 ? -27.27352 -15.93426 4.25070 1.000 31.09867 41 THR E CA 1
ATOM 2686 C C . THR E 1 45 ? -25.86585 -16.48729 4.32775 1.000 29.63818 41 THR E C 1
ATOM 2687 O O . THR E 1 45 ? -25.39622 -16.92572 5.37617 1.000 28.74480 41 THR E O 1
ATOM 2691 N N . THR E 1 46 ? -25.17243 -16.42371 3.19489 1.000 30.14942 42 THR E N 1
ATOM 2692 C CA . THR E 1 46 ? -23.77927 -16.82757 3.15016 1.000 36.37467 42 THR E CA 1
ATOM 2693 C C . THR E 1 46 ? -22.97834 -16.09573 4.21970 1.000 30.45472 42 THR E C 1
ATOM 2694 O O . THR E 1 46 ? -22.21662 -16.70432 4.97826 1.000 30.27676 42 THR E O 1
ATOM 2698 N N . GLU E 1 47 ? -23.16319 -14.77925 4.30379 1.000 36.27910 43 GLU E N 1
ATOM 2699 C CA . GLU E 1 47 ? -22.40141 -13.99162 5.27008 1.000 38.44699 43 GLU E CA 1
ATOM 2700 C C . GLU E 1 47 ? -22.77030 -14.37394 6.69321 1.000 35.76335 43 GLU E C 1
ATOM 2701 O O . GLU E 1 47 ? -21.91207 -14.37249 7.57442 1.000 31.43778 43 GLU E O 1
ATOM 2707 N N . GLU E 1 48 ? -24.04835 -14.70731 6.93339 1.000 31.99177 44 GLU E N 1
ATOM 2708 C CA . GLU E 1 48 ? -24.46029 -15.12393 8.27025 1.000 29.39193 44 GLU E CA 1
ATOM 2709 C C . GLU E 1 48 ? -23.84577 -16.46112 8.65905 1.000 27.29689 44 GLU E C 1
ATOM 2710 O O . GLU E 1 48 ? -23.50670 -16.67540 9.82862 1.000 28.48808 44 GLU E O 1
ATOM 2716 N N . VAL E 1 49 ? -23.75324 -17.40348 7.71240 1.000 25.39075 45 VAL E N 1
ATOM 2717 C CA . VAL E 1 49 ? -23.10937 -18.68603 7.99473 1.000 24.21062 45 VAL E CA 1
ATOM 2718 C C . VAL E 1 49 ? -21.66540 -18.47379 8.35982 1.000 25.26864 45 VAL E C 1
ATOM 2719 O O . VAL E 1 49 ? -21.15534 -19.04652 9.33975 1.000 26.78087 45 VAL E O 1
ATOM 2723 N N A CYS E 1 50 ? -20.94488 -17.66788 7.57344 0.709 31.64080 46 CYS E N 1
ATOM 2724 N N B CYS E 1 50 ? -20.95061 -17.66087 7.58354 0.291 31.53404 46 CYS E N 1
ATOM 2725 C CA A CYS E 1 50 ? -19.56534 -17.33097 7.90636 0.709 29.02858 46 CYS E CA 1
ATOM 2726 C CA B CYS E 1 50 ? -19.56907 -17.34855 7.91100 0.291 29.12030 46 CYS E CA 1
ATOM 2727 C C A CYS E 1 50 ? -19.49541 -16.70591 9.29109 0.709 31.50949 46 CYS E C 1
ATOM 2728 C C B CYS E 1 50 ? -19.47455 -16.68354 9.27719 0.291 31.47985 46 CYS E C 1
ATOM 2729 O O A CYS E 1 50 ? -18.69437 -17.12376 10.13838 0.709 32.48953 46 CYS E O 1
ATOM 2730 O O B CYS E 1 50 ? -18.61410 -17.03611 10.09334 0.291 32.45280 46 CYS E O 1
ATOM 2735 N N . GLU E 1 51 ? -20.37363 -15.73721 9.54903 1.000 32.86236 47 GLU E N 1
ATOM 2736 C CA . GLU E 1 51 ? -20.40357 -15.08111 10.85219 1.000 27.93533 47 GLU E CA 1
ATOM 2737 C C . GLU E 1 51 ? -20.68240 -16.07452 11.98012 1.000 31.73941 47 GLU E C 1
ATOM 2738 O O . GLU E 1 51 ? -20.06687 -15.99912 13.04088 1.000 28.90534 47 GLU E O 1
ATOM 2744 N N . ALA E 1 52 ? -21.58081 -17.04468 11.76859 1.000 23.53857 48 ALA E N 1
ATOM 2745 C CA . ALA E 1 52 ? -21.86126 -18.00398 12.83072 1.000 25.43441 48 ALA E CA 1
ATOM 2746 C C . ALA E 1 52 ? -20.63185 -18.84576 13.19513 1.000 27.11616 48 ALA E C 1
ATOM 2747 O O . ALA E 1 52 ? -20.36500 -19.08263 14.37744 1.000 28.36154 48 ALA E O 1
ATOM 2749 N N . PHE E 1 53 ? -19.88853 -19.34140 12.19920 1.000 26.69406 49 PHE E N 1
ATOM 2750 C CA . PHE E 1 53 ? -18.69455 -20.11688 12.49754 1.000 27.07823 49 PHE E CA 1
ATOM 2751 C C . PHE E 1 53 ? -17.64167 -19.27973 13.22965 1.000 29.79497 49 PHE E C 1
ATOM 2752 O O . PHE E 1 53 ? -17.01838 -19.74664 14.18931 1.000 30.39907 49 PHE E O 1
ATOM 2760 N N . GLU E 1 54 ? -17.44541 -18.04664 12.78972 1.000 27.85718 50 GLU E N 1
ATOM 2761 C CA . GLU E 1 54 ? -16.49198 -17.14082 13.43709 1.000 32.04345 50 GLU E CA 1
ATOM 2762 C C . GLU E 1 54 ? -16.87283 -16.88289 14.89198 1.000 35.88039 50 GLU E C 1
ATOM 2763 O O . GLU E 1 54 ? -16.02818 -16.95635 15.79399 1.000 34.12606 50 GLU E O 1
ATOM 2765 N N . LYS E 1 55 ? -18.14818 -16.56732 15.13668 1.000 33.28806 51 LYS E N 1
ATOM 2766 C CA . LYS E 1 55 ? -18.59038 -16.22598 16.48087 1.000 24.92902 51 LYS E CA 1
ATOM 2767 C C . LYS E 1 55 ? -18.58858 -17.43027 17.39530 1.000 33.37436 51 LYS E C 1
ATOM 2768 O O . LYS E 1 55 ? -18.66346 -17.25961 18.61615 1.000 41.25168 51 LYS E O 1
ATOM 2774 N N . ALA E 1 56 ? -18.53092 -18.64340 16.84737 1.000 26.24841 52 ALA E N 1
ATOM 2775 C CA . ALA E 1 56 ? -18.39084 -19.85113 17.64234 1.000 23.28987 52 ALA E CA 1
ATOM 2776 C C . ALA E 1 56 ? -16.93543 -20.19831 17.88343 1.000 25.60215 52 ALA E C 1
ATOM 2777 O O . ALA E 1 56 ? -16.64641 -21.24179 18.48183 1.000 34.73402 52 ALA E O 1
ATOM 2779 N N . GLY E 1 57 ? -16.02787 -19.34798 17.41314 1.000 34.55548 53 GLY E N 1
ATOM 2780 C CA . GLY E 1 57 ? -14.61007 -19.60991 17.57160 1.000 33.95614 53 GLY E CA 1
ATOM 2781 C C . GLY E 1 57 ? -14.11779 -20.75332 16.72741 1.000 40.04326 53 GLY E C 1
ATOM 2782 O O . GLY E 1 57 ? -13.17843 -21.43843 17.12181 1.000 37.53358 53 GLY E O 1
ATOM 2783 N N . GLN E 1 58 ? -14.72560 -20.97526 15.56374 1.000 33.77579 54 GLN E N 1
ATOM 2784 C CA . GLN E 1 58 ? -14.40876 -22.12272 14.73991 1.000 38.12767 54 GLN E CA 1
ATOM 2785 C C . GLN E 1 58 ? -13.93323 -21.65265 13.37294 1.000 28.77121 54 GLN E C 1
ATOM 2786 O O . GLN E 1 58 ? -14.25501 -20.54550 12.93015 1.000 38.72431 54 GLN E O 1
ATOM 2792 N N . THR E 1 59 ? -13.04633 -22.44924 12.77109 1.000 41.47921 55 THR E N 1
ATOM 2793 C CA . THR E 1 59 ? -12.49442 -22.10332 11.46471 1.000 52.72538 55 THR E CA 1
ATOM 2794 C C . THR E 1 59 ? -13.62326 -22.03336 10.43663 1.000 50.61364 55 THR E C 1
ATOM 2795 O O . THR E 1 59 ? -14.40405 -22.97876 10.28794 1.000 46.98562 55 THR E O 1
ATOM 2799 N N . ILE E 1 60 ? -13.69070 -20.92690 9.70697 1.000 45.30217 56 ILE E N 1
ATOM 2800 C CA . ILE E 1 60 ? -14.69268 -20.75666 8.65775 1.000 40.86434 56 ILE E CA 1
ATOM 2801 C C . ILE E 1 60 ? -14.42002 -21.63164 7.43699 1.000 44.44885 56 ILE E C 1
ATOM 2802 O O . ILE E 1 60 ? -13.49449 -21.35096 6.66495 1.000 39.88834 56 ILE E O 1
ATOM 2807 N N . PRO E 1 61 ? -15.21687 -22.69574 7.21252 1.000 44.53503 57 PRO E N 1
ATOM 2808 C CA . PRO E 1 61 ? -15.07749 -23.50340 5.98113 1.000 48.21500 57 PRO E CA 1
ATOM 2809 C C . PRO E 1 61 ? -15.49984 -22.73602 4.72903 1.000 47.79391 57 PRO E C 1
ATOM 2810 O O . PRO E 1 61 ? -16.54703 -23.05506 4.15198 1.000 38.99408 57 PRO E O 1
ATOM 2814 N N . LEU E 1 62 ? -14.74365 -21.71756 4.31425 1.000 36.36630 58 LEU E N 1
ATOM 2815 C CA . LEU E 1 62 ? -15.25958 -20.77852 3.32640 1.000 40.62109 58 LEU E CA 1
ATOM 2816 C C . LEU E 1 62 ? -15.59136 -21.42487 1.99368 1.000 50.24061 58 LEU E C 1
ATOM 2817 O O . LEU E 1 62 ? -16.51542 -20.98702 1.30576 1.000 45.57764 58 LEU E O 1
ATOM 2822 N N . ASP E 1 63 ? -14.83035 -22.42843 1.59411 1.000 51.31863 59 ASP E N 1
ATOM 2823 C CA . ASP E 1 63 ? -15.02852 -22.96157 0.25757 1.000 54.14844 59 ASP E CA 1
ATOM 2824 C C . ASP E 1 63 ? -16.41024 -23.53233 0.16237 1.000 50.33848 59 ASP E C 1
ATOM 2825 O O . ASP E 1 63 ? -17.20933 -23.16961 -0.72826 1.000 51.08421 59 ASP E O 1
ATOM 2830 N N . GLU E 1 64 ? -16.68833 -24.47039 1.07948 1.000 43.33477 60 GLU E N 1
ATOM 2831 C CA . GLU E 1 64 ? -17.93996 -25.14736 0.87461 1.000 51.76949 60 GLU E CA 1
ATOM 2832 C C . GLU E 1 64 ? -19.07993 -24.27765 1.28708 1.000 38.06549 60 GLU E C 1
ATOM 2833 O O . GLU E 1 64 ? -20.19509 -24.48857 0.78894 1.000 44.62634 60 GLU E O 1
ATOM 2839 N N . ILE E 1 65 ? -18.84582 -23.29523 2.15972 1.000 38.78070 61 ILE E N 1
ATOM 2840 C CA . ILE E 1 65 ? -19.92813 -22.35209 2.36212 1.000 35.75891 61 ILE E CA 1
ATOM 2841 C C . ILE E 1 65 ? -20.30820 -21.75947 1.01203 1.000 39.76701 61 ILE E C 1
ATOM 2842 O O . ILE E 1 65 ? -21.47980 -21.76163 0.61552 1.000 36.94582 61 ILE E O 1
ATOM 2847 N N . LYS E 1 66 ? -19.30476 -21.34027 0.23290 1.000 44.29947 62 LYS E N 1
ATOM 2848 C CA . LYS E 1 66 ? -19.62551 -20.75181 -1.05932 1.000 46.19160 62 LYS E CA 1
ATOM 2849 C C . LYS E 1 66 ? -20.15515 -21.79611 -2.04180 1.000 46.42233 62 LYS E C 1
ATOM 2850 O O . LYS E 1 66 ? -21.08437 -21.50840 -2.80174 1.000 40.28777 62 LYS E O 1
ATOM 2856 N N . LYS E 1 67 ? -19.61303 -23.01743 -2.02603 1.000 36.81360 63 LYS E N 1
ATOM 2857 C CA . LYS E 1 67 ? -20.18015 -24.06309 -2.87663 1.000 40.27863 63 LYS E CA 1
ATOM 2858 C C . LYS E 1 67 ? -21.60640 -24.40888 -2.45966 1.000 42.41618 63 LYS E C 1
ATOM 2859 O O . LYS E 1 67 ? -22.46565 -24.63653 -3.31717 1.000 41.98507 63 LYS E O 1
ATOM 2861 N N . ILE E 1 68 ? -21.87512 -24.49224 -1.15244 1.000 37.12437 64 ILE E N 1
ATOM 2862 C CA . ILE E 1 68 ? -23.21497 -24.90040 -0.71906 1.000 35.78411 64 ILE E CA 1
ATOM 2863 C C . ILE E 1 68 ? -24.22880 -23.76730 -0.84580 1.000 40.38723 64 ILE E C 1
ATOM 2864 O O . ILE E 1 68 ? -25.39879 -24.00810 -1.16283 1.000 35.16178 64 ILE E O 1
ATOM 2869 N N . MET E 1 69 ? -23.82504 -22.52583 -0.57742 1.000 34.26049 65 MET E N 1
ATOM 2870 C CA . MET E 1 69 ? -24.77973 -21.42208 -0.55193 1.000 35.18532 65 MET E CA 1
ATOM 2871 C C . MET E 1 69 ? -25.06695 -20.83878 -1.92836 1.000 55.99231 65 MET E C 1
ATOM 2872 O O . MET E 1 69 ? -25.84914 -19.88471 -2.01859 1.000 60.23599 65 MET E O 1
ATOM 2877 N N . ASN E 1 70 ? -24.47039 -21.38527 -2.98863 1.000 64.18660 66 ASN E N 1
ATOM 2878 C CA . ASN E 1 70 ? -24.64768 -20.87633 -4.35458 1.000 65.75906 66 ASN E CA 1
ATOM 2879 C C . ASN E 1 70 ? -26.11043 -20.52882 -4.66936 1.000 70.07060 66 ASN E C 1
ATOM 2880 O O . ASN E 1 70 ? -27.03365 -21.29469 -4.37638 1.000 64.37269 66 ASN E O 1
#

Foldseek 3Di:
DPDDDVVVVVLVVLLVVLLVQCLDPVNVPDDPLVSLCVSVVVVDDLVSNQVSCVVNVNHDDSVVSVVSND/DDDVVVVVVLVVLLVVLLVQCLDPVNVPDDPLVSQVVSVVVPDDLVSNQVSCVVNVNHDDSVRSVVSVD/DCPCVVVVVVLVVLLVVLLVQCLDPVNVPDDPLVSLVVSVVVVDDLVSNQVSCVVNVNHDPSVVSVVSD/DDDVVVVVVLVVLLVVLLVQCLDPVSVPDDPLVSLVVSVVVPHDLVSNQVSCVVNVNHDDSVVSVVSND/DDVVVVVVLVVLLVVLLVQCPDPVNVPDDPLVSLVVSVVVVDALVSLQVSCVVNVHDRPNPVSVVVRD

Sequence (345 aa):
GAMAWPEESEEKRRKRVSSSAVQQFLHDSRVKITPAANNKKIQFLKSKGLTTEEVCEAFEKAGQTIPLDEIKKKKIMNNAMAWPEESSEKKRKRVSSSAVQFLHDSRRVKITPAANKIQFLKSKGLTTEEVCEAFEKKAGQTIPLDEIKKIMMMNGAMAWPEEEESSEKRKRVSSSAVQQFLHHDSRVKIITPAANKIQFLKSKGLTTEEVCEAFEKAGQTIPLDEIKKIMAMAWPEESEEKRKRVSSAVQFLHDSRVKITPAANKIQFLKSKGLTTTEEVCEAFEKAGQTIPLDEIKKIMNMAWPEESSEKRKRRVSSSAVQFLHDSRVKKITPAANKIQFLKSKGLTTEEVCCEAFEKAGQTIPLDEIKKIMN

Radius of gyration: 26.85 Å; Cα contacts (8 Å, |Δi|>4): 395; chains: 5; bounding box: 44×85×71 Å